Protein AF-A0A951K4U8-F1 (afdb_monomer)

Nearest PDB structures (foldseek):
  8pba-assembly1_B  TM=7.393E-01  e=6.837E-14  Caenorhabditis elegans
  7l0a-assembly1_A  TM=7.146E-01  e=3.498E-13  Staphylococcus aureus
  3fcx-assembly2_A-2  TM=7.329E-01  e=1.790E-12  Homo sapiens
  6y0f-assembly1_B  TM=7.154E-01  e=7.687E-12  Homo sapiens
  4wjl-assembly1_B  TM=7.068E-01  e=3.398E-12  Homo sapiens

Secondary structure (DSSP, 8-state):
----SSSHHHHTTS-HHHHHHHHHHHHHHHHHHHHHHHHGGGS-HHHHHHHHHHHHHHHHHHH--S-----TTSEEEEEEE-TTS-EEEEEEEPPTT--TTS-EEEEEEEPPP-TT--SSS--PPPHHHHHHHHHTT-EEEEE-TTTTSTT-THHHHHHHHHHHHHHHHS-EEEEEEEEEEETHHHHHHHHHHHHTGGG-SEEEEES----HHHHHT--GGGS-HHHHHHHHTT-HHHHGGGGGGS-EEEEEETT-SSS-THHHHHHHHHHHHTT--EEEEEETT--SSHHHHHHHHHHHHHHHHHPPPPPPPSEEEEEESSGGG-EETTEEEEEESSTTS-EEEEEEE-SSEEEEEEESEEEEEE---GGG--TT--EEEEETTEEEEEE-TTS-EEEE-TT---S-BTTB--SGGGGGSSSEEEEESSHHHHHHHHHHHHHHHHHH-----EEEGGG--HHHHHHSEEEEES-TTT-HHHHHHTTT-SEEEETTEEEETTEEEE-SS-EEEEEEE-SS-TT-EEEEEEESPS-SSS-TTSTTTT--SEEEEEEEE-TTSSEEEEEEE---TT--

Sequence (576 aa):
MRLCVSAVDCFAQTSPQNAALLAFKREQIAIVQANNERLGADAPPEYWTYLTQLKDRAAQIEKSTGDFASTPYNFHERAYFAPDGSPQPYWIALPSNYSSARKWPLVVYLHGYSDQISKVTPALPSPETLDGARRRGFIVAIPYGRRNSDFVQWGQDDVLRVKAEVLQRYAIDAERVFLAGTSMGGYGAYAVGLHTAGGWNAVAAISGRSDFYLWFKLQREALPSWKRALYDADDPRFLIRNARNTPFLVQHGALDTVVSPEHSRLIVADAKRLNLPFRYFEQPNGDHYDEFQFAAMERALDWFKTLPTPIPPRKIELVAVDLREASNAWARVEAFETYGESASLRAQIGDNAIEVETQNVARFILEPPQRYLRAGQKISLVVNGVEAAQLDPASSIVWEKSDAKLGKTPARCGPFKNALRDPFLLVYGDEKGRIDAQRFALEWKQSSDGTATIKAATQISTPDKANFNLILFGTRQTNPLIAEIADDLPLELTPEGYRRGEKTVAGQNLGVRMVWKSPWNAARLIGICSGNWWGEKLPVNHKWDLIPDYIVYSDQTDADDTNSALEAGFFDGNWQ

Mean predicted aligned error: 5.09 Å

Solvent-accessible surface area (backbone atoms only — not comparable to full-atom values): 29973 Å² total; per-residue (Å²): 132,88,80,78,85,87,59,58,91,77,50,85,58,55,34,70,47,42,55,14,32,40,50,37,39,51,52,39,42,54,54,50,49,53,53,41,62,73,42,49,91,74,41,59,71,65,59,59,50,50,46,49,52,43,51,54,49,36,54,52,50,74,72,44,73,49,85,72,80,41,72,96,75,47,46,29,72,44,25,36,65,43,56,46,64,25,48,46,52,33,37,38,39,42,20,91,82,68,54,74,90,47,69,31,36,36,35,40,42,34,49,52,75,58,93,76,47,39,95,82,47,64,75,70,78,53,70,67,52,52,50,55,39,20,77,73,49,27,33,37,38,34,49,48,25,36,61,64,33,48,27,45,72,62,13,29,52,40,44,54,48,46,52,52,54,46,58,74,74,43,45,52,32,84,60,39,29,31,36,30,16,32,34,42,10,5,25,17,25,40,32,43,41,34,44,41,14,60,76,32,52,33,31,28,25,31,46,24,61,33,45,61,40,72,72,72,71,50,62,68,87,79,45,57,61,51,58,43,29,48,54,47,48,63,23,32,61,70,25,49,63,22,26,59,84,18,40,35,38,43,34,34,19,64,59,19,84,82,46,60,44,62,32,54,52,51,47,50,50,52,33,60,76,67,71,40,49,67,47,78,46,72,36,80,85,20,39,77,46,67,74,42,51,46,54,50,49,51,51,46,56,58,50,59,73,71,55,73,78,72,69,87,72,57,60,52,40,37,52,31,42,39,52,66,49,26,42,36,70,46,39,34,47,48,26,43,65,51,57,48,41,70,24,36,41,36,41,36,60,54,95,54,35,38,43,32,45,70,40,49,61,20,23,37,39,36,52,71,65,63,91,74,52,58,89,92,47,70,28,36,33,25,50,72,89,40,81,75,46,78,39,66,72,92,51,75,44,75,52,66,49,97,83,50,38,71,66,29,36,46,84,42,48,53,40,34,49,51,45,71,61,41,32,41,36,32,31,17,39,42,70,68,19,42,53,54,44,51,48,49,30,50,41,42,30,74,26,38,68,45,39,60,51,75,43,51,48,92,70,65,44,72,60,48,50,60,64,28,16,43,35,38,21,36,38,52,90,42,10,68,70,44,43,76,44,51,88,78,43,62,60,49,71,50,96,62,24,34,34,47,72,93,47,75,46,80,48,74,71,44,22,38,44,34,36,45,80,30,94,72,24,90,80,29,31,29,33,41,46,21,74,48,87,79,31,88,70,34,57,68,55,57,50,55,60,83,41,42,18,29,36,34,23,43,85,49,63,45,99,83,36,41,49,34,67,80,45,67,36,52,46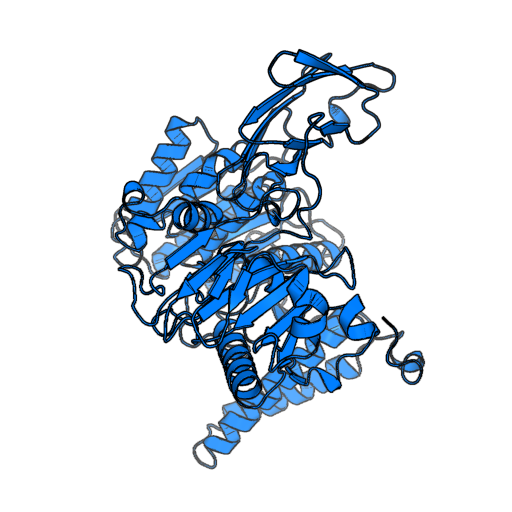,41,26,65,70,91

pLDDT: mean 93.39, std 10.67, range [27.69, 98.88]

Structure (mmCIF, N/CA/C/O backbone):
data_AF-A0A951K4U8-F1
#
_entry.id   AF-A0A951K4U8-F1
#
loop_
_atom_site.group_PDB
_atom_site.id
_atom_site.type_symbol
_atom_site.label_atom_id
_atom_site.label_alt_id
_atom_site.label_comp_id
_atom_site.label_asym_id
_atom_site.label_entity_id
_atom_site.label_seq_id
_atom_site.pdbx_PDB_ins_code
_atom_site.Cartn_x
_atom_site.Cartn_y
_atom_site.Cartn_z
_atom_site.occupancy
_atom_site.B_iso_or_equiv
_atom_site.auth_seq_id
_atom_site.auth_comp_id
_atom_site.auth_asym_id
_atom_site.auth_atom_id
_atom_site.pdbx_PDB_model_num
ATOM 1 N N . MET A 1 1 ? 2.819 24.669 -1.119 1.00 34.84 1 MET A N 1
ATOM 2 C CA . MET A 1 1 ? 2.805 24.738 -2.596 1.00 34.84 1 MET A CA 1
ATOM 3 C C . MET A 1 1 ? 2.967 26.193 -3.070 1.00 34.84 1 MET A C 1
ATOM 5 O O . MET A 1 1 ? 1.979 26.874 -3.280 1.00 34.84 1 MET A O 1
ATOM 9 N N . ARG A 1 2 ? 4.204 26.708 -3.150 1.00 31.80 2 ARG A N 1
ATOM 10 C CA . ARG A 1 2 ? 4.602 27.929 -3.892 1.00 31.80 2 ARG A CA 1
ATOM 11 C C . ARG A 1 2 ? 6.119 27.866 -4.098 1.00 31.80 2 ARG A C 1
ATOM 13 O O . ARG A 1 2 ? 6.877 28.393 -3.297 1.00 31.80 2 ARG A O 1
ATOM 20 N N . LEU A 1 3 ? 6.538 27.163 -5.143 1.00 27.69 3 LEU A N 1
ATOM 21 C CA . LEU A 1 3 ? 7.844 27.307 -5.785 1.00 27.69 3 LEU A CA 1
ATOM 22 C C . LEU A 1 3 ? 7.593 27.198 -7.297 1.00 27.69 3 LEU A C 1
ATOM 24 O O . LEU A 1 3 ? 6.831 26.334 -7.721 1.00 27.69 3 LEU A O 1
ATOM 28 N N . CYS A 1 4 ? 8.216 28.106 -8.054 1.00 27.81 4 CYS A N 1
ATOM 29 C CA . CYS A 1 4 ? 8.063 28.401 -9.490 1.00 27.81 4 CYS A CA 1
ATOM 30 C C . CYS A 1 4 ? 6.781 29.135 -9.923 1.00 27.81 4 CYS A C 1
ATOM 32 O O . CYS A 1 4 ? 5.802 28.527 -10.332 1.00 27.81 4 CYS A O 1
ATOM 34 N N . VAL A 1 5 ? 6.842 30.473 -9.931 1.00 32.69 5 VAL A N 1
ATOM 35 C CA . VAL A 1 5 ? 5.886 31.355 -10.640 1.00 32.69 5 VAL A CA 1
ATOM 36 C C . VAL A 1 5 ? 6.491 31.931 -11.938 1.00 32.69 5 VAL A C 1
ATOM 38 O O . VAL A 1 5 ? 5.815 32.641 -12.661 1.00 32.69 5 VAL A O 1
ATOM 41 N N . SER A 1 6 ? 7.721 31.578 -12.331 1.00 30.55 6 SER A N 1
ATOM 42 C CA . SER A 1 6 ? 8.324 32.081 -13.586 1.00 30.55 6 SER A CA 1
ATOM 43 C C . SER A 1 6 ? 8.382 31.069 -14.739 1.00 30.55 6 SER A C 1
ATOM 45 O O . SER A 1 6 ? 8.990 31.357 -15.763 1.00 30.55 6 SER A O 1
ATOM 47 N N . ALA A 1 7 ? 7.745 29.900 -14.604 1.00 30.97 7 ALA A N 1
ATOM 48 C CA . ALA A 1 7 ? 7.636 28.894 -15.672 1.00 30.97 7 ALA A CA 1
ATOM 49 C C . ALA A 1 7 ? 6.180 28.498 -15.995 1.00 30.97 7 ALA A C 1
ATOM 51 O O . ALA A 1 7 ? 5.943 27.631 -16.830 1.00 30.97 7 ALA A O 1
ATOM 52 N N . VAL A 1 8 ? 5.191 29.111 -15.338 1.00 33.16 8 VAL A N 1
ATOM 53 C CA . VAL A 1 8 ? 3.793 28.642 -15.369 1.00 33.16 8 VAL A CA 1
ATOM 54 C C . VAL A 1 8 ? 3.072 28.979 -16.682 1.00 33.16 8 VAL A C 1
ATOM 56 O O . VAL A 1 8 ? 2.136 28.273 -17.044 1.00 33.16 8 VAL A O 1
ATOM 59 N N . ASP A 1 9 ? 3.573 29.923 -17.480 1.00 28.83 9 ASP A N 1
ATOM 60 C CA . ASP A 1 9 ? 2.920 30.292 -18.746 1.00 28.83 9 ASP A CA 1
ATOM 61 C C . ASP A 1 9 ? 3.327 29.429 -19.960 1.00 28.83 9 ASP A C 1
ATOM 63 O O . ASP A 1 9 ? 2.759 29.588 -21.037 1.00 28.83 9 ASP A O 1
ATOM 67 N N . CYS A 1 10 ? 4.244 28.458 -19.807 1.00 29.67 10 CYS A N 1
ATOM 68 C CA . CYS A 1 10 ? 4.562 27.470 -20.861 1.00 29.67 10 CYS A CA 1
ATOM 69 C C . CYS A 1 10 ? 4.052 26.043 -20.581 1.00 29.67 10 CYS A C 1
ATOM 71 O O . CYS A 1 10 ? 4.029 25.221 -21.493 1.00 29.67 10 CYS A O 1
ATOM 73 N N . PHE A 1 11 ? 3.599 25.730 -19.360 1.00 37.25 11 PHE A N 1
ATOM 74 C CA . PHE A 1 11 ? 3.159 24.372 -18.986 1.00 37.25 11 PHE A CA 1
ATOM 75 C C . PHE A 1 11 ? 1.642 24.152 -19.013 1.00 37.25 11 PHE A C 1
ATOM 77 O O . PHE A 1 11 ? 1.192 23.019 -18.859 1.00 37.25 11 PHE A O 1
ATOM 84 N N . ALA A 1 12 ? 0.836 25.185 -19.272 1.00 42.69 12 ALA A N 1
ATOM 85 C CA . ALA A 1 12 ? -0.624 25.057 -19.339 1.00 42.69 12 ALA A CA 1
ATOM 86 C C . ALA A 1 12 ? -1.133 24.146 -20.486 1.00 42.69 12 ALA A C 1
ATOM 88 O O . ALA A 1 12 ? -2.328 23.871 -20.562 1.00 42.69 12 ALA A O 1
ATOM 89 N N . GLN A 1 13 ? -0.249 23.661 -21.369 1.00 54.53 13 GLN A N 1
ATOM 90 C CA . GLN A 1 13 ? -0.601 22.837 -22.533 1.00 54.53 13 GLN A CA 1
ATOM 91 C C . GLN A 1 13 ? -0.178 21.357 -22.431 1.00 54.53 13 GLN A C 1
ATOM 93 O O . GLN A 1 13 ? -0.621 20.545 -23.247 1.00 54.53 13 GLN A O 1
ATOM 98 N N . THR A 1 14 ? 0.649 20.968 -21.450 1.00 65.62 14 THR A N 1
ATOM 99 C CA . THR A 1 14 ? 1.170 19.591 -21.337 1.00 65.62 14 THR A CA 1
ATOM 100 C C . THR A 1 14 ? 0.383 18.785 -20.301 1.00 65.62 14 THR A C 1
ATOM 102 O O . THR A 1 14 ? 0.308 19.152 -19.132 1.00 65.62 14 THR A O 1
ATOM 105 N N . SER A 1 15 ? -0.201 17.656 -20.715 1.00 84.38 15 SER A N 1
ATOM 106 C CA . SER A 1 15 ? -0.925 16.750 -19.809 1.00 84.38 15 SER A CA 1
ATOM 107 C C . SER A 1 15 ? -0.008 16.261 -18.670 1.00 84.38 15 SER A C 1
ATOM 109 O O . SER A 1 15 ? 1.131 15.881 -18.960 1.00 84.38 15 SER A O 1
ATOM 111 N N . PRO A 1 16 ? -0.467 16.178 -17.399 1.00 89.31 16 PRO A N 1
ATOM 112 C CA . PRO A 1 16 ? 0.335 15.636 -16.292 1.00 89.31 16 PRO A CA 1
ATOM 113 C C . PRO A 1 16 ? 0.924 14.246 -16.576 1.00 89.31 16 PRO A C 1
ATOM 115 O O . PRO A 1 16 ? 2.039 13.939 -16.157 1.00 89.31 16 PRO A O 1
ATOM 118 N N . GLN A 1 17 ? 0.209 13.421 -17.348 1.00 91.50 17 GLN A N 1
ATOM 119 C CA . GLN A 1 17 ? 0.707 12.119 -17.789 1.00 91.50 17 GLN A CA 1
ATOM 120 C C . GLN A 1 17 ? 1.836 12.237 -18.818 1.00 91.50 17 GLN A C 1
ATOM 122 O O . GLN A 1 17 ? 2.768 11.443 -18.753 1.00 91.50 17 GLN A O 1
ATOM 127 N N . ASN A 1 18 ? 1.814 13.216 -19.728 1.00 92.31 18 ASN A N 1
ATOM 128 C CA . ASN A 1 18 ? 2.934 13.447 -20.646 1.00 92.31 18 ASN A CA 1
ATOM 129 C C . ASN A 1 18 ? 4.167 13.938 -19.893 1.00 92.31 18 ASN A C 1
ATOM 131 O O . ASN A 1 18 ? 5.270 13.505 -20.206 1.00 92.31 18 ASN A O 1
ATOM 135 N N . ALA A 1 19 ? 3.989 14.801 -18.888 1.00 94.06 19 ALA A N 1
ATOM 136 C CA . ALA A 1 19 ? 5.093 15.258 -18.048 1.00 94.06 19 ALA A CA 1
ATOM 137 C C . ALA A 1 19 ? 5.760 14.077 -17.320 1.00 94.06 19 ALA A C 1
ATOM 139 O O . ALA A 1 19 ? 6.981 13.923 -17.377 1.00 94.06 19 ALA A O 1
ATOM 140 N N . ALA A 1 20 ? 4.960 13.195 -16.712 1.00 95.50 20 ALA A N 1
ATOM 141 C CA . ALA A 1 20 ? 5.469 11.986 -16.070 1.00 95.50 20 ALA A CA 1
ATOM 142 C C . ALA A 1 20 ? 6.083 10.999 -17.076 1.00 95.50 20 ALA A C 1
ATOM 144 O O . ALA A 1 20 ? 7.141 10.431 -16.814 1.00 95.50 20 ALA A O 1
ATOM 145 N N . LEU A 1 21 ? 5.462 10.813 -18.247 1.00 95.56 21 LEU A N 1
ATOM 146 C CA . LEU A 1 21 ? 5.968 9.920 -19.291 1.00 95.56 21 LEU A CA 1
ATOM 147 C C . LEU A 1 21 ? 7.298 10.424 -19.858 1.00 95.56 21 LEU A C 1
ATOM 149 O O . LEU A 1 21 ? 8.206 9.628 -20.077 1.00 95.56 21 LEU A O 1
ATOM 153 N N . LEU A 1 22 ? 7.446 11.734 -20.053 1.00 95.88 22 LEU A N 1
ATOM 154 C CA . LEU A 1 22 ? 8.701 12.343 -20.485 1.00 95.88 22 LEU A CA 1
ATOM 155 C C . LEU A 1 22 ? 9.795 12.164 -19.428 1.00 95.88 22 LEU A C 1
ATOM 157 O O . LEU A 1 22 ? 10.919 11.806 -19.777 1.00 95.88 22 LEU A O 1
ATOM 161 N N . ALA A 1 23 ? 9.472 12.364 -18.147 1.00 96.69 23 ALA A N 1
ATOM 162 C CA . ALA A 1 23 ? 10.404 12.111 -17.052 1.00 96.69 23 ALA A CA 1
ATOM 163 C C . ALA A 1 23 ? 10.835 10.633 -17.009 1.00 96.69 23 ALA A C 1
ATOM 165 O O . ALA A 1 23 ? 12.029 10.349 -16.960 1.00 96.69 23 ALA A O 1
ATOM 166 N N . PHE A 1 24 ? 9.892 9.698 -17.150 1.00 96.88 24 PHE A N 1
ATOM 167 C CA . PHE A 1 24 ? 10.183 8.268 -17.278 1.00 96.88 24 PHE A CA 1
ATOM 168 C C . PHE A 1 24 ? 11.090 7.958 -18.481 1.00 96.88 24 PHE A C 1
ATOM 170 O O . PHE A 1 24 ? 12.079 7.242 -18.335 1.00 96.88 24 PHE A O 1
ATOM 177 N N . LYS A 1 25 ? 10.819 8.536 -19.661 1.00 96.38 25 LYS A N 1
ATOM 178 C CA . LYS A 1 25 ? 11.679 8.350 -20.842 1.00 96.38 25 LYS A CA 1
ATOM 179 C C . LYS A 1 25 ? 13.085 8.890 -20.631 1.00 96.38 25 LYS A C 1
ATOM 181 O O . LYS A 1 25 ? 14.042 8.239 -21.035 1.00 96.38 25 LYS A O 1
ATOM 186 N N . ARG A 1 26 ? 13.230 10.030 -19.957 1.00 97.00 26 ARG A N 1
ATOM 187 C CA . ARG A 1 26 ? 14.545 10.571 -19.588 1.00 97.00 26 ARG A CA 1
ATOM 188 C C . ARG A 1 26 ? 15.292 9.644 -18.624 1.00 97.00 26 ARG A C 1
ATOM 190 O O . ARG A 1 26 ? 16.489 9.450 -18.813 1.00 97.00 26 ARG A O 1
ATOM 197 N N . GLU A 1 27 ? 14.606 9.013 -17.668 1.00 96.12 27 GLU A N 1
ATOM 198 C CA . GLU A 1 27 ? 15.222 7.991 -16.808 1.00 96.12 27 GLU A CA 1
ATOM 199 C C . GLU A 1 27 ? 15.687 6.764 -17.605 1.00 96.12 27 GLU A C 1
ATOM 201 O O . GLU A 1 27 ? 16.822 6.326 -17.432 1.00 96.12 27 GLU A O 1
ATOM 206 N N . GLN A 1 28 ? 14.863 6.238 -18.517 1.00 96.06 28 GLN A N 1
ATOM 207 C CA . GLN A 1 28 ? 15.265 5.118 -19.377 1.00 96.06 28 GLN A CA 1
ATOM 208 C C . GLN A 1 28 ? 16.479 5.473 -20.248 1.00 96.06 28 GLN A C 1
ATOM 210 O O . GLN A 1 28 ? 17.417 4.684 -20.330 1.00 96.06 28 GLN A O 1
ATOM 215 N N . ILE A 1 29 ? 16.489 6.665 -20.858 1.00 97.50 29 ILE A N 1
ATOM 216 C CA . ILE A 1 29 ? 17.621 7.167 -21.655 1.00 97.50 29 ILE A CA 1
ATOM 217 C C . ILE A 1 29 ? 18.895 7.189 -20.812 1.00 97.50 29 ILE A C 1
ATOM 219 O O . ILE A 1 29 ? 19.918 6.695 -21.273 1.00 97.50 29 ILE A O 1
ATOM 223 N N . ALA A 1 30 ? 18.836 7.718 -19.586 1.00 96.31 30 ALA A N 1
ATOM 224 C CA . ALA A 1 30 ? 19.996 7.787 -18.702 1.00 96.31 30 ALA A CA 1
ATOM 225 C C . ALA A 1 30 ? 20.535 6.391 -18.344 1.00 96.31 30 ALA A C 1
ATOM 227 O O . ALA A 1 30 ? 21.742 6.170 -18.411 1.00 96.31 30 ALA A O 1
ATOM 228 N N . ILE A 1 31 ? 19.649 5.439 -18.023 1.00 93.12 31 ILE A N 1
ATOM 229 C CA . ILE A 1 31 ? 20.034 4.058 -17.693 1.00 93.12 31 ILE A CA 1
ATOM 230 C C . ILE A 1 31 ? 20.680 3.366 -18.902 1.00 93.12 31 ILE A C 1
ATOM 232 O O . ILE A 1 31 ? 21.766 2.803 -18.785 1.00 93.12 31 ILE A O 1
ATOM 236 N N . VAL A 1 32 ? 20.030 3.414 -20.070 1.00 95.31 32 VAL A N 1
ATOM 237 C CA . VAL A 1 32 ? 20.533 2.762 -21.291 1.00 95.31 32 VAL A CA 1
ATOM 238 C C . VAL A 1 32 ? 21.842 3.399 -21.744 1.00 95.31 32 VAL A C 1
ATOM 240 O O . VAL A 1 32 ? 22.781 2.686 -22.080 1.00 95.31 32 VAL A O 1
ATOM 243 N N . GLN A 1 33 ? 21.942 4.728 -21.709 1.00 96.06 33 GLN A N 1
ATOM 244 C CA . GLN A 1 33 ? 23.166 5.429 -22.079 1.00 96.06 33 GLN A CA 1
ATOM 245 C C . GLN A 1 33 ? 24.337 5.034 -21.169 1.00 96.06 33 GLN A C 1
ATOM 247 O O . GLN A 1 33 ? 25.382 4.651 -21.686 1.00 96.06 33 GLN A O 1
ATOM 252 N N . ALA A 1 34 ? 24.148 5.036 -19.846 1.00 94.44 34 ALA A N 1
ATOM 253 C CA . ALA A 1 34 ? 25.189 4.621 -18.904 1.00 94.44 34 ALA A CA 1
ATOM 254 C C . ALA A 1 34 ? 25.618 3.155 -19.114 1.00 94.44 34 ALA A C 1
ATOM 256 O O . ALA A 1 34 ? 26.805 2.834 -19.047 1.00 94.44 34 ALA A O 1
ATOM 257 N N . ASN A 1 35 ? 24.670 2.259 -19.415 1.00 92.31 35 ASN A N 1
ATOM 258 C CA . ASN A 1 35 ? 24.974 0.861 -19.725 1.00 92.31 35 ASN A CA 1
ATOM 259 C C . ASN A 1 35 ? 25.794 0.717 -21.013 1.00 92.31 35 ASN A C 1
ATOM 261 O O . ASN A 1 35 ? 26.769 -0.034 -21.026 1.00 92.31 35 ASN A O 1
ATOM 265 N N . ASN A 1 36 ? 25.432 1.446 -22.070 1.00 92.62 36 ASN A N 1
ATOM 266 C CA . ASN A 1 36 ? 26.151 1.416 -23.343 1.00 92.62 36 ASN A CA 1
ATOM 267 C C . ASN A 1 36 ? 27.561 1.996 -23.199 1.00 92.62 36 ASN A C 1
ATOM 269 O O . ASN A 1 36 ? 28.515 1.413 -23.703 1.00 92.62 36 ASN A O 1
ATOM 273 N N . GLU A 1 37 ? 27.705 3.108 -22.475 1.00 93.94 37 GLU A N 1
ATOM 274 C CA . GLU A 1 37 ? 29.002 3.730 -22.185 1.00 93.94 37 GLU A CA 1
ATOM 275 C C . GLU A 1 37 ? 29.912 2.791 -21.383 1.00 93.94 37 GLU A C 1
ATOM 277 O O . GLU A 1 37 ? 31.098 2.687 -21.686 1.00 93.94 37 GLU A O 1
ATOM 282 N N . ARG A 1 38 ? 29.356 2.047 -20.415 1.00 93.81 38 ARG A N 1
ATOM 283 C CA . ARG A 1 38 ? 30.096 1.036 -19.643 1.00 93.81 38 ARG A CA 1
ATOM 284 C C . ARG A 1 38 ? 30.591 -0.127 -20.506 1.00 93.81 38 ARG A C 1
ATOM 286 O O . ARG A 1 38 ? 31.665 -0.653 -20.238 1.00 93.81 38 ARG A O 1
ATOM 293 N N . LEU A 1 39 ? 29.802 -0.548 -21.494 1.00 92.06 39 LEU A N 1
ATOM 294 C CA . LEU A 1 39 ? 30.168 -1.621 -22.425 1.00 92.06 39 LEU A CA 1
ATOM 295 C C . LEU A 1 39 ? 31.126 -1.135 -23.527 1.00 92.06 39 LEU A C 1
ATOM 297 O O . LEU A 1 39 ? 31.895 -1.925 -24.065 1.00 92.06 39 LEU A O 1
ATOM 301 N N . GLY A 1 40 ? 31.115 0.158 -23.861 1.00 91.56 40 GLY A N 1
ATOM 302 C CA . GLY A 1 40 ? 32.012 0.740 -24.856 1.00 91.56 40 GLY A CA 1
ATOM 303 C C . GLY A 1 40 ? 31.887 0.056 -26.222 1.00 91.56 40 GLY A C 1
ATOM 304 O O . GLY A 1 40 ? 30.799 -0.013 -26.793 1.00 91.56 40 GLY A O 1
ATOM 305 N N . ALA A 1 41 ? 33.008 -0.446 -26.746 1.00 88.56 41 ALA A N 1
ATOM 306 C CA . ALA A 1 41 ? 33.052 -1.159 -28.025 1.00 88.56 41 ALA A CA 1
ATOM 307 C C . ALA A 1 41 ? 32.343 -2.528 -27.992 1.00 88.56 41 ALA A C 1
ATOM 309 O O . ALA A 1 41 ? 31.967 -3.029 -29.049 1.00 88.56 41 ALA A O 1
ATOM 310 N N . ASP A 1 42 ? 32.118 -3.095 -26.801 1.00 92.31 42 ASP A N 1
ATOM 311 C CA . ASP A 1 42 ? 31.435 -4.381 -26.620 1.00 92.31 42 ASP A CA 1
ATOM 312 C C . ASP A 1 42 ? 29.903 -4.231 -26.573 1.00 92.31 42 ASP A C 1
ATOM 314 O O . ASP A 1 42 ? 29.179 -5.221 -26.473 1.00 92.31 42 ASP A O 1
ATOM 318 N N . ALA A 1 43 ? 29.382 -2.998 -26.625 1.00 88.38 43 ALA A N 1
ATOM 319 C CA . ALA A 1 43 ? 27.946 -2.746 -26.651 1.00 88.38 43 ALA A CA 1
ATOM 320 C C . ALA A 1 43 ? 27.335 -3.233 -27.982 1.00 88.38 43 ALA A C 1
ATOM 322 O O . ALA A 1 43 ? 27.715 -2.723 -29.042 1.00 88.38 43 ALA A O 1
ATOM 323 N N . PRO A 1 44 ? 26.346 -4.146 -27.960 1.00 91.75 44 PRO A N 1
ATOM 324 C CA . PRO A 1 44 ? 25.668 -4.576 -29.176 1.00 91.75 44 PRO A CA 1
ATOM 325 C C . PRO A 1 44 ? 25.011 -3.396 -29.929 1.00 91.75 44 PRO A C 1
ATOM 327 O O . PRO A 1 44 ? 24.453 -2.495 -29.287 1.00 91.75 44 PRO A O 1
ATOM 330 N N . PRO A 1 45 ? 25.032 -3.362 -31.278 1.00 91.50 45 PRO A N 1
ATOM 331 C CA . PRO A 1 45 ? 24.454 -2.264 -32.069 1.00 91.50 45 PRO A CA 1
ATOM 332 C C . PRO A 1 45 ? 22.974 -1.967 -31.770 1.00 91.50 45 PRO A C 1
ATOM 334 O O . PRO A 1 45 ? 22.520 -0.818 -31.850 1.00 91.50 45 PRO A O 1
ATOM 337 N N . GLU A 1 46 ? 22.206 -2.986 -31.392 1.00 92.31 46 GLU A N 1
ATOM 338 C CA . GLU A 1 46 ? 20.807 -2.872 -30.991 1.00 92.31 46 GLU A CA 1
ATOM 339 C C . GLU A 1 46 ? 20.610 -1.970 -29.765 1.00 92.31 46 GLU A C 1
ATOM 341 O O . GLU A 1 46 ? 19.593 -1.283 -29.678 1.00 92.31 46 GLU A O 1
ATOM 346 N N . TYR A 1 47 ? 21.587 -1.874 -28.858 1.00 90.94 47 TYR A N 1
ATOM 347 C CA . TYR A 1 47 ? 21.471 -1.021 -27.674 1.00 90.94 47 TYR A CA 1
ATOM 348 C C . TYR A 1 47 ? 21.580 0.467 -28.024 1.00 90.94 47 TYR A C 1
ATOM 350 O O . TYR A 1 47 ? 20.880 1.303 -27.445 1.00 90.94 47 TYR A O 1
ATOM 358 N N . TRP A 1 48 ? 22.418 0.819 -29.002 1.00 91.81 48 TRP A N 1
ATOM 359 C CA . TRP A 1 48 ? 22.503 2.184 -29.535 1.00 91.81 48 TRP A CA 1
ATOM 360 C C . TRP A 1 48 ? 21.272 2.548 -30.368 1.00 91.81 48 TRP A C 1
ATOM 362 O O . TRP A 1 48 ? 20.780 3.681 -30.306 1.00 91.81 48 TRP A O 1
ATOM 372 N N . THR A 1 49 ? 20.731 1.568 -31.095 1.00 94.31 49 THR A N 1
ATOM 373 C CA . THR A 1 49 ? 19.463 1.713 -31.819 1.00 94.31 49 THR A CA 1
ATOM 374 C C . THR A 1 49 ? 18.319 1.983 -30.842 1.00 94.31 49 THR A C 1
ATOM 376 O O . THR A 1 49 ? 17.567 2.941 -31.022 1.00 94.31 49 THR A O 1
ATOM 379 N N . TYR A 1 50 ? 18.230 1.209 -29.759 1.00 93.88 50 TYR A N 1
ATOM 380 C CA . TYR A 1 50 ? 17.225 1.396 -28.717 1.00 93.88 50 TYR A CA 1
ATOM 381 C C . TYR A 1 50 ? 17.353 2.758 -28.019 1.00 93.88 50 TYR A C 1
ATOM 383 O O . TYR A 1 50 ? 16.355 3.456 -27.834 1.00 93.88 50 TYR A O 1
ATOM 391 N N . LEU A 1 51 ? 18.577 3.206 -27.711 1.00 95.69 51 LEU A N 1
ATOM 392 C CA . LEU A 1 51 ? 18.811 4.543 -27.155 1.00 95.69 51 LEU A CA 1
ATOM 393 C C . LEU A 1 51 ? 18.304 5.655 -28.087 1.00 95.69 51 LEU A C 1
ATOM 395 O O . LEU A 1 51 ? 17.679 6.611 -27.624 1.00 95.69 51 LEU A O 1
ATOM 399 N N . THR A 1 52 ? 18.554 5.529 -29.392 1.00 96.31 52 THR A N 1
ATOM 400 C CA . THR A 1 52 ? 18.045 6.470 -30.402 1.00 96.31 52 THR A CA 1
ATOM 401 C C . THR A 1 52 ? 16.516 6.479 -30.414 1.00 96.31 52 THR A C 1
ATOM 403 O O . THR A 1 52 ? 15.915 7.545 -30.304 1.00 96.31 52 THR A O 1
ATOM 406 N N . GLN A 1 53 ? 15.876 5.304 -30.414 1.00 94.12 53 GLN A N 1
ATOM 407 C CA . GLN A 1 53 ? 14.413 5.188 -30.354 1.00 94.12 53 GLN A CA 1
ATOM 408 C C . GLN A 1 53 ? 13.822 5.842 -29.097 1.00 94.12 53 GLN A C 1
ATOM 410 O O . GLN A 1 53 ? 12.801 6.527 -29.178 1.00 94.12 53 GLN A O 1
ATOM 415 N N . LEU A 1 54 ? 14.463 5.679 -27.934 1.00 95.06 54 LEU A N 1
ATOM 416 C CA . LEU A 1 54 ? 14.039 6.338 -26.696 1.00 95.06 54 LEU A CA 1
ATOM 417 C C . LEU A 1 54 ? 14.153 7.867 -26.788 1.00 95.06 54 LEU A C 1
ATOM 419 O O . LEU A 1 54 ? 13.234 8.569 -26.357 1.00 95.06 54 LEU A O 1
ATOM 423 N N . LYS A 1 55 ? 15.244 8.389 -27.366 1.00 97.00 55 LYS A N 1
ATOM 424 C CA . LYS A 1 55 ? 15.454 9.834 -27.577 1.00 97.00 55 LYS A CA 1
ATOM 425 C C . LYS A 1 55 ? 14.419 10.422 -28.534 1.00 97.00 55 LYS A C 1
ATOM 427 O O . LYS A 1 55 ? 13.792 11.429 -28.201 1.00 97.00 55 LYS A O 1
ATOM 432 N N . ASP A 1 56 ? 14.172 9.758 -29.660 1.00 95.00 56 ASP A N 1
ATOM 433 C CA . ASP A 1 56 ? 13.137 10.156 -30.617 1.00 95.00 56 ASP A CA 1
ATOM 434 C C . ASP A 1 56 ? 11.761 10.161 -29.956 1.00 95.00 56 ASP A C 1
ATOM 436 O O . ASP A 1 56 ? 10.977 11.100 -30.112 1.00 95.00 56 ASP A O 1
ATOM 440 N N . ARG A 1 57 ? 11.478 9.139 -29.142 1.00 91.75 57 ARG A N 1
ATOM 441 C CA . ARG A 1 57 ? 10.223 9.046 -28.403 1.00 91.75 57 ARG A CA 1
ATOM 442 C C . ARG A 1 57 ? 10.062 10.184 -27.400 1.00 91.75 57 ARG A C 1
ATOM 444 O O . ARG A 1 57 ? 8.986 10.774 -27.341 1.00 91.75 57 ARG A O 1
ATOM 451 N N . ALA A 1 58 ? 11.104 10.514 -26.639 1.00 94.56 58 ALA A N 1
ATOM 452 C CA . ALA A 1 58 ? 11.094 11.646 -25.715 1.00 94.56 58 ALA A CA 1
ATOM 453 C C . ALA A 1 58 ? 10.820 12.970 -26.447 1.00 94.56 58 ALA A C 1
ATOM 455 O O . ALA A 1 58 ? 9.954 13.733 -26.019 1.00 94.56 58 ALA A O 1
ATOM 456 N N . ALA A 1 59 ? 11.470 13.195 -27.593 1.00 94.44 59 ALA A N 1
ATOM 457 C CA . ALA A 1 59 ? 11.250 14.382 -28.417 1.00 94.44 59 ALA A CA 1
ATOM 458 C C . ALA A 1 59 ? 9.815 14.462 -28.973 1.00 94.44 59 ALA A C 1
ATOM 460 O O . ALA A 1 59 ? 9.251 15.552 -29.077 1.00 94.44 59 ALA A O 1
ATOM 461 N N . GLN A 1 60 ? 9.197 13.325 -29.311 1.00 92.25 60 GLN A N 1
ATOM 462 C CA . GLN A 1 60 ? 7.787 13.289 -29.712 1.00 92.25 60 GLN A CA 1
ATOM 463 C C . GLN A 1 60 ? 6.847 13.648 -28.551 1.00 92.25 60 GLN A C 1
ATOM 465 O O . GLN A 1 60 ? 5.907 14.409 -28.764 1.00 92.25 60 GLN A O 1
ATOM 470 N N . ILE A 1 61 ? 7.097 13.135 -27.336 1.00 91.94 61 ILE A N 1
ATOM 471 C CA . ILE A 1 61 ? 6.294 13.470 -26.143 1.00 91.94 61 ILE A CA 1
ATOM 472 C C . ILE A 1 61 ? 6.377 14.971 -25.864 1.00 91.94 61 ILE A C 1
ATOM 474 O O . ILE A 1 61 ? 5.355 15.616 -25.652 1.00 91.94 61 ILE A O 1
ATOM 478 N N . GLU A 1 62 ? 7.585 15.529 -25.893 1.00 91.62 62 GLU A N 1
ATOM 479 C CA . GLU A 1 62 ? 7.838 16.942 -25.598 1.00 91.62 62 GLU A CA 1
ATOM 480 C C . GLU A 1 62 ? 7.119 17.889 -26.569 1.00 91.62 62 GLU A C 1
ATOM 482 O O . GLU A 1 62 ? 6.637 18.941 -26.161 1.00 91.62 62 GLU A O 1
ATOM 487 N N . LYS A 1 63 ? 6.983 17.491 -27.840 1.00 90.06 63 LYS A N 1
ATOM 488 C CA . LYS A 1 63 ? 6.258 18.254 -28.870 1.00 90.06 63 LYS A CA 1
ATOM 489 C C . LYS A 1 63 ? 4.751 17.984 -28.896 1.00 90.06 63 LYS A C 1
ATOM 491 O O . LYS A 1 63 ? 4.032 18.643 -29.643 1.00 90.06 63 LYS A O 1
ATOM 496 N N . SER A 1 64 ? 4.270 16.989 -28.152 1.00 86.31 64 SER A N 1
ATOM 497 C CA . SER A 1 64 ? 2.866 16.585 -28.193 1.00 86.31 64 SER A CA 1
ATOM 498 C C . SER A 1 64 ? 1.981 17.495 -27.340 1.00 86.31 64 SER A C 1
ATOM 500 O O . SER A 1 64 ? 2.298 17.823 -26.197 1.00 86.31 64 SER A O 1
ATOM 502 N N . THR A 1 65 ? 0.825 17.859 -27.889 1.00 81.06 65 THR A N 1
ATOM 503 C CA . THR A 1 65 ? -0.265 18.515 -27.159 1.00 81.06 65 THR A CA 1
ATOM 504 C C . THR A 1 65 ? -1.336 17.484 -26.806 1.00 81.06 65 THR A C 1
ATOM 506 O O . THR A 1 65 ? -1.689 16.661 -27.651 1.00 81.06 65 THR A O 1
ATOM 509 N N . GLY A 1 66 ? -1.899 17.541 -25.598 1.00 78.12 66 GLY A N 1
ATOM 510 C CA . GLY A 1 66 ? -2.915 16.576 -25.148 1.00 78.12 66 GLY A CA 1
ATOM 511 C C . GLY A 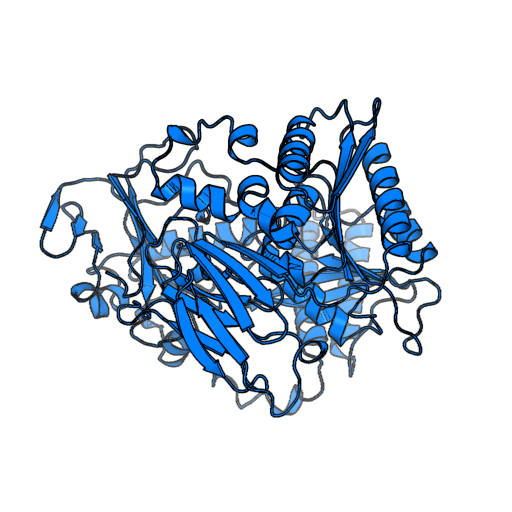1 66 ? -2.329 15.250 -24.643 1.00 78.12 66 GLY A C 1
ATOM 512 O O . GLY A 1 66 ? -1.143 15.166 -24.360 1.00 78.12 66 GLY A O 1
ATOM 513 N N . ASP A 1 67 ? -3.158 14.221 -24.456 1.00 79.62 67 ASP A N 1
ATOM 514 C CA . ASP A 1 67 ? -2.722 12.908 -23.952 1.00 79.62 67 ASP A CA 1
ATOM 515 C C . ASP A 1 67 ? -2.013 12.106 -25.057 1.00 79.62 67 ASP A C 1
ATOM 517 O O . ASP A 1 67 ? -2.614 11.727 -26.065 1.00 79.62 67 ASP A O 1
ATOM 521 N N . PHE A 1 68 ? -0.720 11.848 -24.873 1.00 79.75 68 PHE A N 1
ATOM 522 C CA . PHE A 1 68 ? 0.100 11.203 -25.885 1.00 79.75 68 PHE A CA 1
ATOM 523 C C . PHE A 1 68 ? 0.052 9.677 -25.790 1.00 79.75 68 PHE A C 1
ATOM 525 O O . PHE A 1 68 ? 0.792 9.060 -25.022 1.00 79.75 68 PHE A O 1
ATOM 532 N N . ALA A 1 69 ? -0.779 9.042 -26.616 1.00 68.12 69 ALA A N 1
ATOM 533 C CA . ALA A 1 69 ? -0.829 7.586 -26.727 1.00 68.12 69 ALA A CA 1
ATOM 534 C C . ALA A 1 69 ? 0.380 7.035 -27.509 1.00 68.12 69 ALA A C 1
ATOM 536 O O . ALA A 1 69 ? 0.757 7.558 -28.561 1.00 68.12 69 ALA A O 1
ATOM 537 N N . SER A 1 70 ? 1.017 5.971 -27.007 1.00 55.38 70 SER A N 1
ATOM 538 C CA . SER A 1 70 ? 2.191 5.384 -27.658 1.00 55.38 70 SER A CA 1
ATOM 539 C C . SER A 1 70 ? 1.896 4.261 -28.631 1.00 55.38 70 SER A C 1
ATOM 541 O O . SER A 1 70 ? 1.480 3.198 -28.211 1.00 55.38 70 SER A O 1
ATOM 543 N N . THR A 1 71 ? 2.281 4.449 -29.892 1.00 52.88 71 THR A N 1
ATOM 544 C CA . THR A 1 71 ? 2.421 3.413 -30.932 1.00 52.88 71 THR A CA 1
ATOM 545 C C . THR A 1 71 ? 1.122 2.908 -31.592 1.00 52.88 71 THR A C 1
ATOM 547 O O . THR A 1 71 ? 0.052 2.950 -30.985 1.00 52.88 71 THR A O 1
ATOM 550 N N . PRO A 1 72 ? 1.215 2.406 -32.843 1.00 48.16 72 PRO A N 1
ATOM 551 C CA . PRO A 1 72 ? 0.099 1.816 -33.594 1.00 48.16 72 PRO A CA 1
ATOM 552 C C . PRO A 1 72 ? -0.349 0.417 -33.116 1.00 48.16 72 PRO A C 1
ATOM 554 O O . PRO A 1 72 ? -1.249 -0.160 -33.719 1.00 48.16 72 PRO A O 1
ATOM 557 N N . TYR A 1 73 ? 0.235 -0.144 -32.048 1.00 53.50 73 TYR A N 1
ATOM 558 C CA . TYR A 1 73 ? 0.036 -1.554 -31.668 1.00 53.50 73 TYR A CA 1
ATOM 559 C C . TYR A 1 73 ? -0.973 -1.802 -30.538 1.00 53.50 73 TYR A C 1
ATOM 561 O O . TYR A 1 73 ? -1.045 -2.917 -30.019 1.00 53.50 73 TYR A O 1
ATOM 569 N N . ASN A 1 74 ? -1.794 -0.810 -30.165 1.00 79.06 74 ASN A N 1
ATOM 570 C CA . ASN A 1 74 ? -2.741 -0.917 -29.042 1.00 79.06 74 ASN A CA 1
ATOM 571 C C . ASN A 1 74 ? -2.058 -1.355 -27.724 1.00 79.06 74 ASN A C 1
ATOM 573 O O . ASN A 1 74 ? -2.711 -1.907 -26.845 1.00 79.06 74 ASN A O 1
ATOM 577 N N . PHE A 1 75 ? -0.749 -1.129 -27.583 1.00 89.19 75 PHE A N 1
ATOM 578 C CA . PHE A 1 75 ? 0.020 -1.339 -26.360 1.00 89.19 75 PHE A CA 1
ATOM 579 C C . PHE A 1 75 ? 0.775 -0.055 -26.037 1.00 89.19 75 PHE A C 1
ATOM 581 O O . PHE A 1 75 ? 1.490 0.482 -26.888 1.00 89.19 75 PHE A O 1
ATOM 588 N N . HIS A 1 76 ? 0.579 0.463 -24.828 1.00 89.38 76 HIS A N 1
ATOM 589 C CA . HIS A 1 76 ? 1.006 1.800 -24.464 1.00 89.38 76 HIS A CA 1
ATOM 590 C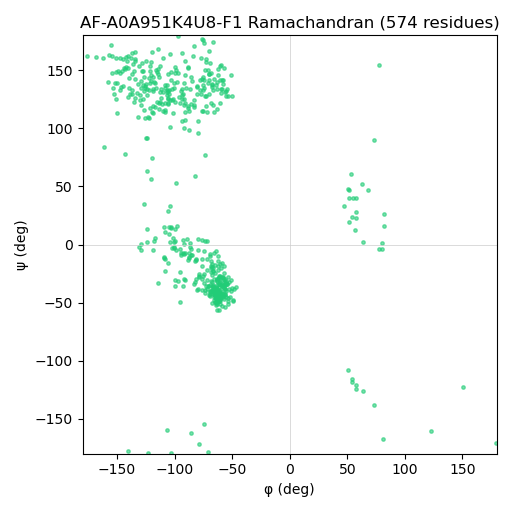 C . HIS A 1 76 ? 1.822 1.831 -23.181 1.00 89.38 76 HIS A C 1
ATOM 592 O O . HIS A 1 76 ? 1.410 1.267 -22.173 1.00 89.38 76 HIS A O 1
ATOM 598 N N . GLU A 1 77 ? 2.923 2.576 -23.200 1.00 93.69 77 GLU A N 1
ATOM 599 C CA . GLU A 1 77 ? 3.622 3.001 -21.991 1.00 93.69 77 GLU A CA 1
ATOM 600 C C . GLU A 1 77 ? 3.009 4.291 -21.467 1.00 93.69 77 GLU A C 1
ATOM 602 O O . GLU A 1 77 ? 2.787 5.255 -22.207 1.00 93.69 77 GLU A O 1
ATOM 607 N N . ARG A 1 78 ? 2.777 4.318 -20.163 1.00 94.88 78 ARG A N 1
ATOM 608 C CA . ARG A 1 78 ? 2.246 5.453 -19.426 1.00 94.88 78 ARG A CA 1
ATOM 609 C C . ARG A 1 78 ? 3.059 5.651 -18.153 1.00 94.88 78 ARG A C 1
ATOM 611 O O . ARG A 1 78 ? 3.827 4.781 -17.759 1.00 94.88 78 ARG A O 1
ATOM 618 N N . ALA A 1 79 ? 2.894 6.804 -17.517 1.00 96.69 79 ALA A N 1
ATOM 619 C CA . ALA A 1 79 ? 3.511 7.080 -16.228 1.00 96.69 79 ALA A CA 1
ATOM 620 C C . ALA A 1 79 ? 2.709 8.124 -15.448 1.00 96.69 79 ALA A C 1
ATOM 622 O O . ALA A 1 79 ? 1.910 8.870 -16.022 1.00 96.69 79 ALA A O 1
ATOM 623 N N . TYR A 1 80 ? 2.961 8.188 -14.147 1.00 96.44 80 TYR A N 1
ATOM 624 C CA . TYR A 1 80 ? 2.501 9.234 -13.236 1.00 96.44 80 TYR A CA 1
ATOM 625 C C . TYR A 1 80 ? 3.643 9.611 -12.285 1.00 96.44 80 TYR A C 1
ATOM 627 O O . TYR A 1 80 ? 4.585 8.844 -12.110 1.00 96.44 80 TYR A O 1
ATOM 635 N N . PHE A 1 81 ? 3.569 10.788 -11.665 1.00 96.44 81 PHE A N 1
ATOM 636 C CA . PHE A 1 81 ? 4.449 11.114 -10.544 1.00 96.44 81 PHE A CA 1
ATOM 637 C C . PHE A 1 81 ? 3.867 10.538 -9.261 1.00 96.44 81 PHE A C 1
ATOM 639 O O . PHE A 1 81 ? 2.712 10.811 -8.924 1.00 96.44 81 PHE A O 1
ATOM 646 N N . ALA A 1 82 ? 4.659 9.729 -8.573 1.00 96.38 82 ALA A N 1
ATOM 647 C CA . ALA A 1 82 ? 4.299 9.194 -7.274 1.00 96.38 82 ALA A CA 1
ATOM 648 C C . ALA A 1 82 ? 4.623 10.204 -6.148 1.00 96.38 82 ALA A C 1
ATOM 650 O O . ALA A 1 82 ? 5.258 11.228 -6.417 1.00 96.38 82 ALA A O 1
ATOM 651 N N . PRO A 1 83 ? 4.193 9.964 -4.893 1.00 94.25 83 PRO A N 1
ATOM 652 C CA . PRO A 1 83 ? 4.372 10.920 -3.793 1.00 94.25 83 PRO A CA 1
ATOM 653 C C . PRO A 1 83 ? 5.826 11.330 -3.525 1.00 94.25 83 PRO A C 1
ATOM 655 O O . PRO A 1 83 ? 6.091 12.478 -3.179 1.00 94.25 83 PRO A O 1
ATOM 658 N N . ASP A 1 84 ? 6.773 10.423 -3.752 1.00 94.38 84 ASP A N 1
ATOM 659 C CA . ASP A 1 84 ? 8.216 10.673 -3.648 1.00 94.38 84 ASP A CA 1
ATOM 660 C C . ASP A 1 84 ? 8.792 11.471 -4.844 1.00 94.38 84 ASP A C 1
ATOM 662 O O . ASP A 1 84 ? 9.992 11.703 -4.942 1.00 94.38 84 ASP A O 1
ATOM 666 N N . GLY A 1 85 ? 7.943 11.909 -5.777 1.00 93.50 85 GLY A N 1
ATOM 667 C CA . GLY A 1 85 ? 8.313 12.703 -6.949 1.00 93.50 85 GLY A CA 1
ATOM 668 C C . GLY A 1 85 ? 8.894 11.892 -8.107 1.00 93.50 85 GLY A C 1
ATOM 669 O O . GLY A 1 85 ? 9.140 12.454 -9.174 1.00 93.50 85 GLY A O 1
ATOM 670 N N . SER A 1 86 ? 9.086 10.582 -7.941 1.00 96.06 86 SER A N 1
ATOM 671 C CA . SER A 1 86 ? 9.597 9.728 -9.012 1.00 96.06 86 SER A CA 1
ATOM 672 C C . SER A 1 86 ? 8.520 9.453 -10.077 1.00 96.06 86 SER A C 1
ATOM 674 O O . SER A 1 86 ? 7.346 9.259 -9.736 1.00 96.06 86 SER A O 1
ATOM 676 N N . PRO A 1 87 ? 8.873 9.419 -11.378 1.00 96.88 87 PRO A N 1
ATOM 677 C CA . PRO A 1 87 ? 7.961 8.972 -12.420 1.00 96.88 87 PRO A CA 1
ATOM 678 C C . PRO A 1 87 ? 7.840 7.444 -12.370 1.00 96.88 87 PRO A C 1
ATOM 680 O O . PRO A 1 87 ? 8.812 6.730 -12.625 1.00 96.88 87 PRO A O 1
ATOM 683 N N . GLN A 1 88 ? 6.659 6.928 -12.046 1.00 97.81 88 GLN A N 1
ATOM 684 C CA . GLN A 1 88 ? 6.388 5.493 -11.991 1.00 97.81 88 GLN A CA 1
ATOM 685 C C . GLN A 1 88 ? 5.625 5.052 -13.246 1.00 97.81 88 GLN A C 1
ATOM 687 O O . GLN A 1 88 ? 4.592 5.654 -13.570 1.00 97.81 88 GLN A O 1
ATOM 692 N N . PRO A 1 89 ? 6.140 4.058 -13.998 1.00 97.56 89 PRO A N 1
ATOM 693 C CA . PRO A 1 89 ? 5.514 3.626 -15.234 1.00 97.56 89 PRO A CA 1
ATOM 694 C C . PRO A 1 89 ? 4.388 2.619 -15.000 1.00 97.56 89 PRO A C 1
ATOM 696 O O . PRO A 1 89 ? 4.285 1.959 -13.967 1.00 97.56 89 PRO A O 1
ATOM 699 N N . TYR A 1 90 ? 3.551 2.481 -16.016 1.00 97.88 90 TYR A N 1
ATOM 700 C CA . TYR A 1 90 ? 2.635 1.363 -16.178 1.00 97.88 90 TYR A CA 1
ATOM 701 C C . TYR A 1 90 ? 2.390 1.125 -17.666 1.00 97.88 90 TYR A C 1
ATOM 703 O O . TYR A 1 90 ? 2.596 2.018 -18.496 1.00 97.88 90 TYR A O 1
ATOM 711 N N . TRP A 1 91 ? 1.923 -0.071 -18.005 1.00 96.62 91 TRP A N 1
ATOM 712 C CA . TRP A 1 91 ? 1.617 -0.443 -19.382 1.00 96.62 91 TRP A CA 1
ATOM 713 C C . TRP A 1 91 ? 0.127 -0.701 -19.565 1.00 96.62 91 TRP A C 1
ATOM 715 O O . TRP A 1 91 ? -0.561 -1.137 -18.642 1.00 96.62 91 TRP A O 1
ATOM 725 N N . ILE A 1 92 ? -0.375 -0.410 -20.763 1.00 95.62 92 ILE A N 1
ATOM 726 C CA . ILE A 1 92 ? -1.777 -0.599 -21.135 1.00 95.62 92 ILE A CA 1
ATOM 727 C C . ILE A 1 92 ? -1.865 -1.368 -22.438 1.00 95.62 92 ILE A C 1
ATOM 729 O O . ILE A 1 92 ? -1.415 -0.872 -23.464 1.00 95.62 92 ILE A O 1
ATOM 733 N N . ALA A 1 93 ? -2.515 -2.527 -22.420 1.00 95.06 93 ALA A N 1
ATOM 734 C CA . ALA A 1 93 ? -2.912 -3.241 -23.624 1.00 95.06 93 ALA A CA 1
ATOM 735 C C . ALA A 1 93 ? -4.403 -3.009 -23.895 1.00 95.06 93 ALA A C 1
ATOM 737 O O . ALA A 1 93 ? -5.253 -3.263 -23.042 1.00 95.06 93 ALA A O 1
ATOM 738 N N . LEU A 1 94 ? -4.726 -2.528 -25.091 1.00 94.62 94 LEU A N 1
ATOM 739 C CA . LEU A 1 94 ? -6.084 -2.311 -25.562 1.00 94.62 94 LEU A CA 1
ATOM 740 C C . LEU A 1 94 ? -6.531 -3.473 -26.467 1.00 94.62 94 LEU A C 1
ATOM 742 O O . LEU A 1 94 ? -5.719 -4.027 -27.227 1.00 94.62 94 LEU A O 1
ATOM 746 N N . PRO A 1 95 ? -7.831 -3.816 -26.449 1.00 93.06 95 PRO A N 1
ATOM 747 C CA . PRO A 1 95 ? -8.434 -4.691 -27.447 1.00 93.06 95 PRO A CA 1
ATOM 748 C C . PRO A 1 95 ? -8.107 -4.225 -28.868 1.00 93.06 95 PRO A C 1
ATOM 750 O O . PRO A 1 95 ? -8.043 -3.024 -29.133 1.00 93.06 95 PRO A O 1
ATOM 753 N N . SER A 1 96 ? -7.943 -5.162 -29.805 1.00 84.88 96 SER A N 1
ATOM 754 C CA . SER A 1 96 ? -7.610 -4.838 -31.204 1.00 84.88 96 SER A CA 1
ATOM 755 C C . SER A 1 96 ? -8.630 -3.902 -31.864 1.00 84.88 96 SER A C 1
ATOM 757 O O . SER A 1 96 ? -8.263 -3.080 -32.695 1.00 84.88 96 SER A O 1
ATOM 759 N N . ASN A 1 97 ? -9.893 -3.987 -31.446 1.00 88.81 97 ASN A N 1
ATOM 760 C CA . ASN A 1 97 ? -11.015 -3.168 -31.897 1.00 88.81 97 ASN A CA 1
ATOM 761 C C . ASN A 1 97 ? -11.446 -2.108 -30.867 1.00 88.81 97 ASN A C 1
ATOM 763 O O . ASN A 1 97 ? -12.631 -1.767 -30.803 1.00 88.81 97 ASN A O 1
ATOM 767 N N . TYR A 1 98 ? -10.526 -1.624 -30.026 1.00 92.56 98 TYR A N 1
ATOM 768 C CA . TYR A 1 98 ? -10.839 -0.590 -29.044 1.00 92.56 98 TYR A CA 1
ATOM 769 C C . TYR A 1 98 ? -11.461 0.651 -29.702 1.00 92.56 98 TYR A C 1
ATOM 771 O O . TYR A 1 98 ? -10.981 1.164 -30.710 1.00 92.56 98 TYR A O 1
ATOM 779 N N . SER A 1 99 ? -12.539 1.143 -29.097 1.00 90.81 99 SER A N 1
ATOM 780 C CA . SER A 1 99 ? -13.204 2.390 -29.465 1.00 90.81 99 SER A CA 1
ATOM 781 C C . SER A 1 99 ? -13.762 3.036 -28.208 1.00 90.81 99 SER A C 1
ATOM 783 O O . SER A 1 99 ? -14.391 2.358 -27.391 1.00 90.81 99 SER A O 1
ATOM 785 N N . SER A 1 100 ? -13.567 4.347 -28.072 1.00 91.81 100 SER A N 1
ATOM 786 C CA . SER A 1 100 ? -14.101 5.133 -26.957 1.00 91.81 100 SER A CA 1
ATOM 787 C C . SER A 1 100 ? -15.628 5.278 -26.986 1.00 91.81 100 SER A C 1
ATOM 789 O O . SER A 1 100 ? -16.213 5.707 -25.995 1.00 91.81 100 SER A O 1
ATOM 791 N N . ALA A 1 101 ? -16.285 4.880 -28.084 1.00 93.81 101 ALA A N 1
ATOM 792 C CA . ALA A 1 101 ? -17.739 4.920 -28.236 1.00 93.81 101 ALA A CA 1
ATOM 793 C C . ALA A 1 101 ? -18.486 3.861 -27.399 1.00 93.81 101 ALA A C 1
ATOM 795 O O . ALA A 1 101 ? -19.706 3.933 -27.270 1.00 93.81 101 ALA A O 1
ATOM 796 N N . ARG A 1 102 ? -17.782 2.873 -26.827 1.00 94.50 102 ARG A N 1
ATOM 797 C CA . ARG A 1 102 ? -18.360 1.878 -25.910 1.00 94.50 102 ARG A CA 1
ATOM 798 C C . ARG A 1 102 ? -17.483 1.678 -24.683 1.00 94.50 102 ARG A C 1
ATOM 800 O O . ARG A 1 102 ? -16.290 1.961 -24.722 1.00 94.50 102 ARG A O 1
ATOM 807 N N . LYS A 1 103 ? -18.074 1.150 -23.612 1.00 96.44 103 LYS A N 1
ATOM 808 C CA . LYS A 1 103 ? -17.369 0.842 -22.364 1.00 96.44 103 LYS A CA 1
ATOM 809 C C . LYS A 1 103 ? -16.813 -0.588 -22.364 1.00 96.44 103 LYS A C 1
ATOM 811 O O . LYS A 1 103 ? -17.505 -1.532 -22.752 1.00 96.44 103 LYS A O 1
ATOM 816 N N . TRP A 1 104 ? -15.566 -0.737 -21.929 1.00 97.19 104 TRP A N 1
ATOM 817 C CA . TRP A 1 104 ? -14.799 -1.984 -21.946 1.00 97.19 104 TRP A CA 1
ATOM 818 C C . TRP A 1 104 ? -14.493 -2.473 -20.527 1.00 97.19 104 TRP A C 1
ATOM 820 O O . TRP A 1 104 ? -14.288 -1.643 -19.642 1.00 97.19 104 TRP A O 1
ATOM 830 N N . PRO A 1 105 ? -14.433 -3.792 -20.291 1.00 98.00 105 PRO A N 1
ATOM 831 C CA . PRO A 1 105 ? -13.961 -4.318 -19.020 1.00 98.00 105 PRO A CA 1
ATOM 832 C C . PRO A 1 105 ? -12.448 -4.093 -18.861 1.00 98.00 105 PRO A C 1
ATOM 834 O O . PRO A 1 105 ? -11.692 -4.150 -19.838 1.00 98.00 105 PRO A O 1
ATOM 837 N N . LEU A 1 106 ? -12.014 -3.865 -17.623 1.00 98.62 106 LEU A N 1
ATOM 838 C CA . LEU A 1 106 ? -10.617 -3.660 -17.243 1.00 98.62 106 LEU A CA 1
ATOM 839 C C . LEU A 1 106 ? -10.125 -4.836 -16.401 1.00 98.62 106 LEU A C 1
ATOM 841 O O . LEU A 1 106 ? -10.773 -5.200 -15.423 1.00 98.62 106 LEU A O 1
ATOM 845 N N . VAL A 1 107 ? -8.940 -5.352 -16.714 1.00 98.69 107 VAL A N 1
ATOM 846 C CA . VAL A 1 107 ? -8.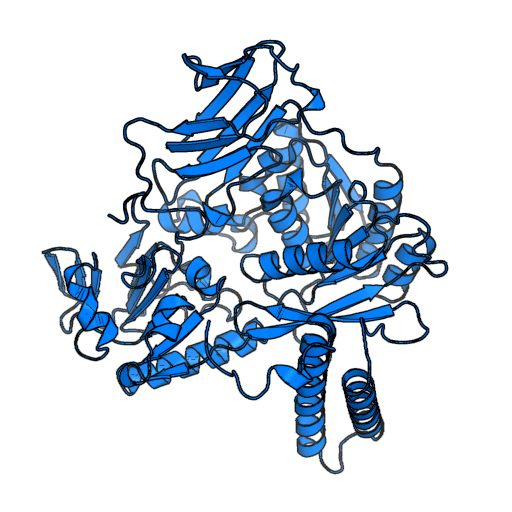156 -6.192 -15.804 1.00 98.69 107 VAL A CA 1
ATOM 847 C C . VAL A 1 107 ? -6.895 -5.437 -15.414 1.00 98.69 107 VAL A C 1
ATOM 849 O O . VAL A 1 107 ? -6.107 -5.052 -16.275 1.00 98.69 107 VAL A O 1
ATOM 852 N N . VAL A 1 108 ? -6.695 -5.232 -14.117 1.00 98.81 108 VAL A N 1
ATOM 853 C CA . VAL A 1 108 ? -5.404 -4.819 -13.566 1.00 98.81 108 VAL A CA 1
ATOM 854 C C . VAL A 1 108 ? -4.610 -6.091 -13.282 1.00 98.81 108 VAL A C 1
ATOM 856 O O . VAL A 1 108 ? -5.062 -6.927 -12.504 1.00 98.81 108 VAL A O 1
ATOM 859 N N . TYR A 1 109 ? -3.473 -6.266 -13.952 1.00 98.56 109 TYR A N 1
ATOM 860 C CA . TYR A 1 109 ? -2.625 -7.450 -13.843 1.00 98.56 109 TYR A CA 1
ATOM 861 C C . TYR A 1 109 ? -1.350 -7.149 -13.053 1.00 98.56 109 TYR A C 1
ATOM 863 O O . TYR A 1 109 ? -0.621 -6.216 -13.391 1.00 98.56 109 TYR A O 1
ATOM 871 N N . LEU A 1 110 ? -1.064 -7.968 -12.042 1.00 98.69 110 LEU A N 1
ATOM 872 C CA . LEU A 1 110 ? 0.109 -7.865 -11.178 1.00 98.69 110 LEU A CA 1
ATOM 873 C C . LEU A 1 110 ? 1.131 -8.956 -11.524 1.00 98.69 110 LEU A C 1
ATOM 875 O O . LEU A 1 110 ? 0.806 -10.147 -11.548 1.00 98.69 110 LEU A O 1
ATOM 879 N N . HIS A 1 111 ? 2.368 -8.546 -11.802 1.00 97.06 111 HIS A N 1
ATOM 880 C CA . HIS A 1 111 ? 3.436 -9.441 -12.252 1.00 97.06 111 HIS A CA 1
ATOM 881 C C . HIS A 1 111 ? 4.051 -10.278 -11.116 1.00 97.06 111 HIS A C 1
ATOM 883 O O . HIS A 1 111 ? 3.944 -9.941 -9.940 1.00 97.06 111 HIS A O 1
ATOM 889 N N . GLY A 1 112 ? 4.724 -11.373 -11.482 1.00 96.06 112 GLY A N 1
ATOM 890 C CA . GLY A 1 112 ? 5.529 -12.178 -10.558 1.00 96.06 112 GLY A CA 1
ATOM 891 C C . GLY A 1 112 ? 6.852 -11.503 -10.180 1.00 96.06 112 GLY A C 1
ATOM 892 O O . GLY A 1 112 ? 7.206 -10.457 -10.727 1.00 96.06 112 GLY A O 1
ATOM 893 N N . TYR A 1 113 ? 7.589 -12.103 -9.245 1.00 95.56 113 TYR A N 1
ATOM 894 C CA . TYR A 1 113 ? 8.913 -11.615 -8.853 1.00 95.56 113 TYR A CA 1
ATOM 895 C C . TYR A 1 113 ? 9.889 -11.710 -10.033 1.00 95.56 113 TYR A C 1
ATOM 897 O O . TYR A 1 113 ? 9.927 -12.728 -10.723 1.00 95.56 113 TYR A O 1
ATOM 905 N N . SER A 1 114 ? 10.712 -10.681 -10.243 1.00 94.25 114 SER A N 1
ATOM 906 C CA . SER A 1 114 ? 11.823 -10.734 -11.200 1.00 94.25 114 SER A CA 1
ATOM 907 C C . SER A 1 114 ? 13.052 -10.022 -10.643 1.00 94.25 114 SER A C 1
ATOM 909 O O . SER A 1 114 ? 12.989 -8.866 -10.236 1.00 94.25 114 SER A O 1
ATOM 911 N N . ASP A 1 115 ? 14.185 -10.711 -10.632 1.00 91.44 115 ASP A N 1
ATOM 912 C CA . ASP A 1 115 ? 15.478 -10.213 -10.156 1.00 91.44 115 ASP A CA 1
ATOM 913 C C . ASP A 1 115 ? 16.040 -9.075 -11.030 1.00 91.44 115 ASP A C 1
ATOM 915 O O . ASP A 1 115 ? 16.606 -8.114 -10.513 1.00 91.44 115 ASP A O 1
ATOM 919 N N . GLN A 1 116 ? 15.834 -9.151 -12.348 1.00 91.12 116 GLN A N 1
ATOM 920 C CA . GLN A 1 116 ? 16.299 -8.160 -13.325 1.00 91.12 116 GLN A CA 1
ATOM 921 C C . GLN A 1 116 ? 15.300 -7.023 -13.582 1.00 91.12 116 GLN A C 1
ATOM 923 O O . GLN A 1 116 ? 15.538 -6.184 -14.460 1.00 91.12 116 GLN A O 1
ATOM 928 N N . ILE A 1 117 ? 14.176 -6.985 -12.853 1.00 95.00 117 ILE A N 1
ATOM 929 C CA . ILE A 1 117 ? 13.127 -5.995 -13.095 1.00 95.00 117 ILE A CA 1
ATOM 930 C C . ILE A 1 117 ? 13.700 -4.581 -13.021 1.00 95.00 117 ILE A C 1
ATOM 932 O O . ILE A 1 117 ? 14.448 -4.228 -12.110 1.00 95.00 117 ILE A O 1
ATOM 936 N N . SER A 1 118 ? 13.376 -3.749 -13.999 1.00 94.38 118 SER A N 1
ATOM 937 C CA . SER A 1 118 ? 13.736 -2.336 -13.990 1.00 94.38 118 SER A CA 1
ATOM 938 C C . SER A 1 118 ? 12.776 -1.535 -14.857 1.00 94.38 118 SER A C 1
ATOM 940 O O . SER A 1 118 ? 12.002 -2.078 -15.643 1.00 94.38 118 SER A O 1
ATOM 942 N N . LYS A 1 119 ? 12.894 -0.209 -14.798 1.00 94.12 119 LYS A N 1
ATOM 943 C CA . LYS A 1 119 ? 12.223 0.708 -15.727 1.00 94.12 119 LYS A CA 1
ATOM 944 C C . LYS A 1 119 ? 12.596 0.486 -17.203 1.00 94.12 119 LYS A C 1
ATOM 946 O O . LYS A 1 119 ? 11.894 0.993 -18.072 1.00 94.12 119 LYS A O 1
ATOM 951 N N . VAL A 1 120 ? 13.676 -0.243 -17.500 1.00 93.56 120 VAL A N 1
ATOM 952 C CA . VAL A 1 120 ? 14.093 -0.612 -18.868 1.00 93.56 120 VAL A CA 1
ATOM 953 C C . VAL A 1 120 ? 13.670 -2.040 -19.225 1.00 93.56 120 VAL A C 1
ATOM 955 O O . VAL A 1 120 ? 13.261 -2.278 -20.358 1.00 93.56 120 VAL A O 1
ATOM 958 N N . THR A 1 121 ? 13.706 -2.947 -18.251 1.00 93.00 121 THR A N 1
ATOM 959 C CA . THR A 1 121 ? 13.331 -4.362 -18.383 1.00 93.00 121 THR A CA 1
ATOM 960 C C . THR A 1 121 ? 12.166 -4.662 -17.434 1.00 93.00 121 THR A C 1
ATOM 962 O O . THR A 1 121 ? 12.376 -5.219 -16.355 1.00 93.00 121 THR A O 1
ATOM 965 N N . PRO A 1 122 ? 10.941 -4.217 -17.757 1.00 93.94 122 PRO A N 1
ATOM 966 C CA . PRO A 1 122 ? 9.787 -4.441 -16.896 1.00 93.94 122 PRO A CA 1
ATOM 967 C C . PRO A 1 122 ? 9.318 -5.898 -16.949 1.00 93.94 122 PRO A C 1
ATOM 969 O O . PRO A 1 122 ? 9.417 -6.553 -17.986 1.00 93.94 122 PRO A O 1
ATOM 972 N N . ALA A 1 123 ? 8.733 -6.386 -15.855 1.00 94.38 123 ALA A N 1
ATOM 973 C CA . ALA A 1 123 ? 8.053 -7.677 -15.842 1.00 94.38 123 ALA A CA 1
ATOM 974 C C . ALA A 1 123 ? 6.653 -7.532 -16.463 1.00 94.38 123 ALA A C 1
ATOM 976 O O . ALA A 1 123 ? 5.699 -7.108 -15.809 1.00 94.38 123 ALA A O 1
ATOM 977 N N . LEU A 1 124 ? 6.544 -7.848 -17.753 1.00 93.38 124 LEU A N 1
ATOM 978 C CA . LEU A 1 124 ? 5.285 -7.827 -18.500 1.00 93.38 124 LEU A CA 1
ATOM 979 C C . LEU A 1 124 ? 4.699 -9.241 -18.621 1.00 93.38 124 LEU A C 1
ATOM 981 O O . LEU A 1 124 ? 5.457 -10.211 -18.620 1.00 93.38 124 LEU A O 1
ATOM 985 N N . PRO A 1 125 ? 3.367 -9.385 -18.761 1.00 91.56 125 PRO A N 1
ATOM 986 C CA . PRO A 1 125 ? 2.775 -10.667 -19.126 1.00 91.56 125 PRO A CA 1
ATOM 987 C C . PRO A 1 125 ? 3.312 -11.143 -20.478 1.00 91.56 125 PRO A C 1
ATOM 989 O O . PRO A 1 125 ? 3.662 -10.321 -21.331 1.00 91.56 125 PRO A O 1
ATOM 992 N N . SER A 1 126 ? 3.306 -12.460 -20.700 1.00 89.94 126 SER A N 1
ATOM 993 C CA . SER A 1 126 ? 3.698 -13.019 -21.994 1.00 89.94 126 SER A CA 1
ATOM 994 C C . SER A 1 126 ? 2.832 -12.456 -23.138 1.00 89.94 126 SER A C 1
ATOM 996 O O . SER A 1 126 ? 1.662 -12.105 -22.912 1.00 89.94 126 SER A O 1
ATOM 998 N N . PRO A 1 127 ? 3.356 -12.384 -24.376 1.00 90.12 127 PRO A N 1
ATOM 999 C CA . PRO A 1 127 ? 2.570 -11.979 -25.541 1.00 90.12 127 PRO A CA 1
ATOM 1000 C C . PRO A 1 127 ? 1.262 -12.769 -25.682 1.00 90.12 127 PRO A C 1
ATOM 1002 O O . PRO A 1 127 ? 0.211 -12.187 -25.948 1.00 90.12 127 PRO A O 1
ATOM 1005 N N . GLU A 1 128 ? 1.292 -14.075 -25.411 1.00 89.19 128 GLU A N 1
ATOM 1006 C CA . GLU A 1 128 ? 0.127 -14.960 -25.459 1.00 89.19 128 GLU A CA 1
ATOM 1007 C C . GLU A 1 128 ? -0.931 -14.545 -24.436 1.00 89.19 128 GLU A C 1
ATOM 1009 O O . GLU A 1 128 ? -2.121 -14.501 -24.759 1.00 89.19 128 GLU A O 1
ATOM 1014 N N . THR A 1 129 ? -0.505 -14.195 -23.219 1.00 90.44 129 THR A N 1
ATOM 1015 C CA . THR A 1 129 ? -1.390 -13.726 -22.146 1.00 90.44 129 THR A CA 1
ATOM 1016 C C . THR A 1 129 ? -2.067 -12.411 -22.530 1.00 90.44 129 THR A C 1
ATOM 1018 O O . THR A 1 129 ? -3.289 -12.265 -22.401 1.00 90.44 129 THR A O 1
ATOM 1021 N N . LEU A 1 130 ? -1.291 -11.454 -23.050 1.00 92.50 130 LEU A N 1
ATOM 1022 C CA . LEU A 1 130 ? -1.812 -10.166 -23.509 1.00 92.50 130 LEU A CA 1
ATOM 1023 C C . LEU A 1 130 ? -2.794 -10.345 -24.665 1.00 92.50 130 LEU A C 1
ATOM 1025 O O . LEU A 1 130 ? -3.895 -9.791 -24.639 1.00 92.50 130 LEU A O 1
ATOM 1029 N N . ASP A 1 131 ? -2.443 -11.151 -25.660 1.00 90.75 131 ASP A N 1
ATOM 1030 C CA . ASP A 1 131 ? -3.309 -11.401 -26.803 1.00 90.75 131 ASP A CA 1
ATOM 1031 C C . ASP A 1 131 ? -4.571 -12.174 -26.411 1.00 90.75 131 ASP A C 1
ATOM 1033 O O . ASP A 1 131 ? -5.659 -11.878 -26.915 1.00 90.75 131 ASP A O 1
ATOM 1037 N N . GLY A 1 132 ? -4.469 -13.105 -25.459 1.00 92.31 132 GLY A N 1
ATOM 1038 C CA . GLY A 1 132 ? -5.605 -13.805 -24.865 1.00 92.31 132 GLY A CA 1
ATOM 1039 C C . GLY A 1 132 ? -6.618 -12.849 -24.232 1.00 92.31 132 GLY A C 1
ATOM 1040 O O . GLY A 1 132 ? -7.823 -12.994 -24.463 1.00 92.31 132 GLY A O 1
ATOM 1041 N N . ALA A 1 133 ? -6.149 -11.836 -23.499 1.00 94.19 133 ALA A N 1
ATOM 1042 C CA . ALA A 1 133 ? -6.997 -10.795 -22.918 1.00 94.19 133 ALA A CA 1
ATOM 1043 C C . ALA A 1 133 ? -7.597 -9.862 -23.983 1.00 94.19 133 ALA A C 1
ATOM 1045 O O . ALA A 1 133 ? -8.804 -9.591 -23.976 1.00 94.19 133 ALA A O 1
ATOM 1046 N N . ARG A 1 134 ? -6.783 -9.423 -24.950 1.00 92.75 134 ARG A N 1
ATOM 1047 C CA . ARG A 1 134 ? -7.207 -8.514 -26.029 1.00 92.75 134 ARG A CA 1
ATOM 1048 C C . ARG A 1 134 ? -8.277 -9.141 -26.918 1.00 92.75 134 ARG A C 1
ATOM 1050 O O . ARG A 1 134 ? -9.272 -8.481 -27.213 1.00 92.75 134 ARG A O 1
ATOM 1057 N N . ARG A 1 135 ? -8.133 -10.421 -27.291 1.00 92.06 135 ARG A N 1
ATOM 1058 C CA . ARG A 1 135 ? -9.148 -11.176 -28.061 1.00 92.06 135 ARG A CA 1
ATOM 1059 C C . ARG A 1 135 ? -10.464 -11.332 -27.301 1.00 92.06 135 ARG A C 1
ATOM 1061 O O . ARG A 1 135 ? -11.530 -11.345 -27.910 1.00 92.06 135 ARG A O 1
ATOM 1068 N N . ARG A 1 136 ? -10.401 -11.414 -25.971 1.00 94.62 136 ARG A N 1
ATOM 1069 C CA . ARG A 1 136 ? -11.578 -11.467 -25.089 1.00 94.62 136 ARG A CA 1
ATOM 1070 C C . ARG A 1 136 ? -12.216 -10.096 -24.846 1.00 94.62 136 ARG A C 1
ATOM 1072 O O . ARG A 1 136 ? -13.293 -10.038 -24.255 1.00 94.62 136 ARG A O 1
ATOM 1079 N N . GLY A 1 137 ? -11.607 -9.022 -25.351 1.00 95.38 137 GLY A N 1
ATOM 1080 C CA . GLY A 1 137 ? -12.124 -7.661 -25.257 1.00 95.38 137 GLY A CA 1
ATOM 1081 C C . GLY A 1 137 ? -11.821 -6.977 -23.927 1.00 95.38 137 GLY A C 1
ATOM 1082 O O . GLY A 1 137 ? -12.579 -6.097 -23.533 1.00 95.38 137 GLY A O 1
ATOM 1083 N N . PHE A 1 138 ? -10.749 -7.361 -23.233 1.00 97.38 138 PHE A N 1
ATOM 1084 C CA . PHE A 1 138 ? -10.301 -6.666 -22.027 1.00 97.38 138 PHE A CA 1
ATOM 1085 C C . PHE A 1 138 ? -9.272 -5.587 -22.344 1.00 97.38 138 PHE A C 1
ATOM 1087 O O . PHE A 1 138 ? -8.356 -5.798 -23.140 1.00 97.38 138 PHE A O 1
ATOM 1094 N N . ILE A 1 139 ? -9.404 -4.448 -21.670 1.00 97.69 139 ILE A N 1
ATOM 1095 C CA . ILE A 1 139 ? -8.272 -3.552 -21.443 1.00 97.69 139 ILE A CA 1
ATOM 1096 C C . ILE A 1 139 ? -7.447 -4.160 -20.311 1.00 97.69 139 ILE A C 1
ATOM 1098 O O . ILE A 1 139 ? -8.009 -4.554 -19.289 1.00 97.69 139 ILE A O 1
ATOM 1102 N N . VAL A 1 140 ? -6.131 -4.236 -20.485 1.00 98.06 140 VAL A N 1
ATOM 1103 C CA . VAL A 1 140 ? -5.208 -4.742 -19.463 1.00 98.06 140 VAL A CA 1
ATOM 1104 C C . VAL A 1 140 ? -4.319 -3.602 -18.999 1.00 98.06 140 VAL A C 1
ATOM 1106 O O . VAL A 1 140 ? -3.617 -3.011 -19.817 1.00 98.06 140 VAL A O 1
ATOM 1109 N N . ALA A 1 141 ? -4.343 -3.300 -17.704 1.00 98.38 141 ALA A N 1
ATOM 1110 C CA . ALA A 1 141 ? -3.411 -2.379 -17.068 1.00 98.38 141 ALA A CA 1
ATOM 1111 C C . ALA A 1 141 ? -2.379 -3.149 -16.253 1.00 98.38 141 ALA A C 1
ATOM 1113 O O . ALA A 1 141 ? -2.739 -4.037 -15.489 1.00 98.38 141 ALA A O 1
ATOM 1114 N N . ILE A 1 142 ? -1.107 -2.802 -16.419 1.00 98.19 142 ILE A N 1
ATOM 1115 C CA . ILE A 1 142 ? 0.029 -3.510 -15.826 1.00 98.19 142 ILE A CA 1
ATOM 1116 C C . ILE A 1 142 ? 0.836 -2.476 -15.036 1.00 98.19 142 ILE A C 1
ATOM 1118 O O . ILE A 1 142 ? 1.665 -1.770 -15.623 1.00 98.19 142 ILE A O 1
ATOM 1122 N N . PRO A 1 143 ? 0.552 -2.292 -13.736 1.00 98.44 143 PRO A N 1
ATOM 1123 C CA . PRO A 1 143 ? 1.358 -1.440 -12.874 1.00 98.44 143 PRO A CA 1
ATOM 1124 C C . PRO A 1 143 ? 2.797 -1.961 -12.793 1.00 98.44 143 PRO A C 1
ATOM 1126 O O . PRO A 1 143 ? 3.006 -3.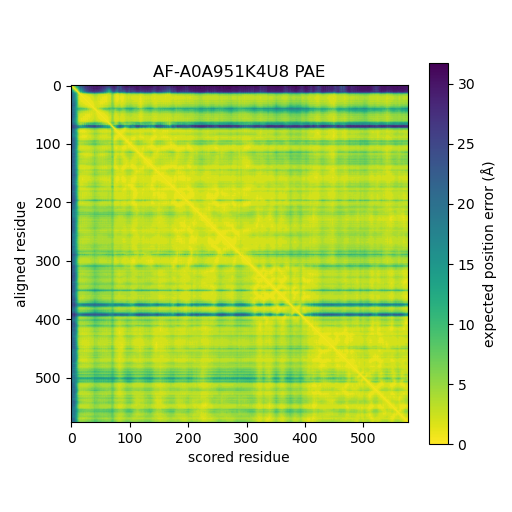166 -12.685 1.00 98.44 143 PRO A O 1
ATOM 1129 N N . TYR A 1 144 ? 3.784 -1.059 -12.777 1.00 97.81 144 TYR A N 1
ATOM 1130 C CA . TYR A 1 144 ? 5.160 -1.425 -12.418 1.00 97.81 144 TYR A CA 1
ATOM 1131 C C . TYR A 1 144 ? 5.298 -1.833 -10.949 1.00 97.81 144 TYR A C 1
ATOM 1133 O O . TYR A 1 144 ? 6.236 -2.533 -10.588 1.00 97.81 144 TYR A O 1
ATOM 1141 N N . GLY A 1 145 ? 4.400 -1.329 -10.093 1.00 95.50 145 GLY A N 1
ATOM 1142 C CA . GLY A 1 145 ? 4.313 -1.713 -8.686 1.00 95.50 145 GLY A CA 1
ATOM 1143 C C . GLY A 1 145 ? 5.594 -1.489 -7.889 1.00 95.50 145 GLY A C 1
ATOM 1144 O O . GLY A 1 145 ? 5.781 -2.159 -6.882 1.00 95.50 145 GLY A O 1
ATOM 1145 N N . ARG A 1 146 ? 6.489 -0.592 -8.329 1.00 93.44 146 ARG A N 1
ATOM 1146 C CA . ARG A 1 146 ? 7.800 -0.361 -7.700 1.00 93.44 146 ARG A CA 1
ATOM 1147 C C . ARG A 1 146 ? 8.600 -1.656 -7.534 1.00 93.44 146 ARG A C 1
ATOM 1149 O O . ARG A 1 146 ? 8.976 -2.016 -6.423 1.00 93.44 146 ARG A O 1
ATOM 1156 N N . ARG A 1 147 ? 8.903 -2.322 -8.655 1.00 95.25 147 ARG A N 1
ATOM 1157 C CA . ARG A 1 147 ? 9.722 -3.547 -8.699 1.00 95.25 147 ARG A CA 1
ATOM 1158 C C . ARG A 1 147 ? 9.044 -4.702 -7.945 1.00 95.25 147 ARG A C 1
ATOM 1160 O O . ARG A 1 147 ? 7.897 -5.031 -8.214 1.00 95.25 147 ARG A O 1
ATOM 1167 N N . ASN A 1 148 ? 9.755 -5.317 -7.001 1.00 96.38 148 ASN A N 1
ATOM 1168 C CA . ASN A 1 148 ? 9.298 -6.451 -6.206 1.00 96.38 148 ASN A CA 1
ATOM 1169 C C . ASN A 1 148 ? 8.795 -5.988 -4.829 1.00 96.38 148 ASN A C 1
ATOM 1171 O O . ASN A 1 148 ? 9.278 -6.451 -3.802 1.00 96.38 148 ASN A O 1
ATOM 1175 N N . SER A 1 149 ? 7.872 -5.024 -4.791 1.00 95.19 149 SER A N 1
ATOM 1176 C CA . SER A 1 149 ? 7.281 -4.519 -3.535 1.00 95.19 149 SER A CA 1
ATOM 1177 C C . SER A 1 149 ? 6.178 -5.421 -2.965 1.00 95.19 149 SER A C 1
ATOM 1179 O O . SER A 1 149 ? 5.479 -5.037 -2.029 1.00 95.19 149 SER A O 1
ATOM 1181 N N . ASP A 1 150 ? 5.942 -6.575 -3.593 1.00 95.62 150 ASP A N 1
ATOM 1182 C CA . ASP A 1 150 ? 4.800 -7.459 -3.358 1.00 95.62 150 ASP A CA 1
ATOM 1183 C C . ASP A 1 150 ? 3.418 -6.792 -3.542 1.00 95.62 150 ASP A C 1
ATOM 1185 O O . ASP A 1 150 ? 2.390 -7.373 -3.194 1.00 95.62 150 ASP A O 1
ATOM 1189 N N . PHE A 1 151 ? 3.377 -5.589 -4.130 1.00 97.31 151 PHE A N 1
ATOM 1190 C CA . PHE A 1 151 ? 2.178 -4.762 -4.303 1.00 97.31 151 PHE A CA 1
ATOM 1191 C C . PHE A 1 151 ? 1.455 -4.423 -2.994 1.00 97.31 151 PHE A C 1
ATOM 1193 O O . PHE A 1 151 ? 0.251 -4.179 -3.004 1.00 97.31 151 PHE A O 1
ATOM 1200 N N . VAL A 1 152 ? 2.182 -4.360 -1.880 1.00 95.31 152 VAL A N 1
ATOM 1201 C CA . VAL A 1 152 ? 1.678 -3.832 -0.605 1.00 95.31 152 VAL A CA 1
ATOM 1202 C C . VAL A 1 152 ? 2.225 -2.435 -0.345 1.00 95.31 152 VAL A C 1
ATOM 1204 O O . VAL A 1 152 ? 3.179 -1.995 -0.988 1.00 95.31 152 VAL A O 1
ATOM 1207 N N . GLN A 1 153 ? 1.605 -1.704 0.583 1.00 93.75 153 GLN A N 1
ATOM 1208 C CA . GLN A 1 153 ? 2.052 -0.364 0.982 1.00 93.75 153 GLN A CA 1
ATOM 1209 C C . GLN A 1 153 ? 2.113 0.606 -0.220 1.00 93.75 153 GLN A C 1
ATOM 1211 O O . GLN A 1 153 ? 1.110 0.802 -0.904 1.00 93.75 153 GLN A O 1
ATOM 1216 N N . TRP A 1 154 ? 3.276 1.189 -0.532 1.00 94.69 154 TRP A N 1
ATOM 1217 C CA . TRP A 1 154 ? 3.457 2.032 -1.722 1.00 94.69 154 TRP A CA 1
ATOM 1218 C C . TRP A 1 154 ? 3.218 1.277 -3.040 1.00 94.69 154 TRP A C 1
ATOM 1220 O O . TRP A 1 154 ? 2.803 1.884 -4.024 1.00 94.69 154 TRP A O 1
ATOM 1230 N N . GLY A 1 155 ? 3.445 -0.040 -3.072 1.00 96.81 155 GLY A N 1
ATOM 1231 C CA . GLY A 1 155 ? 3.106 -0.881 -4.218 1.00 96.81 155 GLY A CA 1
ATOM 1232 C C . GLY A 1 155 ? 1.595 -0.978 -4.423 1.00 96.81 155 GLY A C 1
ATOM 1233 O O . GLY A 1 155 ? 1.122 -0.894 -5.555 1.00 96.81 155 GLY A O 1
ATOM 1234 N N . GLN A 1 156 ? 0.824 -1.070 -3.335 1.00 97.56 156 GLN A N 1
ATOM 1235 C CA . GLN A 1 156 ? -0.639 -1.016 -3.389 1.00 97.56 156 GLN A CA 1
ATOM 1236 C C . GLN A 1 156 ? -1.122 0.358 -3.859 1.00 97.56 156 GLN A C 1
ATOM 1238 O O . GLN A 1 156 ? -1.999 0.437 -4.723 1.00 97.56 156 GLN A O 1
ATOM 1243 N N . ASP A 1 157 ? -0.547 1.434 -3.314 1.00 97.12 157 ASP A N 1
ATOM 1244 C CA . ASP A 1 157 ? -0.881 2.803 -3.718 1.00 97.12 157 ASP A CA 1
ATOM 1245 C C . ASP A 1 157 ? -0.696 2.980 -5.230 1.00 97.12 157 ASP A C 1
ATOM 1247 O O . ASP A 1 157 ? -1.553 3.557 -5.900 1.00 97.12 157 ASP A O 1
ATOM 1251 N N . ASP A 1 158 ? 0.366 2.399 -5.788 1.00 98.00 158 ASP A N 1
ATOM 1252 C CA . ASP A 1 158 ? 0.638 2.388 -7.222 1.00 98.00 158 ASP A CA 1
ATOM 1253 C C . ASP A 1 158 ? -0.411 1.598 -8.025 1.00 98.00 158 ASP A C 1
ATOM 1255 O O . ASP A 1 158 ? -0.884 2.075 -9.060 1.00 98.00 158 ASP A O 1
ATOM 1259 N N . VAL A 1 159 ? -0.856 0.431 -7.545 1.00 98.69 159 VAL A N 1
ATOM 1260 C CA . VAL A 1 159 ? -1.938 -0.344 -8.188 1.00 98.69 159 VAL A CA 1
ATOM 1261 C C . VAL A 1 159 ? -3.237 0.464 -8.239 1.00 98.69 159 VAL A C 1
ATOM 1263 O O . VAL A 1 159 ? -3.870 0.577 -9.296 1.00 98.69 159 VAL A O 1
ATOM 1266 N N . LEU A 1 160 ? -3.629 1.063 -7.112 1.00 98.19 160 LEU A N 1
ATOM 1267 C CA . LEU A 1 160 ? -4.840 1.880 -7.013 1.00 98.19 160 LEU A CA 1
ATOM 1268 C C . LEU A 1 160 ? -4.720 3.162 -7.845 1.00 98.19 160 LEU A C 1
ATOM 1270 O O . LEU A 1 160 ? -5.687 3.577 -8.495 1.00 98.19 160 LEU A O 1
ATOM 1274 N N . ARG A 1 161 ? -3.524 3.757 -7.900 1.00 98.00 161 ARG A N 1
ATOM 1275 C CA . ARG A 1 161 ? -3.235 4.925 -8.732 1.00 98.00 161 ARG A CA 1
ATOM 1276 C C . ARG A 1 161 ? -3.365 4.607 -10.215 1.00 98.00 161 ARG A C 1
ATOM 1278 O O . ARG A 1 161 ? -4.014 5.370 -10.930 1.00 98.00 161 ARG A O 1
ATOM 1285 N N . VAL A 1 162 ? -2.807 3.485 -10.672 1.00 98.62 162 VAL A N 1
ATOM 1286 C CA . VAL A 1 162 ? -2.926 3.030 -12.065 1.00 98.62 162 VAL A CA 1
ATOM 1287 C C . VAL A 1 162 ? -4.380 2.742 -12.414 1.00 98.62 162 VAL A C 1
ATOM 1289 O O . VAL A 1 162 ? -4.857 3.213 -13.443 1.00 98.62 162 VAL A O 1
ATOM 1292 N N . LYS A 1 163 ? -5.129 2.054 -11.545 1.00 98.56 163 LYS A N 1
ATOM 1293 C CA . LYS A 1 163 ? -6.572 1.850 -11.737 1.00 98.56 163 LYS A CA 1
ATOM 1294 C C . LYS A 1 163 ? -7.307 3.179 -11.949 1.00 98.56 163 LYS A C 1
ATOM 1296 O O . LYS A 1 163 ? -8.079 3.298 -12.899 1.00 98.56 163 LYS A O 1
ATOM 1301 N N . ALA A 1 164 ? -7.056 4.177 -11.101 1.00 97.69 164 ALA A N 1
ATOM 1302 C CA . ALA A 1 164 ? -7.685 5.493 -11.207 1.00 97.69 164 ALA A CA 1
ATOM 1303 C C . ALA A 1 164 ? -7.297 6.232 -12.503 1.00 97.69 164 ALA A C 1
ATOM 1305 O O . ALA A 1 164 ? -8.170 6.740 -13.205 1.00 97.69 164 ALA A O 1
ATOM 1306 N N . GLU A 1 165 ? -6.006 6.245 -12.857 1.00 95.50 165 GLU A N 1
ATOM 1307 C CA . GLU A 1 165 ? -5.507 6.829 -14.112 1.00 95.50 165 GLU A CA 1
ATOM 1308 C C . GLU A 1 165 ? -6.188 6.211 -15.337 1.00 95.50 165 GLU A C 1
ATOM 1310 O O . GLU A 1 165 ? -6.592 6.906 -16.270 1.00 95.50 165 GLU A O 1
ATOM 1315 N N . VAL A 1 166 ? -6.342 4.891 -15.327 1.00 95.81 166 VAL A N 1
ATOM 1316 C CA . VAL A 1 166 ? -6.884 4.141 -16.455 1.00 95.81 166 VAL A CA 1
ATOM 1317 C C . VAL A 1 166 ? -8.394 4.350 -16.584 1.00 95.81 166 VAL A C 1
ATOM 1319 O O . VAL A 1 166 ? -8.870 4.606 -17.690 1.00 95.81 166 VAL A O 1
ATOM 1322 N N . LEU A 1 167 ? -9.133 4.358 -15.468 1.00 96.25 167 LEU A N 1
ATOM 1323 C CA . LEU A 1 167 ? -10.561 4.705 -15.439 1.00 96.25 167 LEU A CA 1
ATOM 1324 C C . LEU A 1 167 ? -10.843 6.122 -15.951 1.00 96.25 167 LEU A C 1
ATOM 1326 O O . LEU A 1 167 ? -11.872 6.350 -16.585 1.00 96.25 167 LEU A O 1
ATOM 1330 N N . GLN A 1 168 ? -9.938 7.068 -15.695 1.00 93.25 168 GLN A N 1
ATOM 1331 C CA . GLN A 1 168 ? -10.085 8.448 -16.152 1.00 93.25 168 GLN A CA 1
ATOM 1332 C C . GLN A 1 168 ? -9.827 8.606 -17.659 1.00 93.25 168 GLN A C 1
ATOM 1334 O O . GLN A 1 168 ? -10.429 9.466 -18.300 1.00 93.25 168 GLN A O 1
ATOM 1339 N N . ARG A 1 169 ? -8.913 7.810 -18.225 1.00 91.50 169 ARG A N 1
ATOM 1340 C CA . ARG A 1 169 ? -8.400 8.008 -19.594 1.00 91.50 169 ARG A CA 1
ATOM 1341 C C . ARG A 1 169 ? -9.088 7.158 -20.648 1.00 91.50 169 ARG A C 1
ATOM 1343 O O . ARG A 1 169 ? -9.183 7.571 -21.803 1.00 91.50 169 ARG A O 1
ATOM 1350 N N . TYR A 1 170 ? -9.536 5.965 -20.278 1.00 93.75 170 TYR A N 1
ATOM 1351 C CA . TYR A 1 170 ? -10.061 4.988 -21.223 1.00 93.75 170 TYR A CA 1
ATOM 1352 C C . TYR A 1 170 ? -11.558 4.773 -21.014 1.00 93.75 170 TYR A C 1
ATOM 1354 O O . TYR A 1 170 ? -12.099 4.967 -19.926 1.00 93.75 170 TYR A O 1
ATOM 1362 N N . ALA A 1 171 ? -12.260 4.367 -22.073 1.00 95.38 171 ALA A N 1
ATOM 1363 C CA . ALA A 1 171 ? -13.688 4.090 -22.010 1.00 95.38 171 ALA A CA 1
ATOM 1364 C C . ALA A 1 171 ? -13.939 2.769 -21.270 1.00 95.38 171 ALA A C 1
ATOM 1366 O O . ALA A 1 171 ? -14.197 1.739 -21.881 1.00 95.38 171 ALA A O 1
ATOM 1367 N N . ILE A 1 172 ? -13.847 2.799 -19.945 1.00 97.56 172 ILE A N 1
ATOM 1368 C CA . ILE A 1 172 ? -13.978 1.618 -19.094 1.00 97.56 172 ILE A CA 1
ATOM 1369 C C . ILE A 1 172 ? -15.346 1.582 -18.439 1.00 97.56 172 ILE A C 1
ATOM 1371 O O . ILE A 1 172 ? -15.918 2.609 -18.065 1.00 97.56 172 ILE A O 1
ATOM 1375 N N . ASP A 1 173 ? -15.870 0.373 -18.348 1.00 97.12 173 ASP A N 1
ATOM 1376 C CA . ASP A 1 173 ? -17.027 0.048 -17.543 1.00 97.12 173 ASP A CA 1
ATOM 1377 C C . ASP A 1 173 ? -16.590 -0.094 -16.080 1.00 97.12 173 ASP A C 1
ATOM 1379 O O . ASP A 1 173 ? -15.916 -1.061 -15.720 1.00 97.12 173 ASP A O 1
ATOM 1383 N N . ALA A 1 174 ? -16.937 0.892 -15.247 1.00 95.12 174 ALA A N 1
ATOM 1384 C CA . ALA A 1 174 ? -16.528 0.939 -13.842 1.00 95.12 174 ALA A CA 1
ATOM 1385 C C . ALA A 1 174 ? -17.072 -0.243 -13.016 1.00 95.12 174 ALA A C 1
ATOM 1387 O O . ALA A 1 174 ? -16.522 -0.558 -11.964 1.00 95.12 174 ALA A O 1
ATOM 1388 N N . GLU A 1 175 ? -18.107 -0.926 -13.510 1.00 95.69 175 GLU A N 1
ATOM 1389 C CA . GLU A 1 175 ? -18.699 -2.111 -12.889 1.00 95.69 175 GLU A CA 1
ATOM 1390 C C . GLU A 1 175 ? -18.000 -3.414 -13.310 1.00 95.69 175 GLU A C 1
ATOM 1392 O O . GLU A 1 175 ? -18.224 -4.461 -12.705 1.00 95.69 175 GLU A O 1
ATOM 1397 N N . ARG A 1 176 ? -17.129 -3.379 -14.326 1.00 97.75 176 ARG A N 1
ATOM 1398 C CA . ARG A 1 176 ? -16.358 -4.532 -14.822 1.00 97.75 176 ARG A CA 1
ATOM 1399 C C . ARG A 1 176 ? -14.858 -4.274 -14.717 1.00 97.75 176 ARG A C 1
ATOM 1401 O O . ARG A 1 176 ? -14.124 -4.342 -15.705 1.00 97.75 176 ARG A O 1
ATOM 1408 N N . VAL A 1 177 ? -14.426 -3.970 -13.495 1.00 98.44 177 VAL A N 1
ATOM 1409 C CA . VAL A 1 177 ? -13.020 -3.793 -13.121 1.00 98.44 177 VAL A CA 1
ATOM 1410 C C . VAL A 1 177 ? -12.568 -4.975 -12.271 1.00 98.44 177 VAL A C 1
ATOM 1412 O O . VAL A 1 177 ? -13.132 -5.238 -11.208 1.00 98.44 177 VAL A O 1
ATOM 1415 N N . PHE A 1 178 ? -11.542 -5.673 -12.739 1.00 98.81 178 PHE A N 1
ATOM 1416 C CA . PHE A 1 178 ? -11.038 -6.910 -12.156 1.00 98.81 178 PHE A CA 1
ATOM 1417 C C . PHE A 1 178 ? -9.567 -6.774 -11.769 1.00 98.81 178 PHE A C 1
ATOM 1419 O O . PHE A 1 178 ? -8.827 -5.997 -12.378 1.00 98.81 178 PHE A O 1
ATOM 1426 N N . LEU A 1 179 ? -9.146 -7.560 -10.783 1.00 98.88 179 LEU A N 1
ATOM 1427 C CA . LEU A 1 179 ? -7.751 -7.686 -10.369 1.00 98.88 179 LEU A CA 1
ATOM 1428 C C . LEU A 1 179 ? -7.280 -9.114 -10.628 1.00 98.88 179 LEU A C 1
ATOM 1430 O O . LEU A 1 179 ? -7.985 -10.065 -10.297 1.00 98.88 179 LEU A O 1
ATOM 1434 N N . ALA A 1 180 ? -6.098 -9.278 -11.205 1.00 98.69 180 ALA A N 1
ATOM 1435 C CA . ALA A 1 180 ? -5.473 -10.580 -11.375 1.00 98.69 180 ALA A CA 1
ATOM 1436 C C . ALA A 1 180 ? -3.972 -10.490 -11.110 1.00 98.69 180 ALA A C 1
ATOM 1438 O O . ALA A 1 180 ? -3.364 -9.451 -11.349 1.00 98.69 180 ALA A O 1
ATOM 1439 N N . GLY A 1 181 ? -3.357 -11.577 -10.663 1.00 98.00 181 GLY A N 1
ATOM 1440 C CA . GLY A 1 181 ? -1.906 -11.619 -10.542 1.00 98.00 181 GLY A CA 1
ATOM 1441 C C . GLY A 1 181 ? -1.361 -13.012 -10.291 1.00 98.00 181 GLY A C 1
ATOM 1442 O O . GLY A 1 181 ? -2.096 -13.913 -9.879 1.00 98.00 181 GLY A O 1
ATOM 1443 N N . THR A 1 182 ? -0.065 -13.166 -10.558 1.00 97.38 182 THR A N 1
ATOM 1444 C CA . THR A 1 182 ? 0.648 -14.447 -10.487 1.00 97.38 182 THR A CA 1
ATOM 1445 C C . THR A 1 182 ? 1.810 -14.421 -9.497 1.00 97.38 182 THR A C 1
ATOM 1447 O O . THR A 1 182 ? 2.519 -13.418 -9.418 1.00 97.38 182 THR A O 1
ATOM 1450 N N . SER A 1 183 ? 2.028 -15.502 -8.742 1.00 96.88 183 SER A N 1
ATOM 1451 C CA . SER A 1 183 ? 3.142 -15.640 -7.791 1.00 96.88 183 SER A CA 1
ATOM 1452 C C . SER A 1 183 ? 3.181 -14.474 -6.784 1.00 96.88 183 SER A C 1
ATOM 1454 O O . SER A 1 183 ? 2.212 -14.268 -6.049 1.00 96.88 183 SER A O 1
ATOM 1456 N N . MET A 1 184 ? 4.229 -13.642 -6.791 1.00 97.94 184 MET A N 1
ATOM 1457 C CA . MET A 1 184 ? 4.274 -12.355 -6.076 1.00 97.94 184 MET A CA 1
ATOM 1458 C C . MET A 1 184 ? 3.036 -11.479 -6.343 1.00 97.94 184 MET A C 1
ATOM 1460 O O . MET A 1 184 ? 2.401 -10.986 -5.415 1.00 97.94 184 MET A O 1
ATOM 1464 N N . GLY A 1 185 ? 2.641 -11.329 -7.606 1.00 98.25 185 GLY A N 1
ATOM 1465 C CA . GLY A 1 185 ? 1.424 -10.628 -8.001 1.00 98.25 185 GLY A CA 1
ATOM 1466 C C . GLY A 1 185 ? 0.146 -11.360 -7.595 1.00 98.25 185 GLY A C 1
ATOM 1467 O O . GLY A 1 185 ? -0.885 -10.722 -7.426 1.00 98.25 185 GLY A O 1
ATOM 1468 N N . GLY A 1 186 ? 0.191 -12.679 -7.388 1.00 98.38 186 GLY A N 1
ATOM 1469 C CA . GLY A 1 186 ? -0.921 -13.456 -6.834 1.00 98.38 186 GLY A CA 1
ATOM 1470 C C . GLY A 1 186 ? -1.152 -13.127 -5.360 1.00 98.38 186 GLY A C 1
ATOM 1471 O O . GLY A 1 186 ? -2.294 -12.956 -4.939 1.00 98.38 186 GLY A O 1
ATOM 1472 N N . TYR A 1 187 ? -0.071 -12.945 -4.598 1.00 98.56 187 TYR A N 1
ATOM 1473 C CA . TYR A 1 187 ? -0.142 -12.361 -3.258 1.00 98.56 187 TYR A CA 1
ATOM 1474 C C . TYR A 1 187 ? -0.646 -10.918 -3.295 1.00 98.56 187 TYR A C 1
ATOM 1476 O O . TYR A 1 187 ? -1.580 -10.590 -2.569 1.00 98.56 187 TYR A O 1
ATOM 1484 N N . GLY A 1 188 ? -0.116 -10.084 -4.194 1.00 98.31 188 GLY A N 1
ATOM 1485 C CA . GLY A 1 188 ? -0.612 -8.722 -4.397 1.00 98.31 188 GLY A CA 1
ATOM 1486 C C . GLY A 1 188 ? -2.107 -8.680 -4.736 1.00 98.31 188 GLY A C 1
ATOM 1487 O O . GLY A 1 188 ? -2.838 -7.831 -4.233 1.00 98.31 188 GLY A O 1
ATOM 1488 N N . ALA A 1 189 ? -2.598 -9.636 -5.531 1.00 98.62 189 ALA A N 1
ATOM 1489 C CA . ALA A 1 189 ? -4.011 -9.746 -5.872 1.00 98.62 189 ALA A CA 1
ATOM 1490 C C . ALA A 1 189 ? -4.852 -10.037 -4.625 1.00 98.62 189 ALA A C 1
ATOM 1492 O O . ALA A 1 189 ? -5.899 -9.418 -4.443 1.00 98.62 189 ALA A O 1
ATOM 1493 N N . TYR A 1 190 ? -4.378 -10.913 -3.735 1.00 98.62 190 TYR A N 1
ATOM 1494 C CA . TYR A 1 190 ? -5.008 -11.099 -2.434 1.00 98.62 190 TYR A CA 1
ATOM 1495 C C . TYR A 1 190 ? -4.953 -9.840 -1.567 1.00 98.62 190 TYR A C 1
ATOM 1497 O O . TYR A 1 190 ? -6.006 -9.371 -1.150 1.00 98.62 190 TYR A O 1
ATOM 1505 N N . ALA A 1 191 ? -3.766 -9.293 -1.302 1.00 97.62 191 ALA A N 1
ATOM 1506 C CA . ALA A 1 191 ? -3.582 -8.186 -0.367 1.00 97.62 191 ALA A CA 1
ATOM 1507 C C . ALA A 1 191 ? -4.352 -6.933 -0.814 1.00 97.62 191 ALA A C 1
ATOM 1509 O O . ALA A 1 191 ? -5.260 -6.478 -0.117 1.00 97.62 191 ALA A O 1
ATOM 1510 N N . VAL A 1 192 ? -4.104 -6.445 -2.035 1.00 98.38 192 VAL A N 1
ATOM 1511 C CA . VAL A 1 192 ? -4.816 -5.282 -2.591 1.00 98.38 192 VAL A CA 1
ATOM 1512 C C . VAL A 1 192 ? -6.311 -5.568 -2.715 1.00 98.38 192 VAL A C 1
ATOM 1514 O O . VAL A 1 192 ? -7.146 -4.719 -2.389 1.00 98.38 192 VAL A O 1
ATOM 1517 N N . GLY A 1 193 ? -6.662 -6.772 -3.176 1.00 98.00 193 GLY A N 1
ATOM 1518 C CA . GLY A 1 193 ? -8.044 -7.204 -3.331 1.00 98.00 193 GLY A CA 1
ATOM 1519 C C . GLY A 1 193 ? -8.805 -7.262 -2.009 1.00 98.00 193 GLY A C 1
ATOM 1520 O O . GLY A 1 193 ? -10.001 -7.012 -2.011 1.00 98.00 193 GLY A O 1
ATOM 1521 N N . LEU A 1 194 ? -8.150 -7.554 -0.886 1.00 98.31 194 LEU A N 1
ATOM 1522 C CA . LEU A 1 194 ? -8.781 -7.637 0.433 1.00 98.31 194 LEU A CA 1
ATOM 1523 C C . LEU A 1 194 ? -8.761 -6.303 1.187 1.00 98.31 194 LEU A C 1
ATOM 1525 O O . LEU A 1 194 ? -9.718 -6.025 1.907 1.00 98.31 194 LEU A O 1
ATOM 1529 N N . HIS A 1 195 ? -7.758 -5.446 0.980 1.00 97.69 195 HIS A N 1
ATOM 1530 C CA . HIS A 1 195 ? -7.782 -4.063 1.476 1.00 97.69 195 HIS A CA 1
ATOM 1531 C C . HIS A 1 195 ? -8.829 -3.203 0.774 1.00 97.69 195 HIS A C 1
ATOM 1533 O O . HIS A 1 195 ? -9.407 -2.303 1.371 1.00 97.69 195 HIS A O 1
ATOM 1539 N N . THR A 1 196 ? -9.102 -3.484 -0.502 1.00 95.81 196 THR A N 1
ATOM 1540 C CA . THR A 1 196 ? -10.004 -2.665 -1.324 1.00 95.81 196 THR A CA 1
ATOM 1541 C C . THR A 1 196 ? -11.117 -3.479 -1.983 1.00 95.81 196 THR A C 1
ATOM 1543 O O . THR A 1 196 ? -11.541 -3.167 -3.095 1.00 95.81 196 THR A O 1
ATOM 1546 N N . ALA A 1 197 ? -11.616 -4.519 -1.305 1.00 92.56 197 ALA A N 1
ATOM 1547 C CA . ALA A 1 197 ? -12.539 -5.518 -1.861 1.00 92.56 197 ALA A CA 1
ATOM 1548 C C . ALA A 1 197 ? -13.743 -4.921 -2.599 1.00 92.56 197 ALA A C 1
ATOM 1550 O O . ALA A 1 197 ? -13.987 -5.282 -3.752 1.00 92.56 197 ALA A O 1
ATOM 1551 N N . GLY A 1 198 ? -14.442 -3.952 -2.000 1.00 87.31 198 GLY A N 1
ATOM 1552 C CA . GLY A 1 198 ? -15.574 -3.264 -2.637 1.00 87.31 198 GLY A CA 1
ATOM 1553 C C . GLY A 1 198 ? -15.237 -2.471 -3.911 1.00 87.31 198 GLY A C 1
ATOM 1554 O O . GLY A 1 198 ? -16.144 -2.024 -4.607 1.00 87.31 198 GLY A O 1
ATOM 1555 N N . GLY A 1 199 ? -13.955 -2.292 -4.232 1.00 93.06 199 GLY A N 1
ATOM 1556 C CA . GLY A 1 199 ? -13.485 -1.639 -5.449 1.00 93.06 199 GLY A CA 1
ATOM 1557 C C . GLY A 1 199 ? -13.330 -2.572 -6.654 1.00 93.06 199 GLY A C 1
ATOM 1558 O O . GLY A 1 199 ? -13.039 -2.073 -7.742 1.00 93.06 199 GLY A O 1
ATOM 1559 N N . TRP A 1 200 ? -13.481 -3.886 -6.498 1.00 97.31 200 TRP A N 1
ATOM 1560 C CA . TRP A 1 200 ? -13.276 -4.868 -7.567 1.00 97.31 200 TRP A CA 1
ATOM 1561 C C . TRP A 1 200 ? -14.555 -5.669 -7.799 1.00 97.31 200 TRP A C 1
ATOM 1563 O O . TRP A 1 200 ? -15.206 -6.080 -6.843 1.00 97.31 200 TRP A O 1
ATOM 1573 N N . ASN A 1 201 ? -14.904 -5.937 -9.061 1.00 97.94 201 ASN A N 1
ATOM 1574 C CA . ASN A 1 201 ? -15.986 -6.878 -9.367 1.00 97.94 201 ASN A CA 1
ATOM 1575 C C . ASN A 1 201 ? -15.553 -8.307 -8.998 1.00 97.94 201 ASN A C 1
ATOM 1577 O O . ASN A 1 201 ? -16.309 -9.040 -8.372 1.00 97.94 201 ASN A O 1
ATOM 1581 N N . ALA A 1 202 ? -14.309 -8.678 -9.312 1.00 98.50 202 ALA A N 1
ATOM 1582 C CA . ALA A 1 202 ? -13.707 -9.923 -8.854 1.00 98.50 202 ALA A CA 1
ATOM 1583 C C . ALA A 1 202 ? -12.182 -9.862 -8.849 1.00 98.50 202 ALA A C 1
ATOM 1585 O O . ALA A 1 202 ? -11.571 -9.018 -9.515 1.00 98.50 202 ALA A O 1
ATOM 1586 N N . VAL A 1 203 ? -11.590 -10.808 -8.125 1.00 98.88 203 VAL A N 1
ATOM 1587 C CA . VAL A 1 203 ? -10.143 -10.958 -7.977 1.00 98.88 203 VAL A CA 1
ATOM 1588 C C . VAL A 1 203 ? -9.726 -12.376 -8.366 1.00 98.88 203 VAL A C 1
ATOM 1590 O O . VAL A 1 203 ? -10.382 -13.340 -7.978 1.00 98.88 203 VAL A O 1
ATOM 1593 N N . ALA A 1 204 ? -8.640 -12.526 -9.121 1.00 98.81 204 ALA A N 1
ATOM 1594 C CA . ALA A 1 204 ? -8.038 -13.816 -9.447 1.00 98.81 204 ALA A CA 1
ATOM 1595 C C . ALA A 1 204 ? -6.591 -13.886 -8.938 1.00 98.81 204 ALA A C 1
ATOM 1597 O O . ALA A 1 204 ? -5.717 -13.178 -9.432 1.00 98.81 204 ALA A O 1
ATOM 1598 N N . ALA A 1 205 ? -6.333 -14.765 -7.974 1.00 98.62 205 ALA A N 1
ATOM 1599 C CA . ALA A 1 205 ? -4.995 -15.020 -7.452 1.00 98.62 205 ALA A CA 1
ATOM 1600 C C . ALA A 1 205 ? -4.466 -16.350 -8.004 1.00 98.62 205 ALA A C 1
ATOM 1602 O O . ALA A 1 205 ? -5.121 -17.389 -7.871 1.00 98.62 205 ALA A O 1
ATOM 1603 N N . ILE A 1 206 ? -3.294 -16.310 -8.640 1.00 98.56 206 ILE A N 1
ATOM 1604 C CA . ILE A 1 206 ? -2.661 -17.452 -9.311 1.00 98.56 206 ILE A CA 1
ATOM 1605 C C . ILE A 1 206 ? -1.339 -17.755 -8.599 1.00 98.56 206 ILE A C 1
ATOM 1607 O O . ILE A 1 206 ? -0.467 -16.891 -8.552 1.00 98.56 206 ILE A O 1
ATOM 1611 N N . SER A 1 207 ? -1.200 -18.949 -8.015 1.00 98.12 207 SER A N 1
ATOM 1612 C CA . SER A 1 207 ? -0.004 -19.396 -7.271 1.00 98.12 207 SER A CA 1
ATOM 1613 C C . SER A 1 207 ? 0.539 -18.368 -6.262 1.00 98.12 207 SER A C 1
ATOM 1615 O O . SER A 1 207 ? 1.743 -18.238 -6.060 1.00 98.12 207 SER A O 1
ATOM 1617 N N . GLY A 1 208 ? -0.349 -17.583 -5.647 1.00 97.25 208 GLY A N 1
ATOM 1618 C CA . GLY A 1 208 ? 0.025 -16.535 -4.700 1.00 97.25 208 GLY A CA 1
ATOM 1619 C C . GLY A 1 208 ? 0.200 -17.069 -3.285 1.00 97.25 208 GLY A C 1
ATOM 1620 O O . GLY A 1 208 ? -0.612 -17.879 -2.827 1.00 97.25 208 GLY A O 1
ATOM 1621 N N . ARG A 1 209 ? 1.209 -16.567 -2.559 1.00 96.12 209 ARG A N 1
ATOM 1622 C CA . ARG A 1 209 ? 1.264 -16.771 -1.105 1.00 96.12 209 ARG A CA 1
ATOM 1623 C C . ARG A 1 209 ? 0.041 -16.115 -0.458 1.00 96.12 209 ARG A C 1
ATOM 1625 O O . ARG A 1 209 ? -0.431 -15.072 -0.907 1.00 96.12 209 ARG A O 1
ATOM 1632 N N . SER A 1 210 ? -0.458 -16.722 0.607 1.00 97.12 210 SER A N 1
ATOM 1633 C CA . SER A 1 210 ? -1.633 -16.237 1.340 1.00 97.12 210 SER A CA 1
ATOM 1634 C C . SER A 1 210 ? -1.426 -16.168 2.848 1.00 97.12 210 SER A C 1
ATOM 1636 O O . SER A 1 210 ? -2.366 -15.842 3.553 1.00 97.12 210 SER A O 1
ATOM 1638 N N . ASP A 1 211 ? -0.255 -16.578 3.334 1.00 97.12 211 ASP A N 1
ATOM 1639 C CA . ASP A 1 211 ? 0.021 -16.762 4.757 1.00 97.12 211 ASP A CA 1
ATOM 1640 C C . ASP A 1 211 ? 1.509 -16.504 5.013 1.00 97.12 211 ASP A C 1
ATOM 1642 O O . ASP A 1 211 ? 2.370 -17.245 4.530 1.00 97.12 211 ASP A O 1
ATOM 1646 N N . PHE A 1 212 ? 1.823 -15.439 5.737 1.00 93.00 212 PHE A N 1
ATOM 1647 C CA . PHE A 1 212 ? 3.191 -15.060 6.063 1.00 93.00 212 PHE A CA 1
ATOM 1648 C C . PHE A 1 212 ? 3.862 -16.028 7.029 1.00 93.00 212 PHE A C 1
ATOM 1650 O O . PHE A 1 212 ? 5.060 -16.285 6.907 1.00 93.00 212 PHE A O 1
ATOM 1657 N N . TYR A 1 213 ? 3.107 -16.592 7.965 1.00 94.94 213 TYR A N 1
ATOM 1658 C CA . TYR A 1 213 ? 3.626 -17.526 8.955 1.00 94.94 213 TYR A CA 1
ATOM 1659 C C . TYR A 1 213 ? 4.049 -18.836 8.299 1.00 94.94 213 TYR A C 1
ATOM 1661 O O . TYR A 1 213 ? 5.121 -19.358 8.602 1.00 94.94 213 TYR A O 1
ATOM 1669 N N . LEU A 1 214 ? 3.265 -19.318 7.333 1.00 95.56 214 LEU A N 1
ATOM 1670 C CA . LEU A 1 214 ? 3.640 -20.457 6.502 1.00 95.56 214 LEU A CA 1
ATOM 1671 C C . LEU A 1 214 ? 4.876 -20.146 5.646 1.00 95.56 214 LEU A C 1
ATOM 1673 O O . LEU A 1 214 ? 5.794 -20.963 5.585 1.00 95.56 214 LEU A O 1
ATOM 1677 N N . TRP A 1 215 ? 4.918 -18.966 5.020 1.00 93.25 215 TRP A N 1
ATOM 1678 C CA . TRP A 1 215 ? 6.019 -18.563 4.139 1.00 93.25 215 TRP A CA 1
ATOM 1679 C C . TRP A 1 215 ? 7.358 -18.463 4.883 1.00 93.25 215 TRP A C 1
ATOM 1681 O O . TRP A 1 215 ? 8.349 -19.072 4.481 1.00 93.25 215 TRP A O 1
ATOM 1691 N N . PHE A 1 216 ? 7.377 -17.739 6.003 1.00 89.88 216 PHE A N 1
ATOM 1692 C CA . PHE A 1 216 ? 8.575 -17.523 6.817 1.00 89.88 216 PHE A CA 1
ATOM 1693 C C . PHE A 1 216 ? 8.819 -18.626 7.857 1.00 89.88 216 PHE A C 1
ATOM 1695 O O . PHE A 1 216 ? 9.797 -18.560 8.597 1.00 89.88 216 PHE A O 1
ATOM 1702 N N . LYS A 1 217 ? 7.961 -19.656 7.909 1.00 92.56 217 LYS A N 1
ATOM 1703 C CA . LYS A 1 217 ? 8.030 -20.768 8.876 1.00 92.56 217 LYS A CA 1
ATOM 1704 C C . LYS A 1 217 ? 8.042 -20.279 10.330 1.00 92.56 217 LYS A C 1
ATOM 1706 O O . LYS A 1 217 ? 8.760 -20.809 11.177 1.00 92.56 217 LYS A O 1
ATOM 1711 N N . LEU A 1 218 ? 7.236 -19.261 10.608 1.00 91.12 218 LEU A N 1
ATOM 1712 C CA . LEU A 1 218 ? 7.104 -18.644 11.922 1.00 91.12 218 LEU A CA 1
ATOM 1713 C C . LEU A 1 218 ? 5.901 -19.226 12.664 1.00 91.12 218 LEU A C 1
ATOM 1715 O O . LEU A 1 218 ? 4.871 -19.539 12.071 1.00 91.12 218 LEU A O 1
ATOM 1719 N N . GLN A 1 219 ? 6.003 -19.319 13.988 1.00 92.50 219 GLN A N 1
ATOM 1720 C CA . GLN A 1 219 ? 4.847 -19.583 14.843 1.00 92.50 219 GLN A CA 1
ATOM 1721 C C . GLN A 1 219 ? 4.249 -18.249 15.272 1.00 92.50 219 GLN A C 1
ATOM 1723 O O . GLN A 1 219 ? 4.891 -17.493 16.002 1.00 92.50 219 GLN A O 1
ATOM 1728 N N . ARG A 1 220 ? 3.021 -17.956 14.831 1.00 92.88 220 ARG A N 1
ATOM 1729 C CA . ARG A 1 220 ? 2.365 -16.676 15.115 1.00 92.88 220 ARG A CA 1
ATOM 1730 C C . ARG A 1 220 ? 2.333 -16.375 16.609 1.00 92.88 220 ARG A C 1
ATOM 1732 O O . ARG A 1 220 ? 2.668 -15.269 17.011 1.00 92.88 220 ARG A O 1
ATOM 1739 N N . GLU A 1 221 ? 1.969 -17.351 17.433 1.00 93.81 221 GLU A N 1
ATOM 1740 C CA . GLU A 1 221 ? 1.818 -17.211 18.886 1.00 93.81 221 GLU A CA 1
ATOM 1741 C C . GLU A 1 221 ? 3.145 -16.967 19.615 1.00 93.81 221 GLU A C 1
ATOM 1743 O O . GLU A 1 221 ? 3.129 -16.458 20.733 1.00 93.81 221 GLU A O 1
ATOM 1748 N N . ALA A 1 222 ? 4.278 -17.292 18.985 1.00 93.12 222 ALA A N 1
ATOM 1749 C CA . ALA A 1 222 ? 5.607 -17.031 19.526 1.00 93.12 222 ALA A CA 1
ATOM 1750 C C . ALA A 1 222 ? 6.079 -15.587 19.276 1.00 93.12 222 ALA A C 1
ATOM 1752 O O . ALA A 1 222 ? 7.045 -15.145 19.895 1.00 93.12 222 ALA A O 1
ATOM 1753 N N . LEU A 1 223 ? 5.416 -14.843 18.382 1.00 93.50 223 LEU A N 1
ATOM 1754 C CA . LEU A 1 223 ? 5.758 -13.452 18.102 1.00 93.50 223 LEU A CA 1
ATOM 1755 C C . LEU A 1 223 ? 5.075 -12.496 19.093 1.00 93.50 223 LEU A C 1
ATOM 1757 O O . LEU A 1 223 ? 3.908 -12.696 19.454 1.00 93.50 223 LEU A O 1
ATOM 1761 N N . PRO A 1 224 ? 5.746 -11.399 19.488 1.00 94.75 224 PRO A N 1
ATOM 1762 C CA . PRO A 1 224 ? 5.121 -10.374 20.313 1.00 94.75 224 PRO A CA 1
ATOM 1763 C C . PRO A 1 224 ? 3.931 -9.728 19.586 1.00 94.75 224 PRO A C 1
ATOM 1765 O O . PRO A 1 224 ? 3.898 -9.645 18.356 1.00 94.75 224 PRO A O 1
ATOM 1768 N N . SER A 1 225 ? 2.941 -9.245 20.348 1.00 94.44 225 SER A N 1
ATOM 1769 C CA . SER A 1 225 ? 1.693 -8.676 19.807 1.00 94.44 225 SER A CA 1
ATOM 1770 C C . SER A 1 225 ? 1.926 -7.593 18.758 1.00 94.44 225 SER A C 1
ATOM 1772 O O . SER A 1 225 ? 1.317 -7.655 17.693 1.00 94.44 225 SER A O 1
ATOM 1774 N N . TRP A 1 226 ? 2.855 -6.669 19.015 1.00 95.50 226 TRP A N 1
ATOM 1775 C CA . TRP A 1 226 ? 3.155 -5.575 18.093 1.00 95.50 226 TRP A CA 1
ATOM 1776 C C . TRP A 1 226 ? 3.654 -6.067 16.729 1.00 95.50 226 TRP A C 1
ATOM 1778 O O . TRP A 1 226 ? 3.342 -5.464 15.709 1.00 95.50 226 TRP A O 1
ATOM 1788 N N . LYS A 1 227 ? 4.397 -7.178 16.701 1.00 95.44 227 LYS A N 1
ATOM 1789 C CA . LYS A 1 227 ? 4.959 -7.759 15.479 1.00 95.44 227 LYS A CA 1
ATOM 1790 C C . LYS A 1 227 ? 3.904 -8.562 14.721 1.00 95.44 227 LYS A C 1
ATOM 1792 O O . LYS A 1 227 ? 3.823 -8.459 13.502 1.00 95.44 227 LYS A O 1
ATOM 1797 N N . ARG A 1 228 ? 3.038 -9.293 15.442 1.00 95.38 228 ARG A N 1
ATOM 1798 C CA . ARG A 1 228 ? 1.868 -9.966 14.844 1.00 95.38 228 ARG A CA 1
ATOM 1799 C C . ARG A 1 228 ? 0.989 -8.979 14.087 1.00 95.38 228 ARG A C 1
ATOM 1801 O O . ARG A 1 228 ? 0.653 -9.251 12.948 1.00 95.38 228 ARG A O 1
ATOM 1808 N N . ALA A 1 229 ? 0.716 -7.813 14.675 1.00 96.06 229 ALA A N 1
ATOM 1809 C CA . ALA A 1 229 ? -0.087 -6.777 14.033 1.00 96.06 229 ALA A CA 1
ATOM 1810 C C . ALA A 1 229 ? 0.469 -6.340 12.666 1.00 96.06 229 ALA A C 1
ATOM 1812 O O . ALA A 1 229 ? -0.298 -6.104 11.742 1.00 96.06 229 ALA A O 1
ATOM 1813 N N . LEU A 1 230 ? 1.794 -6.256 12.520 1.00 96.50 230 LEU A N 1
ATOM 1814 C CA . LEU A 1 230 ? 2.428 -5.834 11.268 1.00 96.50 230 LEU A CA 1
ATOM 1815 C C . LEU A 1 230 ? 2.355 -6.913 10.184 1.00 96.50 230 LEU A C 1
ATOM 1817 O O . LEU A 1 230 ? 2.101 -6.579 9.032 1.00 96.50 230 LEU A O 1
ATOM 1821 N N . TYR A 1 231 ? 2.522 -8.187 10.551 1.00 94.88 231 TYR A N 1
ATOM 1822 C CA . TYR A 1 231 ? 2.307 -9.302 9.623 1.00 94.88 231 TYR A CA 1
ATOM 1823 C C . TYR A 1 231 ? 0.830 -9.435 9.234 1.00 94.88 231 TYR A C 1
ATOM 1825 O O . TYR A 1 231 ? 0.508 -9.468 8.050 1.00 94.88 231 TYR A O 1
ATOM 1833 N N . ASP A 1 232 ? -0.067 -9.449 10.223 1.00 95.94 232 ASP A N 1
ATOM 1834 C CA . ASP A 1 232 ? -1.511 -9.604 10.022 1.00 95.94 232 ASP A CA 1
ATOM 1835 C C . ASP A 1 232 ? -2.103 -8.466 9.166 1.00 95.94 232 ASP A C 1
ATOM 1837 O O . ASP A 1 232 ? -3.122 -8.665 8.506 1.00 95.94 232 ASP A O 1
ATOM 1841 N N . ALA A 1 233 ? -1.480 -7.278 9.171 1.00 96.44 233 ALA A N 1
ATOM 1842 C CA . ALA A 1 233 ? -1.943 -6.114 8.419 1.00 96.44 233 ALA A CA 1
ATOM 1843 C C . ALA A 1 233 ? -1.944 -6.318 6.905 1.00 96.44 233 ALA A C 1
ATOM 1845 O O . ALA A 1 233 ? -2.768 -5.704 6.249 1.00 96.44 233 ALA A O 1
ATOM 1846 N N . ASP A 1 234 ? -1.055 -7.153 6.365 1.00 95.06 234 ASP A N 1
ATOM 1847 C CA . ASP A 1 234 ? -0.954 -7.420 4.926 1.00 95.06 234 ASP A CA 1
ATOM 1848 C C . ASP A 1 234 ? -1.238 -8.907 4.593 1.00 95.06 234 ASP A C 1
ATOM 1850 O O . ASP A 1 234 ? -1.148 -9.320 3.435 1.00 95.06 234 ASP A O 1
ATOM 1854 N N . ASP A 1 235 ? -1.589 -9.735 5.588 1.00 96.75 235 ASP A N 1
ATOM 1855 C CA . ASP A 1 235 ? -1.792 -11.178 5.423 1.00 96.75 235 ASP A CA 1
ATOM 1856 C C . ASP A 1 235 ? -3.206 -11.526 4.903 1.00 96.75 235 ASP A C 1
ATOM 1858 O O . ASP A 1 235 ? -4.214 -11.302 5.592 1.00 96.75 235 ASP A O 1
ATOM 1862 N N . PRO A 1 236 ? -3.325 -12.156 3.719 1.00 97.94 236 PRO A N 1
ATOM 1863 C CA . PRO A 1 236 ? -4.616 -12.482 3.126 1.00 97.94 236 PRO A CA 1
ATOM 1864 C C . PRO A 1 236 ? -5.558 -13.318 3.991 1.00 97.94 236 PRO A C 1
ATOM 1866 O O . PRO A 1 236 ? -6.775 -13.131 3.922 1.00 97.94 236 PRO A O 1
ATOM 1869 N N . ARG A 1 237 ? -5.048 -14.249 4.804 1.00 97.50 237 ARG A N 1
ATOM 1870 C CA . ARG A 1 237 ? -5.912 -15.098 5.637 1.00 97.50 237 ARG A CA 1
ATOM 1871 C C . ARG A 1 237 ? -6.542 -14.322 6.787 1.00 97.50 237 ARG A C 1
ATOM 1873 O O . ARG A 1 237 ? -7.671 -14.632 7.171 1.00 97.50 237 ARG A O 1
ATOM 1880 N N . PHE A 1 238 ? -5.872 -13.292 7.298 1.00 96.31 238 PHE A N 1
ATOM 1881 C CA . PHE A 1 238 ? -6.411 -12.433 8.358 1.00 96.31 238 PHE A CA 1
ATOM 1882 C C . PHE A 1 238 ? -7.414 -11.412 7.817 1.00 96.31 238 PHE A C 1
ATOM 1884 O O . PHE A 1 238 ? -8.377 -11.061 8.502 1.00 96.31 238 PHE A O 1
ATOM 1891 N N . LEU A 1 239 ? -7.259 -11.019 6.553 1.00 97.94 239 LEU A N 1
ATOM 1892 C CA . LEU A 1 239 ? -8.136 -10.063 5.879 1.00 97.94 239 LEU A CA 1
ATOM 1893 C C . LEU A 1 239 ? -9.313 -10.717 5.133 1.00 97.94 239 LEU A C 1
ATOM 1895 O O . LEU A 1 239 ? -10.219 -10.017 4.684 1.00 97.94 239 LEU A O 1
ATOM 1899 N N . ILE A 1 240 ? -9.352 -12.052 5.010 1.00 97.94 240 ILE A N 1
ATOM 1900 C CA . ILE A 1 240 ? -10.267 -12.789 4.115 1.00 97.94 240 ILE A CA 1
ATOM 1901 C C . ILE A 1 240 ? -11.757 -12.456 4.299 1.00 97.94 240 ILE A C 1
ATOM 1903 O O . ILE A 1 240 ? -12.531 -12.526 3.346 1.00 97.94 240 ILE A O 1
ATOM 1907 N N . ARG A 1 241 ? -12.184 -12.036 5.498 1.00 97.62 241 ARG A N 1
ATOM 1908 C CA . ARG A 1 241 ? -13.569 -11.591 5.756 1.00 97.62 241 ARG A CA 1
ATOM 1909 C C . ARG A 1 241 ? -13.997 -10.422 4.864 1.00 97.62 241 ARG A C 1
ATOM 1911 O O . ARG A 1 241 ? -15.178 -10.327 4.529 1.00 97.62 241 ARG A O 1
ATOM 1918 N N . ASN A 1 242 ? -13.054 -9.594 4.416 1.00 98.19 242 ASN A N 1
ATOM 1919 C CA . ASN A 1 242 ? -13.319 -8.476 3.511 1.00 98.19 242 ASN A CA 1
ATOM 1920 C C . ASN A 1 242 ? -13.865 -8.941 2.150 1.00 98.19 242 ASN A C 1
ATOM 1922 O O . ASN A 1 242 ? -14.587 -8.188 1.496 1.00 98.19 242 ASN A O 1
ATOM 1926 N N . ALA A 1 243 ? -13.627 -10.200 1.758 1.00 97.38 243 ALA A N 1
ATOM 1927 C CA . ALA A 1 243 ? -14.139 -10.795 0.522 1.00 97.38 243 ALA A CA 1
ATOM 1928 C C . ALA A 1 243 ? -15.652 -11.091 0.533 1.00 97.38 243 ALA A C 1
ATOM 1930 O O . ALA A 1 243 ? -16.169 -11.641 -0.436 1.00 97.38 243 ALA A O 1
ATOM 1931 N N . ARG A 1 244 ? -16.402 -10.742 1.594 1.00 96.81 244 ARG A N 1
ATOM 1932 C CA . ARG A 1 244 ? -17.839 -11.065 1.738 1.00 96.81 244 ARG A CA 1
ATOM 1933 C C . ARG A 1 244 ? -18.678 -10.763 0.493 1.00 96.81 244 ARG A C 1
ATOM 1935 O O . ARG A 1 244 ? -19.595 -11.524 0.196 1.00 96.81 244 ARG A O 1
ATOM 1942 N N . ASN A 1 245 ? -18.360 -9.676 -0.209 1.00 96.31 245 ASN A N 1
ATOM 1943 C CA . ASN A 1 245 ? -19.101 -9.201 -1.380 1.00 96.31 245 ASN A CA 1
ATOM 1944 C C . ASN A 1 245 ? -18.281 -9.201 -2.674 1.00 96.31 245 ASN A C 1
ATOM 1946 O O . ASN A 1 245 ? -18.775 -8.734 -3.697 1.00 96.31 245 ASN A O 1
ATOM 1950 N N . THR A 1 246 ? -17.058 -9.724 -2.634 1.00 97.00 246 THR A N 1
ATOM 1951 C CA . THR A 1 246 ? -16.131 -9.699 -3.765 1.00 97.00 246 THR A CA 1
ATOM 1952 C C . THR A 1 246 ? -15.682 -11.126 -4.028 1.00 97.00 246 THR A C 1
ATOM 1954 O O . THR A 1 246 ? -14.968 -11.686 -3.201 1.00 97.00 246 THR A O 1
ATOM 1957 N N . PRO A 1 247 ? -16.113 -11.761 -5.126 1.00 97.44 247 PRO A N 1
ATOM 1958 C CA . PRO A 1 247 ? -15.721 -13.126 -5.426 1.00 97.44 247 PRO A CA 1
ATOM 1959 C C . PRO A 1 247 ? -14.228 -13.231 -5.763 1.00 97.44 247 PRO A C 1
ATOM 1961 O O . PRO A 1 247 ? -13.699 -12.461 -6.570 1.00 97.44 247 PRO A O 1
ATOM 1964 N N . PHE A 1 248 ? -13.574 -14.246 -5.195 1.00 98.44 248 PHE A N 1
ATOM 1965 C CA . PHE A 1 248 ? -12.182 -14.595 -5.498 1.00 98.44 248 PHE A CA 1
ATOM 1966 C C . PHE A 1 248 ? -12.102 -15.894 -6.303 1.00 98.44 248 PHE A C 1
ATOM 1968 O O . PHE A 1 248 ? -12.731 -16.889 -5.948 1.00 98.44 248 PHE A O 1
ATOM 1975 N N . LEU A 1 249 ? -11.290 -15.918 -7.356 1.00 98.81 249 LEU A N 1
ATOM 1976 C CA . LEU A 1 249 ? -10.838 -17.141 -8.012 1.00 98.81 249 LEU A CA 1
ATOM 1977 C C . LEU A 1 249 ? -9.417 -17.452 -7.546 1.00 98.81 249 LEU A C 1
ATOM 1979 O O . LEU A 1 249 ? -8.476 -16.727 -7.858 1.00 98.81 249 LEU A O 1
ATOM 1983 N N . VAL A 1 250 ? -9.280 -18.547 -6.811 1.00 98.75 250 VAL A N 1
ATOM 1984 C CA . VAL A 1 250 ? -8.003 -19.079 -6.339 1.00 98.75 250 VAL A CA 1
ATOM 1985 C C . VAL A 1 250 ? -7.540 -20.166 -7.297 1.00 98.75 250 VAL A C 1
ATOM 1987 O O . VAL A 1 250 ? -8.297 -21.096 -7.582 1.00 98.75 250 VAL A O 1
ATOM 1990 N N . GLN A 1 251 ? -6.313 -20.059 -7.801 1.00 98.50 251 GLN A N 1
ATOM 1991 C CA . GLN A 1 251 ? -5.742 -21.039 -8.723 1.00 98.50 251 GLN A CA 1
ATOM 1992 C C . GLN A 1 251 ? -4.340 -21.452 -8.289 1.00 98.50 251 GLN A C 1
ATOM 1994 O O . GLN A 1 251 ? -3.549 -20.591 -7.914 1.00 98.50 251 GLN A O 1
ATOM 1999 N N . HIS A 1 252 ? -4.024 -22.744 -8.377 1.00 98.56 252 HIS A N 1
ATOM 2000 C CA . HIS A 1 252 ? -2.692 -23.259 -8.040 1.00 98.56 252 HIS A CA 1
ATOM 2001 C C . HIS A 1 252 ? -2.338 -24.515 -8.849 1.00 98.56 252 HIS A C 1
ATOM 2003 O O . HIS A 1 252 ? -3.223 -25.311 -9.174 1.00 98.56 252 HIS A O 1
ATOM 2009 N N . GLY A 1 253 ? -1.060 -24.716 -9.161 1.00 98.31 253 GLY A N 1
ATOM 2010 C CA . GLY A 1 253 ? -0.544 -26.002 -9.629 1.00 98.31 253 GLY A CA 1
ATOM 2011 C C . GLY A 1 253 ? -0.291 -26.947 -8.451 1.00 98.31 253 GLY A C 1
ATOM 2012 O O . GLY A 1 253 ? 0.346 -26.554 -7.486 1.00 98.31 253 GLY A O 1
ATOM 2013 N N . ALA A 1 254 ? -0.776 -28.189 -8.477 1.00 97.88 254 ALA A N 1
ATOM 2014 C CA . ALA A 1 254 ? -0.606 -29.112 -7.346 1.00 97.88 254 ALA A CA 1
ATOM 2015 C C . ALA A 1 254 ? 0.855 -29.551 -7.114 1.00 97.88 254 ALA A C 1
ATOM 2017 O O . ALA A 1 254 ? 1.168 -30.067 -6.041 1.00 97.88 254 ALA A O 1
ATOM 2018 N N . LEU A 1 255 ? 1.727 -29.362 -8.111 1.00 97.62 255 LEU A N 1
ATOM 2019 C CA . LEU A 1 255 ? 3.154 -29.695 -8.082 1.00 97.62 255 LEU A CA 1
ATOM 2020 C C . LEU A 1 255 ? 4.044 -28.449 -7.928 1.00 97.62 255 LEU A C 1
ATOM 2022 O O . LEU A 1 255 ? 5.242 -28.515 -8.189 1.00 97.62 255 LEU A O 1
ATOM 2026 N N . ASP A 1 256 ? 3.472 -27.310 -7.536 1.00 98.12 256 ASP A N 1
ATOM 2027 C CA . ASP A 1 256 ? 4.202 -26.059 -7.333 1.00 98.12 256 ASP A CA 1
ATOM 2028 C C . ASP A 1 256 ? 5.231 -26.189 -6.194 1.00 98.12 256 ASP A C 1
ATOM 2030 O O . ASP A 1 256 ? 4.893 -26.448 -5.036 1.00 98.12 256 ASP A O 1
ATOM 2034 N N . THR A 1 257 ? 6.513 -26.039 -6.534 1.00 96.50 257 THR A N 1
ATOM 2035 C CA . THR A 1 257 ? 7.631 -26.109 -5.580 1.00 96.50 257 THR A CA 1
ATOM 2036 C C . THR A 1 257 ? 8.177 -24.738 -5.190 1.00 96.50 257 THR A C 1
ATOM 2038 O O . THR A 1 257 ? 9.102 -24.671 -4.382 1.00 96.50 257 THR A O 1
ATOM 2041 N N . VAL A 1 258 ? 7.661 -23.654 -5.777 1.00 97.00 258 VAL A N 1
ATOM 2042 C CA . VAL A 1 258 ? 8.114 -22.280 -5.503 1.00 97.00 258 VAL A CA 1
ATOM 2043 C C . VAL A 1 258 ? 7.219 -21.651 -4.444 1.00 97.00 258 VAL A C 1
ATOM 2045 O O . VAL A 1 258 ? 7.709 -21.132 -3.442 1.00 97.00 258 VAL A O 1
ATOM 2048 N N . VAL A 1 259 ? 5.904 -21.744 -4.633 1.00 97.56 259 VAL A N 1
ATOM 2049 C CA . VAL A 1 259 ? 4.903 -21.376 -3.633 1.00 97.56 259 VAL A CA 1
ATOM 2050 C C . VAL A 1 259 ? 4.110 -22.633 -3.327 1.00 97.56 259 VAL A C 1
ATOM 2052 O O . VAL A 1 259 ? 3.489 -23.207 -4.206 1.00 97.56 259 VAL A O 1
ATOM 2055 N N . SER A 1 260 ? 4.126 -23.086 -2.075 1.00 97.94 260 SER A N 1
ATOM 2056 C CA . SER A 1 260 ? 3.397 -24.306 -1.719 1.00 97.94 260 SER A CA 1
ATOM 2057 C C . SER A 1 260 ? 1.891 -24.156 -2.014 1.00 97.94 260 SER A C 1
ATOM 2059 O O . SER A 1 260 ? 1.290 -23.171 -1.558 1.00 97.94 260 SER A O 1
ATOM 2061 N N . PRO A 1 261 ? 1.234 -25.154 -2.645 1.00 98.19 261 PRO A N 1
ATOM 2062 C CA . PRO A 1 261 ? -0.221 -25.173 -2.839 1.00 98.19 261 PRO A CA 1
ATOM 2063 C C . PRO A 1 261 ? -1.008 -25.070 -1.532 1.00 98.19 261 PRO A C 1
ATOM 2065 O O . PRO A 1 261 ? -2.182 -24.689 -1.527 1.00 98.19 261 PRO A O 1
ATOM 2068 N N . GLU A 1 262 ? -0.352 -25.361 -0.406 1.00 98.44 262 GLU A N 1
ATOM 2069 C CA . GLU A 1 262 ? -0.903 -25.199 0.933 1.00 98.44 262 GLU A CA 1
ATOM 2070 C C . GLU A 1 262 ? -1.411 -23.775 1.200 1.00 98.44 262 GLU A C 1
ATOM 2072 O O . GLU A 1 262 ? -2.457 -23.622 1.824 1.00 98.44 262 GLU A O 1
ATOM 2077 N N . HIS A 1 263 ? -0.771 -22.735 0.647 1.00 98.50 263 HIS A N 1
ATOM 2078 C CA . HIS A 1 263 ? -1.291 -21.365 0.735 1.00 98.50 263 HIS A CA 1
ATOM 2079 C C . HIS A 1 263 ? -2.724 -21.276 0.181 1.00 98.50 263 HIS A C 1
ATOM 2081 O O . HIS A 1 263 ? -3.664 -20.879 0.878 1.00 98.50 263 HIS A O 1
ATOM 2087 N N . SER A 1 264 ? -2.934 -21.733 -1.057 1.00 98.62 264 SER A N 1
ATOM 2088 C CA . SER A 1 264 ? -4.262 -21.717 -1.673 1.00 98.62 264 SER A CA 1
ATOM 2089 C C . SER A 1 264 ? -5.262 -22.618 -0.952 1.00 98.62 264 SER A C 1
ATOM 2091 O O . SER A 1 264 ? -6.421 -22.231 -0.801 1.00 98.62 264 SER A O 1
ATOM 2093 N N . ARG A 1 265 ? -4.836 -23.785 -0.460 1.00 98.69 265 ARG A N 1
ATOM 2094 C CA . ARG A 1 265 ? -5.707 -24.700 0.293 1.00 98.69 265 ARG A CA 1
ATOM 2095 C C . ARG A 1 265 ? -6.195 -24.078 1.601 1.00 98.69 265 ARG A C 1
ATOM 2097 O O . ARG A 1 265 ? -7.391 -24.153 1.887 1.00 98.69 265 ARG A O 1
ATOM 2104 N N . LEU A 1 266 ? -5.311 -23.419 2.352 1.00 98.56 266 LEU A N 1
ATOM 2105 C CA . LEU A 1 266 ? -5.638 -22.782 3.629 1.00 98.56 266 LEU A CA 1
ATOM 2106 C C . LEU A 1 266 ? -6.618 -21.619 3.462 1.00 98.56 266 LEU A C 1
ATOM 2108 O O . LEU A 1 266 ? -7.653 -21.594 4.130 1.00 98.56 266 LEU A O 1
ATOM 2112 N N . ILE A 1 267 ? -6.362 -20.690 2.535 1.00 98.56 267 ILE A N 1
ATOM 2113 C CA . ILE A 1 267 ? -7.279 -19.558 2.330 1.00 98.56 267 ILE A CA 1
ATOM 2114 C C . ILE A 1 267 ? -8.635 -20.010 1.760 1.00 98.56 267 ILE A C 1
ATOM 2116 O O . ILE A 1 267 ? -9.676 -19.456 2.112 1.00 98.56 267 ILE A O 1
ATOM 2120 N N . VAL A 1 268 ? -8.662 -21.070 0.942 1.00 98.75 268 VAL A N 1
ATOM 2121 C CA . VAL A 1 268 ? -9.912 -21.698 0.483 1.00 98.75 268 VAL A CA 1
ATOM 2122 C C . VAL A 1 268 ? -10.657 -22.368 1.638 1.00 98.75 268 VAL A C 1
ATOM 2124 O O . VAL A 1 268 ? -11.886 -22.293 1.695 1.00 98.75 268 VAL A O 1
ATOM 2127 N N . ALA A 1 269 ? -9.956 -23.010 2.575 1.00 98.75 269 ALA A N 1
ATOM 2128 C CA . ALA A 1 269 ? -10.572 -23.565 3.777 1.00 98.75 269 ALA A CA 1
ATOM 2129 C C . ALA A 1 269 ? -11.196 -22.462 4.650 1.00 98.75 269 ALA A C 1
ATOM 2131 O O . ALA A 1 269 ? -12.333 -22.614 5.106 1.00 98.75 269 ALA A O 1
ATOM 2132 N N . ASP A 1 270 ? -10.514 -21.325 4.806 1.00 98.56 270 ASP A N 1
ATOM 2133 C CA . ASP A 1 270 ? -11.056 -20.153 5.499 1.00 98.56 270 ASP A CA 1
ATOM 2134 C C . ASP A 1 270 ? -12.287 -19.579 4.785 1.00 98.56 270 ASP A C 1
ATOM 2136 O O . ASP A 1 270 ? -13.314 -19.332 5.426 1.00 98.56 270 ASP A O 1
ATOM 2140 N N . ALA A 1 271 ? -12.242 -19.457 3.455 1.00 98.56 271 ALA A N 1
ATOM 2141 C CA . ALA A 1 271 ? -13.375 -19.004 2.653 1.00 98.56 271 ALA A CA 1
ATOM 2142 C C . ALA A 1 271 ? -14.599 -19.925 2.787 1.00 98.56 271 ALA A C 1
ATOM 2144 O O . ALA A 1 271 ? -15.716 -19.438 2.980 1.00 98.56 271 ALA A O 1
ATOM 2145 N N . LYS A 1 272 ? -14.397 -21.252 2.768 1.00 98.56 272 LYS A N 1
ATOM 2146 C CA . LYS A 1 272 ? -15.455 -22.249 3.016 1.00 98.56 272 LYS A CA 1
ATOM 2147 C C . LYS A 1 272 ? -16.059 -22.091 4.408 1.00 98.56 272 LYS A C 1
ATOM 2149 O O . LYS A 1 272 ? -17.276 -21.990 4.537 1.00 98.56 272 LYS A O 1
ATOM 2154 N N . ARG A 1 273 ? -15.215 -22.032 5.443 1.00 98.56 273 ARG A N 1
ATOM 2155 C CA . ARG A 1 273 ? -15.637 -21.896 6.846 1.00 98.56 273 ARG A CA 1
ATOM 2156 C C . ARG A 1 273 ? -16.462 -20.631 7.085 1.00 98.56 273 ARG A C 1
ATOM 2158 O O . ARG A 1 273 ? -17.383 -20.644 7.894 1.00 98.56 273 ARG A O 1
ATOM 2165 N N . LEU A 1 274 ? -16.134 -19.545 6.388 1.00 97.75 274 LEU A N 1
ATOM 2166 C CA . LEU A 1 274 ? -16.803 -18.249 6.507 1.00 97.75 274 LEU A CA 1
ATOM 2167 C C . LEU A 1 274 ? -17.963 -18.058 5.515 1.00 97.75 274 LEU A C 1
ATOM 2169 O O . LEU A 1 274 ? -18.594 -16.995 5.533 1.00 97.75 274 LEU A O 1
ATOM 2173 N N . ASN A 1 275 ? -18.253 -19.054 4.668 1.00 97.75 275 ASN A N 1
ATOM 2174 C CA . ASN A 1 275 ? -19.243 -18.988 3.590 1.00 97.75 275 ASN A CA 1
ATOM 2175 C C . ASN A 1 275 ? -19.043 -17.757 2.680 1.00 97.75 275 ASN A C 1
ATOM 2177 O O . ASN A 1 275 ? -19.965 -16.972 2.446 1.00 97.75 275 ASN A O 1
ATOM 2181 N N . LEU A 1 276 ? -17.798 -17.522 2.263 1.00 97.88 276 LEU A N 1
ATOM 2182 C CA . LEU A 1 276 ? -17.417 -16.419 1.380 1.00 97.88 276 LEU A CA 1
ATOM 2183 C C . LEU A 1 276 ? -17.548 -16.833 -0.094 1.00 97.88 276 LEU A C 1
ATOM 2185 O O . LEU A 1 276 ? -17.420 -18.019 -0.406 1.00 97.88 276 LEU A O 1
ATOM 2189 N N . PRO A 1 277 ? -17.793 -15.890 -1.019 1.00 96.81 277 PRO A N 1
ATOM 2190 C CA . PRO A 1 277 ? -17.847 -16.202 -2.439 1.00 96.81 277 PRO A CA 1
ATOM 2191 C C . PRO A 1 277 ? -16.441 -16.507 -2.974 1.00 96.81 277 PRO A C 1
ATOM 2193 O O . PRO A 1 277 ? -15.584 -15.629 -3.053 1.00 96.81 277 PRO A O 1
ATOM 2196 N N . PHE A 1 278 ? -16.203 -17.749 -3.394 1.00 98.06 278 PHE A N 1
ATOM 2197 C CA . PHE A 1 278 ? -14.955 -18.117 -4.056 1.00 98.06 278 PHE A CA 1
ATOM 2198 C C . PHE A 1 278 ? -15.162 -19.174 -5.146 1.00 98.06 278 PHE A C 1
ATOM 2200 O O . PHE A 1 278 ? -16.141 -19.923 -5.157 1.00 98.06 278 PHE A O 1
ATOM 2207 N N . ARG A 1 279 ? -14.195 -19.252 -6.057 1.00 98.38 279 ARG A N 1
ATOM 2208 C CA . ARG A 1 279 ? -13.927 -20.401 -6.922 1.00 98.38 279 ARG A CA 1
ATOM 2209 C C . ARG A 1 279 ? -12.508 -20.875 -6.655 1.00 98.38 279 ARG A C 1
ATOM 2211 O O . ARG A 1 279 ? -11.628 -20.066 -6.382 1.00 98.38 279 ARG A O 1
ATOM 2218 N N . TYR A 1 280 ? -12.290 -22.178 -6.741 1.00 98.56 280 TYR A N 1
ATOM 2219 C CA . TYR A 1 280 ? -10.974 -22.769 -6.550 1.00 98.56 280 TYR A CA 1
ATOM 2220 C C . TYR A 1 280 ? -10.683 -23.758 -7.669 1.00 98.56 280 TYR A C 1
ATOM 2222 O O . TYR A 1 280 ? -11.522 -24.604 -7.980 1.00 98.56 280 TYR A O 1
ATOM 2230 N N . PHE A 1 281 ? -9.507 -23.624 -8.269 1.00 98.25 281 PHE A N 1
ATOM 2231 C CA . PHE A 1 281 ? -9.007 -24.522 -9.294 1.00 98.25 281 PHE A CA 1
ATOM 2232 C C . PHE A 1 281 ? -7.573 -24.932 -8.959 1.00 98.25 281 PHE A C 1
ATOM 2234 O O . PHE A 1 281 ? -6.653 -24.125 -9.056 1.00 98.25 281 PHE A O 1
ATOM 2241 N N . GLU A 1 282 ? -7.381 -26.191 -8.584 1.00 97.81 282 GLU A N 1
ATOM 2242 C CA . GLU A 1 282 ? -6.050 -26.773 -8.424 1.00 97.81 282 GLU A CA 1
ATOM 2243 C C . GLU A 1 282 ? -5.774 -27.715 -9.599 1.00 97.81 282 GLU A C 1
ATOM 2245 O O . GLU A 1 282 ? -6.548 -28.642 -9.842 1.00 97.81 282 GLU A O 1
ATOM 2250 N N . GLN A 1 283 ? -4.706 -27.459 -10.357 1.00 97.25 283 GLN A N 1
ATOM 2251 C CA . GLN A 1 283 ? -4.338 -28.267 -11.519 1.00 97.25 283 GLN A CA 1
ATOM 2252 C C . GLN A 1 283 ? -3.457 -29.445 -11.074 1.00 97.25 283 GLN A C 1
ATOM 2254 O O . GLN A 1 283 ? -2.330 -29.195 -10.652 1.00 97.25 283 GLN A O 1
ATOM 2259 N N . PRO A 1 284 ? -3.894 -30.717 -11.207 1.00 96.06 284 PRO A N 1
ATOM 2260 C CA . PRO A 1 284 ? -3.170 -31.864 -10.642 1.00 96.06 284 PRO A CA 1
ATOM 2261 C C . PRO A 1 284 ? -1.720 -32.023 -11.118 1.00 96.06 284 PRO A C 1
ATOM 2263 O O . PRO A 1 284 ? -0.865 -32.425 -10.343 1.00 96.06 284 PRO A O 1
ATOM 2266 N N . ASN A 1 285 ? -1.446 -31.675 -12.377 1.00 94.50 285 ASN A N 1
ATOM 2267 C CA . ASN A 1 285 ? -0.104 -31.729 -12.969 1.00 94.50 285 ASN A CA 1
ATOM 2268 C C . ASN A 1 285 ? 0.491 -30.329 -13.191 1.00 94.50 285 ASN A C 1
ATOM 2270 O O . ASN A 1 285 ? 1.454 -30.192 -13.935 1.00 94.50 285 ASN A O 1
ATOM 2274 N N . GLY A 1 286 ? -0.138 -29.282 -12.648 1.00 94.88 286 GLY A N 1
ATOM 2275 C CA . GLY A 1 286 ? 0.342 -27.911 -12.805 1.00 94.88 286 GLY A CA 1
ATOM 2276 C C . GLY A 1 286 ? 1.515 -27.639 -11.871 1.00 94.88 286 GLY A C 1
ATOM 2277 O O . GLY A 1 286 ? 1.499 -28.088 -10.724 1.00 94.88 286 GLY A O 1
ATOM 2278 N N . ASP A 1 287 ? 2.486 -26.883 -12.361 1.00 95.44 287 ASP A N 1
ATOM 2279 C CA . ASP A 1 287 ? 3.639 -26.381 -11.618 1.00 95.44 287 ASP A CA 1
ATOM 2280 C C . ASP A 1 287 ? 3.499 -24.866 -11.351 1.00 95.44 287 ASP A C 1
ATOM 2282 O O . ASP A 1 287 ? 2.389 -24.326 -11.372 1.00 95.44 287 ASP A O 1
ATOM 2286 N N . HIS A 1 288 ? 4.614 -24.184 -11.070 1.00 95.81 288 HIS A N 1
ATOM 2287 C CA . HIS A 1 288 ? 4.643 -22.734 -10.855 1.00 95.81 288 HIS A CA 1
ATOM 2288 C C . HIS A 1 288 ? 4.749 -21.914 -12.149 1.00 95.81 288 HIS A C 1
ATOM 2290 O O . HIS A 1 288 ? 4.699 -20.688 -12.087 1.00 95.81 288 HIS A O 1
ATOM 2296 N N . TYR A 1 289 ? 4.986 -22.532 -13.304 1.00 92.25 289 TYR A N 1
ATOM 2297 C CA . TYR A 1 289 ? 5.591 -21.856 -14.451 1.00 92.25 289 TYR A CA 1
ATOM 2298 C C . TYR A 1 289 ? 4.582 -21.497 -15.546 1.00 92.25 289 TYR A C 1
ATOM 2300 O O . TYR A 1 289 ? 3.370 -21.695 -15.422 1.00 92.25 289 TYR A O 1
ATOM 2308 N N . ASP A 1 290 ? 5.103 -20.897 -16.616 1.00 83.81 290 ASP A N 1
ATOM 2309 C CA . ASP A 1 290 ? 4.344 -20.173 -17.634 1.00 83.81 290 ASP A CA 1
ATOM 2310 C C . ASP A 1 290 ? 3.184 -20.967 -18.238 1.00 83.81 290 ASP A C 1
ATOM 2312 O O . ASP A 1 290 ? 2.120 -20.392 -18.451 1.00 83.81 290 ASP A O 1
ATOM 2316 N N . GLU A 1 291 ? 3.331 -22.276 -18.473 1.00 84.50 291 GLU A N 1
ATOM 2317 C CA . GLU A 1 291 ? 2.247 -23.095 -19.033 1.00 84.50 291 GLU A CA 1
ATOM 2318 C C . GLU A 1 291 ? 1.017 -23.105 -18.111 1.00 84.50 291 GLU A C 1
ATOM 2320 O O . GLU A 1 291 ? -0.111 -22.851 -18.552 1.00 84.50 291 GLU A O 1
ATOM 2325 N N . PHE A 1 292 ? 1.229 -23.331 -16.811 1.00 90.12 292 PHE A N 1
ATOM 2326 C CA . PHE A 1 292 ? 0.161 -23.258 -15.822 1.00 90.12 292 PHE A CA 1
ATOM 2327 C C . PHE A 1 292 ? -0.378 -21.828 -15.691 1.00 90.12 292 PHE A C 1
ATOM 2329 O O . PHE A 1 292 ? -1.598 -21.627 -15.719 1.00 90.12 292 PHE A O 1
ATOM 2336 N N . GLN A 1 293 ? 0.509 -20.837 -15.560 1.00 89.88 293 GLN A N 1
ATOM 2337 C CA . GLN A 1 293 ? 0.119 -19.444 -15.330 1.00 89.88 293 GLN A CA 1
ATOM 2338 C C . GLN A 1 293 ? -0.689 -18.868 -16.502 1.00 89.88 293 GLN A C 1
ATOM 2340 O O . GLN A 1 293 ? -1.710 -18.210 -16.281 1.00 89.88 293 GLN A O 1
ATOM 2345 N N . PHE A 1 294 ? -0.298 -19.170 -17.742 1.00 91.38 294 PHE A N 1
ATOM 2346 C CA . PHE A 1 294 ? -1.027 -18.796 -18.952 1.00 91.38 294 PHE A CA 1
ATOM 2347 C C . PHE A 1 294 ? -2.445 -19.375 -18.940 1.00 91.38 294 PHE A C 1
ATOM 2349 O O . PHE A 1 294 ? -3.428 -18.634 -19.049 1.00 91.38 294 PHE A O 1
ATOM 2356 N N . ALA A 1 295 ? -2.572 -20.688 -18.723 1.00 94.06 295 ALA A N 1
ATOM 2357 C CA . ALA A 1 295 ? -3.872 -21.349 -18.662 1.00 94.06 295 ALA A CA 1
ATOM 2358 C C . ALA A 1 295 ? -4.739 -20.807 -17.509 1.00 94.06 295 ALA A C 1
ATOM 2360 O O . ALA A 1 295 ? -5.957 -20.659 -17.649 1.00 94.06 295 ALA A O 1
ATOM 2361 N N . ALA A 1 296 ? -4.128 -20.475 -16.369 1.00 96.50 296 ALA A N 1
ATOM 2362 C CA . ALA A 1 296 ? -4.810 -19.863 -15.233 1.00 96.50 296 ALA A CA 1
ATOM 2363 C C . ALA A 1 296 ? -5.329 -18.458 -15.553 1.00 96.50 296 ALA A C 1
ATOM 2365 O O . ALA A 1 296 ? -6.451 -18.110 -15.168 1.00 96.50 296 ALA A O 1
ATOM 2366 N N . MET A 1 297 ? -4.559 -17.667 -16.294 1.00 96.69 297 MET A N 1
ATOM 2367 C CA . MET A 1 297 ? -4.987 -16.341 -16.715 1.00 96.69 297 MET A CA 1
ATOM 2368 C C . MET A 1 297 ? -6.127 -16.410 -17.738 1.00 96.69 297 MET A C 1
ATOM 2370 O O . MET A 1 297 ? -7.105 -15.674 -17.606 1.00 96.69 297 MET A O 1
ATOM 2374 N N . GLU A 1 298 ? -6.084 -17.336 -18.702 1.00 96.50 298 GLU A N 1
ATOM 2375 C CA . GLU A 1 298 ? -7.209 -17.553 -19.621 1.00 96.50 298 GLU A CA 1
ATOM 2376 C C . GLU A 1 298 ? -8.495 -17.944 -18.879 1.00 96.50 298 GLU A C 1
ATOM 2378 O O . GLU A 1 298 ? -9.549 -17.349 -19.121 1.00 96.50 298 GLU A O 1
ATOM 2383 N N . ARG A 1 299 ? -8.403 -18.861 -17.903 1.00 97.69 299 ARG A N 1
ATOM 2384 C CA . ARG A 1 299 ? -9.538 -19.229 -17.038 1.00 97.69 299 ARG A CA 1
ATOM 2385 C C . ARG A 1 299 ? -10.093 -18.034 -16.267 1.00 97.69 299 ARG A C 1
ATOM 2387 O O . ARG A 1 299 ? -11.313 -17.897 -16.169 1.00 97.69 299 ARG A O 1
ATOM 2394 N N . ALA A 1 300 ? -9.229 -17.173 -15.728 1.00 98.38 300 ALA A N 1
ATOM 2395 C CA . ALA A 1 300 ? -9.654 -15.968 -15.017 1.00 98.38 300 ALA A CA 1
ATOM 2396 C C . ALA A 1 300 ? -10.404 -15.002 -15.944 1.00 98.38 300 ALA A C 1
ATOM 2398 O O . ALA A 1 300 ? -11.501 -14.557 -15.609 1.00 98.38 300 ALA A O 1
ATOM 2399 N N . LEU A 1 301 ? -9.863 -14.737 -17.136 1.00 98.12 301 LEU A N 1
ATOM 2400 C CA . LEU A 1 301 ? -10.486 -13.868 -18.136 1.00 98.12 301 LEU A CA 1
ATOM 2401 C C . LEU A 1 301 ? -11.849 -14.400 -18.594 1.00 98.12 301 LEU A C 1
ATOM 2403 O O . LEU A 1 301 ? -12.807 -13.632 -18.704 1.00 98.12 301 LEU A O 1
ATOM 2407 N N . ASP A 1 302 ? -11.955 -15.705 -18.841 1.00 98.06 302 ASP A N 1
ATOM 2408 C CA . ASP A 1 302 ? -13.221 -16.333 -19.217 1.00 98.06 302 ASP A CA 1
ATOM 2409 C C . ASP A 1 302 ? -14.234 -16.285 -18.075 1.00 98.06 302 ASP A C 1
ATOM 2411 O O . ASP A 1 302 ? -15.400 -15.958 -18.304 1.00 98.06 302 ASP A O 1
ATOM 2415 N N . TRP A 1 303 ? -13.797 -16.506 -16.835 1.00 98.38 303 TRP A N 1
ATOM 2416 C CA . TRP A 1 303 ? -14.658 -16.361 -15.669 1.00 98.38 303 TRP A CA 1
ATOM 2417 C C . TRP A 1 303 ? -15.165 -14.926 -15.490 1.00 98.38 303 TRP A C 1
ATOM 2419 O O . TRP A 1 303 ? -16.371 -14.738 -15.310 1.00 98.38 303 TRP A O 1
ATOM 2429 N N . PHE A 1 304 ? -14.300 -13.916 -15.609 1.00 98.44 304 PHE A N 1
ATOM 2430 C CA . PHE A 1 304 ? -14.687 -12.510 -15.474 1.00 98.44 304 PHE A CA 1
ATOM 2431 C C . PHE A 1 304 ? -15.802 -12.104 -16.445 1.00 98.44 304 PHE A C 1
ATOM 2433 O O . PHE A 1 304 ? -16.686 -11.333 -16.080 1.00 98.44 304 PHE A O 1
ATOM 2440 N N . LYS A 1 305 ? -15.835 -12.675 -17.656 1.00 96.94 305 LYS A N 1
ATOM 2441 C CA . LYS A 1 305 ? -16.915 -12.429 -18.632 1.00 96.94 305 LYS A CA 1
ATOM 2442 C C . LYS A 1 305 ? -18.276 -12.977 -18.203 1.00 96.94 305 LYS A C 1
ATOM 2444 O O . LYS A 1 305 ? -19.291 -12.529 -18.726 1.00 96.94 305 LYS A O 1
ATOM 2449 N N . THR A 1 306 ? -18.296 -13.965 -17.312 1.00 96.56 306 THR A N 1
ATOM 2450 C CA . THR A 1 306 ? -19.535 -14.589 -16.819 1.00 96.56 306 THR A CA 1
ATOM 2451 C C . THR A 1 306 ? -20.1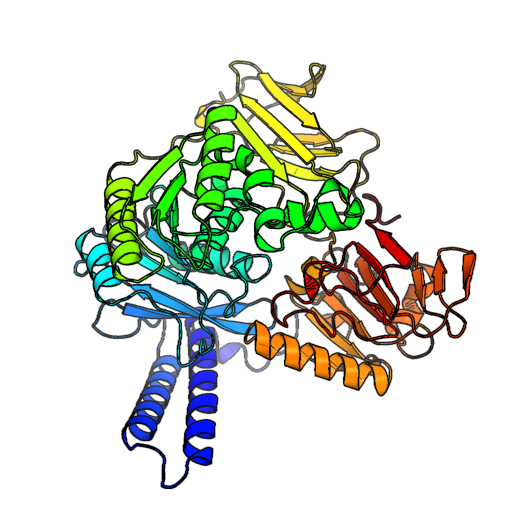28 -13.872 -15.612 1.00 96.56 306 THR A C 1
ATOM 2453 O O . THR A 1 306 ? -21.247 -14.189 -15.212 1.00 96.56 306 THR A O 1
ATOM 2456 N N . LEU A 1 307 ? -19.385 -12.941 -15.008 1.00 96.81 307 LEU A N 1
ATOM 2457 C CA . LEU A 1 307 ? -19.829 -12.258 -13.804 1.00 96.81 307 LEU A CA 1
ATOM 2458 C C . LEU A 1 307 ? -20.901 -11.213 -14.131 1.00 96.81 307 LEU A C 1
ATOM 2460 O O . LEU A 1 307 ? -20.771 -10.479 -15.115 1.00 96.81 307 LEU A O 1
ATOM 2464 N N . PRO A 1 308 ? -21.964 -11.132 -13.315 1.00 94.06 308 PRO A N 1
ATOM 2465 C CA . PRO A 1 308 ? -22.968 -10.097 -13.474 1.00 94.06 308 PRO A CA 1
ATOM 2466 C C . PRO A 1 308 ? -22.396 -8.725 -13.093 1.00 94.06 308 PRO A C 1
ATOM 2468 O O . PRO A 1 308 ? -21.358 -8.611 -12.435 1.00 94.06 308 PRO A O 1
ATOM 2471 N N . THR A 1 309 ? -23.125 -7.672 -13.454 1.00 90.56 309 THR A N 1
ATOM 2472 C CA . THR A 1 309 ? -22.934 -6.353 -12.847 1.00 90.56 309 THR A CA 1
ATOM 2473 C C . THR A 1 309 ? -23.081 -6.466 -11.320 1.00 90.56 309 THR A C 1
ATOM 2475 O O . THR A 1 309 ? -24.097 -6.997 -10.853 1.00 90.56 309 THR A O 1
ATOM 2478 N N . PRO A 1 310 ? -22.107 -5.982 -10.527 1.00 91.38 310 PRO A N 1
ATOM 2479 C CA . PRO A 1 310 ? -22.182 -6.012 -9.080 1.00 91.38 310 PRO A CA 1
ATOM 2480 C C . PRO A 1 310 ? -23.309 -5.098 -8.600 1.00 91.38 310 PRO A C 1
ATOM 2482 O O . PRO A 1 310 ? -23.448 -3.949 -9.013 1.00 91.38 310 PRO A O 1
ATOM 2485 N N . ILE A 1 311 ? -24.122 -5.614 -7.687 1.00 91.94 311 ILE A N 1
ATOM 2486 C CA . ILE A 1 311 ? -25.124 -4.829 -6.973 1.00 91.94 311 ILE A CA 1
ATOM 2487 C C . ILE A 1 311 ? -24.474 -4.359 -5.666 1.00 91.94 311 ILE A C 1
ATOM 2489 O O . ILE A 1 311 ? -23.962 -5.210 -4.936 1.00 91.94 311 ILE A O 1
ATOM 2493 N N . PRO A 1 312 ? -24.510 -3.052 -5.326 1.00 93.19 312 PRO A N 1
ATOM 2494 C CA . PRO A 1 312 ? -23.996 -2.572 -4.047 1.00 93.19 312 PRO A CA 1
ATOM 2495 C C . PRO A 1 312 ? -24.572 -3.399 -2.888 1.00 93.19 312 PRO A C 1
ATOM 2497 O O . PRO A 1 312 ? -25.792 -3.581 -2.835 1.00 93.19 312 PRO A O 1
ATOM 2500 N N . PRO A 1 313 ? -23.749 -3.940 -1.980 1.00 95.31 313 PRO A N 1
ATOM 2501 C CA . PRO A 1 313 ? -24.219 -4.926 -1.015 1.00 95.31 313 PRO A CA 1
ATOM 2502 C C . PRO A 1 313 ? -25.040 -4.283 0.108 1.00 95.31 313 PRO A C 1
ATOM 2504 O O . PRO A 1 313 ? -24.714 -3.196 0.578 1.00 95.31 313 PRO A O 1
ATOM 2507 N N . ARG A 1 314 ? -26.079 -4.978 0.594 1.00 95.62 314 ARG A N 1
ATOM 2508 C CA . ARG A 1 314 ? -26.799 -4.585 1.824 1.00 95.62 314 ARG A CA 1
ATOM 2509 C C . ARG A 1 314 ? -26.026 -4.908 3.098 1.00 95.62 314 ARG A C 1
ATOM 2511 O O . ARG A 1 314 ? -26.258 -4.258 4.108 1.00 95.62 314 ARG A O 1
ATOM 2518 N N . LYS A 1 315 ? -25.162 -5.925 3.061 1.00 96.44 315 LYS A N 1
ATOM 2519 C CA . LYS A 1 315 ? -24.371 -6.404 4.197 1.00 96.44 315 LYS A CA 1
ATOM 2520 C C . LYS A 1 315 ? -22.892 -6.338 3.858 1.00 96.44 315 LYS A C 1
ATOM 2522 O O . LYS A 1 315 ? -22.497 -6.816 2.800 1.00 96.44 315 LYS A O 1
ATOM 2527 N N . ILE A 1 316 ? -22.080 -5.799 4.754 1.00 96.56 316 ILE A N 1
ATOM 2528 C CA . ILE A 1 316 ? -20.628 -5.693 4.582 1.00 96.56 316 ILE A CA 1
ATOM 2529 C C . ILE A 1 316 ? -19.896 -6.206 5.819 1.00 96.56 316 ILE A C 1
ATOM 2531 O O . ILE A 1 316 ? -20.440 -6.200 6.924 1.00 96.56 316 ILE A O 1
ATOM 2535 N N . GLU A 1 317 ? -18.664 -6.663 5.607 1.00 97.75 317 GLU A N 1
ATOM 2536 C CA . GLU A 1 317 ? -17.687 -6.952 6.655 1.00 97.75 317 GLU A CA 1
ATOM 2537 C C . GLU A 1 317 ? -16.393 -6.210 6.317 1.00 97.75 317 GLU A C 1
ATOM 2539 O O . GLU A 1 317 ? -15.964 -6.188 5.162 1.00 97.75 317 GLU A O 1
ATOM 2544 N N . LEU A 1 318 ? -15.794 -5.606 7.332 1.00 98.19 318 LEU A N 1
ATOM 2545 C CA . LEU A 1 318 ? -14.510 -4.931 7.282 1.00 98.19 318 LEU A CA 1
ATOM 2546 C C . LEU A 1 318 ? -13.661 -5.450 8.441 1.00 98.19 318 LEU A C 1
ATOM 2548 O O . LEU A 1 318 ? -14.105 -5.449 9.587 1.00 98.19 318 LEU A O 1
ATOM 2552 N N . VAL A 1 319 ? -12.448 -5.878 8.127 1.00 98.31 319 VAL A N 1
ATOM 2553 C CA . VAL A 1 319 ? -11.359 -6.196 9.044 1.00 98.31 319 VAL A CA 1
ATOM 2554 C C . VAL A 1 319 ? -10.143 -5.404 8.590 1.00 98.31 319 VAL A C 1
ATOM 2556 O O . VAL A 1 319 ? -9.820 -5.402 7.401 1.00 98.31 319 VAL A O 1
ATOM 2559 N N . ALA A 1 320 ? -9.484 -4.737 9.531 1.00 97.75 320 ALA A N 1
ATOM 2560 C CA . ALA A 1 320 ? -8.266 -3.982 9.274 1.00 97.75 320 ALA A CA 1
ATOM 2561 C C . ALA A 1 320 ? -7.365 -3.978 10.509 1.00 97.75 320 ALA A C 1
ATOM 2563 O O . ALA A 1 320 ? -7.854 -4.019 11.636 1.00 97.75 320 ALA A O 1
ATOM 2564 N N . VAL A 1 321 ? -6.054 -3.908 10.291 1.00 96.19 321 VAL A N 1
ATOM 2565 C CA . VAL A 1 321 ? -5.050 -3.723 11.356 1.00 96.19 321 VAL A CA 1
ATOM 2566 C C . VAL A 1 321 ? -4.338 -2.378 11.207 1.00 96.19 321 VAL A C 1
ATOM 2568 O O . VAL A 1 321 ? -4.005 -1.737 12.200 1.00 96.19 321 VAL A O 1
ATOM 2571 N N . ASP A 1 322 ? -4.156 -1.918 9.968 1.00 96.12 322 ASP A N 1
ATOM 2572 C CA . ASP A 1 322 ? -3.706 -0.567 9.648 1.00 96.12 322 ASP A CA 1
ATOM 2573 C C . ASP A 1 322 ? -4.926 0.340 9.421 1.00 96.12 322 ASP A C 1
ATOM 2575 O O . ASP A 1 322 ? -5.798 0.043 8.601 1.00 96.12 322 ASP A O 1
ATOM 2579 N N . LEU A 1 323 ? -4.994 1.459 10.148 1.00 97.31 323 LEU A N 1
ATOM 2580 C CA . LEU A 1 323 ? -6.094 2.417 10.031 1.00 97.31 323 LEU A CA 1
ATOM 2581 C C . LEU A 1 323 ? -6.158 3.048 8.630 1.00 97.31 323 LEU A C 1
ATOM 2583 O O . LEU A 1 323 ? -7.248 3.382 8.165 1.00 97.31 323 LEU A O 1
ATOM 2587 N N . ARG A 1 324 ? -5.019 3.179 7.936 1.00 95.88 324 ARG A N 1
ATOM 2588 C CA . ARG A 1 324 ? -4.958 3.690 6.557 1.00 95.88 324 ARG A CA 1
ATOM 2589 C C . ARG A 1 324 ? -5.737 2.812 5.576 1.00 95.88 324 ARG A C 1
ATOM 2591 O O . ARG A 1 324 ? -6.269 3.328 4.598 1.00 95.88 324 ARG A O 1
ATOM 2598 N N . GLU A 1 325 ? -5.847 1.519 5.872 1.00 96.06 325 GLU A N 1
ATOM 2599 C CA . GLU A 1 325 ? -6.504 0.511 5.031 1.00 96.06 325 GLU A CA 1
ATOM 2600 C C . GLU A 1 325 ? -7.935 0.183 5.484 1.00 96.06 325 GLU A C 1
ATOM 2602 O O . GLU A 1 325 ? -8.596 -0.686 4.916 1.00 96.06 325 GLU A O 1
ATOM 2607 N N . ALA A 1 326 ? -8.450 0.861 6.515 1.00 97.19 326 ALA A N 1
ATOM 2608 C CA . ALA A 1 326 ? -9.674 0.466 7.205 1.00 97.19 326 ALA A CA 1
ATOM 2609 C C . ALA A 1 326 ? -10.962 0.921 6.493 1.00 97.19 326 ALA A C 1
ATOM 2611 O O . ALA A 1 326 ? -11.797 1.630 7.060 1.00 97.19 326 ALA A O 1
ATOM 2612 N N . SER A 1 327 ? -11.152 0.496 5.242 1.00 96.25 327 SER A N 1
ATOM 2613 C CA . SER A 1 327 ? -12.371 0.749 4.471 1.00 96.25 327 SER A CA 1
ATOM 2614 C C . SER A 1 327 ? -12.800 -0.462 3.648 1.00 96.25 327 SER A C 1
ATOM 2616 O O . SER A 1 327 ? -11.970 -1.190 3.116 1.00 96.25 327 SER A O 1
ATOM 2618 N N . ASN A 1 328 ? -14.107 -0.690 3.526 1.00 96.06 328 ASN A N 1
ATOM 2619 C CA . ASN A 1 328 ? -14.644 -1.682 2.600 1.00 96.06 328 ASN A CA 1
ATOM 2620 C C . ASN A 1 328 ? -16.064 -1.309 2.163 1.00 96.06 328 ASN A C 1
ATOM 2622 O O . ASN A 1 328 ? -16.943 -1.067 2.994 1.00 96.06 328 ASN A O 1
ATOM 2626 N N . ALA A 1 329 ? -16.294 -1.313 0.848 1.00 94.75 329 ALA A N 1
ATOM 2627 C CA . ALA A 1 329 ? -17.548 -0.916 0.217 1.00 94.75 329 ALA A CA 1
ATOM 2628 C C . ALA A 1 329 ? -18.029 0.459 0.718 1.00 94.75 329 ALA A C 1
ATOM 2630 O O . ALA A 1 329 ? -17.437 1.472 0.369 1.00 94.75 329 ALA A O 1
ATOM 2631 N N . TRP A 1 330 ? -19.091 0.494 1.520 1.00 95.25 330 TRP A N 1
ATOM 2632 C CA . TRP A 1 330 ? -19.697 1.723 2.033 1.00 95.25 330 TRP A CA 1
ATOM 2633 C C . TRP A 1 330 ? -19.354 2.017 3.499 1.00 95.25 330 TRP A C 1
ATOM 2635 O O . TRP A 1 330 ? -20.011 2.850 4.114 1.00 95.25 330 TRP A O 1
ATOM 2645 N N . ALA A 1 331 ? -18.358 1.349 4.086 1.00 96.94 331 ALA A N 1
ATOM 2646 C CA . ALA A 1 331 ? -17.926 1.598 5.459 1.00 96.94 331 ALA A CA 1
ATOM 2647 C C . ALA A 1 331 ? -16.445 1.973 5.537 1.00 96.94 331 ALA A C 1
ATOM 2649 O O . ALA A 1 331 ? -15.607 1.405 4.833 1.00 96.94 331 ALA A O 1
ATOM 2650 N N . ARG A 1 332 ? -16.125 2.892 6.450 1.00 97.62 332 ARG A N 1
ATOM 2651 C CA . ARG A 1 332 ? -14.763 3.302 6.797 1.00 97.62 332 ARG A CA 1
ATOM 2652 C C . ARG A 1 332 ? -14.626 3.438 8.309 1.00 97.62 332 ARG A C 1
ATOM 2654 O O . ARG A 1 332 ? -15.474 4.057 8.946 1.00 97.62 332 ARG A O 1
ATOM 2661 N N . VAL A 1 333 ? -13.568 2.882 8.886 1.00 98.56 333 VAL A N 1
ATOM 2662 C CA . VAL A 1 333 ? -13.200 3.102 10.290 1.00 98.56 333 VAL A CA 1
ATOM 2663 C C . VAL A 1 333 ? -12.213 4.263 10.357 1.00 98.56 333 VAL A C 1
ATOM 2665 O O . VAL A 1 333 ? -11.223 4.288 9.637 1.00 98.56 333 VAL A O 1
ATOM 2668 N N . GLU A 1 334 ? -12.494 5.231 11.228 1.00 98.06 334 GLU A N 1
ATOM 2669 C CA . GLU A 1 334 ? -11.690 6.452 11.380 1.00 98.06 334 GLU A CA 1
ATOM 2670 C C . GLU A 1 334 ? -10.832 6.460 12.644 1.00 98.06 334 GLU A C 1
ATOM 2672 O O . GLU A 1 334 ? -9.934 7.291 12.752 1.00 98.06 334 GLU A O 1
ATOM 2677 N N . ALA A 1 335 ? -11.116 5.574 13.601 1.00 98.38 335 ALA A N 1
ATOM 2678 C CA . ALA A 1 335 ? -10.305 5.392 14.797 1.00 98.38 335 ALA A CA 1
ATOM 2679 C C . ALA A 1 335 ? -10.527 4.003 15.407 1.00 98.38 335 ALA A C 1
ATOM 2681 O O . ALA A 1 335 ? -11.666 3.531 15.509 1.00 98.38 335 ALA A O 1
ATOM 2682 N N . PHE A 1 336 ? -9.439 3.388 15.869 1.00 98.44 336 PHE A N 1
ATOM 2683 C CA . PHE A 1 336 ? -9.469 2.183 16.700 1.00 98.44 336 PHE A CA 1
ATOM 2684 C C . PHE A 1 336 ? -9.501 2.542 18.186 1.00 98.44 336 PHE A C 1
ATOM 2686 O O . PHE A 1 336 ? -9.085 3.635 18.577 1.00 98.44 336 PHE A O 1
ATOM 2693 N N . GLU A 1 337 ? -9.980 1.617 19.017 1.00 97.94 337 GLU A N 1
ATOM 2694 C CA . GLU A 1 337 ? -9.907 1.761 20.479 1.00 97.94 337 GLU A CA 1
ATOM 2695 C C . GLU A 1 337 ? -8.485 1.466 20.975 1.00 97.94 337 GLU A C 1
ATOM 2697 O O . GLU A 1 337 ? -7.960 2.160 21.843 1.00 97.94 337 GLU A O 1
ATOM 2702 N N . THR A 1 338 ? -7.849 0.459 20.377 1.00 97.12 338 THR A N 1
ATOM 2703 C CA . THR A 1 338 ? -6.497 -0.027 20.650 1.00 97.12 338 THR A CA 1
ATOM 2704 C C . THR A 1 338 ? -5.776 -0.261 19.322 1.00 97.12 338 THR A C 1
ATOM 2706 O O . THR A 1 338 ? -6.246 -0.998 18.456 1.00 97.12 338 THR A O 1
ATOM 2709 N N . TYR A 1 339 ? -4.632 0.400 19.147 1.00 97.19 339 TYR A N 1
ATOM 2710 C CA . TYR A 1 339 ? -3.779 0.262 17.964 1.00 97.19 339 TYR A CA 1
ATOM 2711 C C . TYR A 1 339 ? -2.785 -0.886 18.160 1.00 97.19 339 TYR A C 1
ATOM 2713 O O . TYR A 1 339 ? -2.395 -1.187 19.286 1.00 97.19 339 TYR A O 1
ATOM 2721 N N . GLY A 1 340 ? -2.361 -1.519 17.064 1.00 95.69 340 GLY A N 1
ATOM 2722 C CA . GLY A 1 340 ? -1.582 -2.761 17.132 1.00 95.69 340 GLY A CA 1
ATOM 2723 C C . GLY A 1 340 ? -2.440 -4.011 17.341 1.00 95.69 340 GLY A C 1
ATOM 2724 O O . GLY A 1 340 ? -1.919 -5.064 17.695 1.00 95.69 340 GLY A O 1
ATOM 2725 N N . GLU A 1 341 ? -3.748 -3.899 17.117 1.00 95.69 341 GLU A N 1
ATOM 2726 C CA . GLU A 1 341 ? -4.703 -5.002 17.122 1.00 95.69 341 GLU A CA 1
ATOM 2727 C C . GLU A 1 341 ? -5.657 -4.854 15.935 1.00 95.69 341 GLU A C 1
ATOM 2729 O O . GLU A 1 341 ? -5.886 -3.750 15.441 1.00 95.69 341 GLU A O 1
ATOM 2734 N N . SER A 1 342 ? -6.244 -5.962 15.481 1.00 96.69 342 SER A N 1
ATOM 2735 C CA . SER A 1 342 ? -7.263 -5.918 14.433 1.00 96.69 342 SER A CA 1
ATOM 2736 C C . SER A 1 342 ? -8.539 -5.240 14.932 1.00 96.69 342 SER A C 1
ATOM 2738 O O . SER A 1 342 ? -9.030 -5.557 16.019 1.00 96.69 342 SER A O 1
ATOM 2740 N N . ALA A 1 343 ? -9.130 -4.393 14.102 1.00 98.31 343 ALA A N 1
ATOM 2741 C CA . ALA A 1 343 ? -10.487 -3.898 14.251 1.00 98.31 343 ALA A CA 1
ATOM 2742 C C . ALA A 1 343 ? -11.421 -4.607 13.268 1.00 98.31 343 ALA A C 1
ATOM 2744 O O . ALA A 1 343 ? -11.014 -4.985 12.165 1.00 98.31 343 ALA A O 1
ATOM 2745 N N . SER A 1 344 ? -12.686 -4.776 13.655 1.00 98.50 344 SER A N 1
ATOM 2746 C CA . SER A 1 344 ? -13.711 -5.267 12.737 1.00 98.50 344 SER A CA 1
ATOM 2747 C C . SER A 1 344 ? -15.030 -4.518 12.855 1.00 98.50 344 SER A C 1
ATOM 2749 O O . SER A 1 344 ? -15.427 -4.069 13.931 1.00 98.50 344 SER A O 1
ATOM 2751 N N . LEU A 1 345 ? -15.707 -4.398 11.717 1.00 98.62 345 LEU A N 1
ATOM 2752 C CA . LEU A 1 345 ? -17.021 -3.793 11.576 1.00 98.62 345 LEU A CA 1
ATOM 2753 C C . LEU A 1 345 ? -17.863 -4.665 10.647 1.00 98.62 345 LEU A C 1
ATOM 2755 O O . LEU A 1 345 ? -17.442 -5.009 9.541 1.00 98.62 345 LEU A O 1
ATOM 2759 N N . ARG A 1 346 ? -19.075 -5.009 11.077 1.00 98.50 346 ARG A N 1
ATOM 2760 C CA . ARG A 1 346 ? -20.102 -5.594 10.209 1.00 98.50 346 ARG A CA 1
ATOM 2761 C C . ARG A 1 346 ? -21.279 -4.655 10.191 1.00 98.50 346 ARG A C 1
ATOM 2763 O O . ARG A 1 346 ? -21.717 -4.232 11.253 1.00 98.50 346 ARG A O 1
ATOM 2770 N N . ALA A 1 347 ? -21.791 -4.353 9.009 1.00 97.94 347 ALA A N 1
ATOM 2771 C CA . ALA A 1 347 ? -22.948 -3.485 8.890 1.00 97.94 347 ALA A CA 1
ATOM 2772 C C . ALA A 1 347 ? -23.972 -4.066 7.918 1.00 97.94 347 ALA A C 1
ATOM 2774 O O . ALA A 1 347 ? -23.607 -4.673 6.907 1.00 97.94 347 ALA A O 1
ATOM 2775 N N . GLN A 1 348 ? -25.254 -3.894 8.232 1.00 97.31 348 GLN A N 1
ATOM 2776 C CA . GLN A 1 348 ? -26.368 -4.412 7.448 1.00 97.31 348 GLN A CA 1
ATOM 2777 C C . GLN A 1 348 ? -27.500 -3.388 7.344 1.00 97.31 348 GLN A C 1
ATOM 2779 O O . GLN A 1 348 ? -27.972 -2.860 8.344 1.00 97.31 348 GLN A O 1
ATOM 2784 N N . ILE A 1 349 ? -27.963 -3.146 6.116 1.00 95.31 349 ILE A N 1
ATOM 2785 C CA . ILE A 1 349 ? -29.095 -2.265 5.813 1.00 95.31 349 ILE A CA 1
ATOM 2786 C C . ILE A 1 349 ? -30.389 -3.091 5.805 1.00 95.31 349 ILE A C 1
ATOM 2788 O O . ILE A 1 349 ? -30.639 -3.870 4.873 1.00 95.31 349 ILE A O 1
ATOM 2792 N N . GLY A 1 350 ? -31.203 -2.915 6.846 1.00 92.56 350 GLY A N 1
ATOM 2793 C CA . GLY A 1 350 ? -32.573 -3.415 6.949 1.00 92.56 350 GLY A CA 1
ATOM 2794 C C . GLY A 1 350 ? -33.593 -2.466 6.311 1.00 92.56 350 GLY A C 1
ATOM 2795 O O . GLY A 1 350 ? -33.240 -1.606 5.507 1.00 92.56 350 GLY A O 1
ATOM 2796 N N . ASP A 1 351 ? -34.872 -2.631 6.650 1.00 87.88 351 ASP A N 1
ATOM 2797 C CA . ASP A 1 351 ? -35.950 -1.793 6.097 1.00 87.88 351 ASP A CA 1
ATOM 2798 C C . ASP A 1 351 ? -36.111 -0.455 6.830 1.00 87.88 351 ASP A C 1
ATOM 2800 O O . ASP A 1 351 ? -36.441 0.550 6.203 1.00 87.88 351 ASP A O 1
ATOM 2804 N N . ASN A 1 352 ? -35.870 -0.443 8.145 1.00 89.50 352 ASN A N 1
ATOM 2805 C CA . ASN A 1 352 ? -36.005 0.734 9.016 1.00 89.50 352 ASN A CA 1
ATOM 2806 C C . ASN A 1 352 ? -34.763 0.988 9.882 1.00 89.50 352 ASN A C 1
ATOM 2808 O O . ASN A 1 352 ? -34.759 1.925 10.678 1.00 89.50 352 ASN A O 1
ATOM 2812 N N . ALA A 1 353 ? -33.726 0.159 9.754 1.00 94.25 353 ALA A N 1
ATOM 2813 C CA . ALA A 1 353 ? -32.519 0.263 10.557 1.00 94.25 353 ALA A CA 1
ATOM 2814 C C . ALA A 1 353 ? -31.260 -0.078 9.753 1.00 94.25 353 ALA A C 1
ATOM 2816 O O . ALA A 1 353 ? -31.301 -0.897 8.832 1.00 94.25 353 ALA A O 1
ATOM 2817 N N . ILE A 1 354 ? -30.141 0.529 10.139 1.00 95.81 354 ILE A N 1
ATOM 2818 C CA . ILE A 1 354 ? -28.796 0.068 9.807 1.00 95.81 354 ILE A CA 1
ATOM 2819 C C . ILE A 1 354 ? -28.198 -0.494 11.092 1.00 95.81 354 ILE A C 1
ATOM 2821 O O . ILE A 1 354 ? -27.986 0.238 12.059 1.00 95.81 354 ILE A O 1
ATOM 2825 N N . GLU A 1 355 ? -27.950 -1.797 11.098 1.00 98.06 355 GLU A N 1
ATOM 2826 C CA . GLU A 1 355 ? -27.358 -2.512 12.226 1.00 98.06 355 GLU A CA 1
ATOM 2827 C C . GLU A 1 355 ? -25.851 -2.613 12.029 1.00 98.06 355 GLU A C 1
ATOM 2829 O O . GLU A 1 355 ? -25.391 -2.980 10.946 1.00 98.06 355 GLU A O 1
ATOM 2834 N N . VAL A 1 356 ? -25.089 -2.287 13.070 1.00 98.62 356 VAL A N 1
ATOM 2835 C CA . VAL A 1 356 ? -23.629 -2.298 13.065 1.00 98.62 356 VAL A CA 1
ATOM 2836 C C . VAL A 1 356 ? -23.118 -3.061 14.282 1.00 98.62 356 VAL A C 1
ATOM 2838 O O . VAL A 1 356 ? -23.432 -2.719 15.420 1.00 98.62 356 VAL A O 1
ATOM 2841 N N . GLU A 1 357 ? -22.290 -4.071 14.047 1.00 98.75 357 GLU A N 1
ATOM 2842 C CA . GLU A 1 357 ? -21.498 -4.748 15.074 1.00 98.75 357 GLU A CA 1
ATOM 2843 C C . GLU A 1 357 ? -20.045 -4.310 14.936 1.00 98.75 357 GLU A C 1
ATOM 2845 O O . GLU A 1 357 ? -19.489 -4.343 13.833 1.00 98.75 357 GLU A O 1
ATOM 2850 N N . THR A 1 358 ? -19.416 -3.928 16.043 1.00 98.56 358 THR A N 1
ATOM 2851 C CA . THR A 1 358 ? -18.018 -3.504 16.050 1.00 98.56 358 THR A CA 1
ATOM 2852 C C . THR A 1 358 ? -17.179 -4.246 17.084 1.00 98.56 358 THR A C 1
ATOM 2854 O O . THR A 1 358 ? -17.650 -4.621 18.155 1.00 98.56 358 THR A O 1
ATOM 2857 N N . GLN A 1 359 ? -15.899 -4.425 16.766 1.00 98.62 359 GLN A N 1
ATOM 2858 C CA . GLN A 1 359 ? -14.860 -4.859 17.696 1.00 98.62 359 GLN A CA 1
ATOM 2859 C C . GLN A 1 359 ? -13.639 -3.961 17.499 1.00 98.62 359 GLN A C 1
ATOM 2861 O O . GLN A 1 359 ? -13.143 -3.862 16.377 1.00 98.62 359 GLN A O 1
ATOM 2866 N N . ASN A 1 360 ? -13.150 -3.340 18.577 1.00 98.38 360 ASN A N 1
ATOM 2867 C CA . ASN A 1 360 ? -12.006 -2.422 18.546 1.00 98.38 360 ASN A CA 1
ATOM 2868 C C . ASN A 1 360 ? -12.208 -1.223 17.581 1.00 98.38 360 ASN A C 1
ATOM 2870 O O . ASN A 1 360 ? -11.298 -0.807 16.867 1.00 98.38 360 ASN A O 1
ATOM 2874 N N . VAL A 1 361 ? -13.418 -0.652 17.546 1.00 98.69 361 VAL A N 1
ATOM 2875 C CA . VAL A 1 361 ? -13.754 0.515 16.707 1.00 98.69 361 VAL A CA 1
ATOM 2876 C C . VAL A 1 361 ? -14.246 1.649 17.595 1.00 98.69 361 VAL A C 1
ATOM 2878 O O . VAL A 1 361 ? -15.292 1.543 18.236 1.00 98.69 361 VAL A O 1
ATOM 2881 N N . ALA A 1 362 ? -13.515 2.761 17.582 1.00 98.38 362 ALA A N 1
ATOM 2882 C CA . ALA A 1 362 ? -13.870 3.970 18.317 1.00 98.38 362 ALA A CA 1
ATOM 2883 C C . ALA A 1 362 ? -14.703 4.946 17.471 1.00 98.38 362 ALA A C 1
ATOM 2885 O O . ALA A 1 362 ? -15.523 5.679 18.019 1.00 98.38 362 ALA A O 1
ATOM 2886 N N . ARG A 1 363 ? -14.510 4.957 16.144 1.00 98.56 363 ARG A N 1
ATOM 2887 C CA . ARG A 1 363 ? -15.239 5.830 15.210 1.00 98.56 363 ARG A CA 1
ATOM 2888 C C . ARG A 1 363 ? -15.352 5.205 13.827 1.00 98.56 363 ARG A C 1
ATOM 2890 O O . ARG A 1 363 ? -14.368 4.672 13.316 1.00 98.56 363 ARG A O 1
ATOM 2897 N N . PHE A 1 364 ? -16.514 5.331 13.193 1.00 98.50 364 PHE A N 1
ATOM 2898 C CA . PHE A 1 364 ? -16.719 4.916 11.805 1.00 98.50 364 PHE A CA 1
ATOM 2899 C C . PHE A 1 364 ? -17.598 5.896 11.026 1.00 98.50 364 PHE A C 1
ATOM 2901 O O . PHE A 1 364 ? -18.337 6.703 11.594 1.00 98.50 364 PHE A O 1
ATOM 2908 N N . ILE A 1 365 ? -17.519 5.787 9.702 1.00 97.56 365 ILE A N 1
ATOM 2909 C CA . ILE A 1 365 ? -18.359 6.486 8.737 1.00 97.56 365 ILE A CA 1
ATOM 2910 C C . ILE A 1 365 ? -18.997 5.456 7.806 1.00 97.56 365 ILE A C 1
ATOM 2912 O O . ILE A 1 365 ? -18.310 4.559 7.315 1.00 97.56 365 ILE A O 1
ATOM 2916 N N . LEU A 1 366 ? -20.299 5.594 7.558 1.00 96.56 366 LEU A N 1
ATOM 2917 C CA . LEU A 1 366 ? -21.044 4.796 6.588 1.00 96.56 366 LEU A CA 1
ATOM 2918 C C . LEU A 1 366 ? -21.606 5.686 5.478 1.00 96.56 366 LEU A C 1
ATOM 2920 O O . LEU A 1 366 ? -22.162 6.753 5.739 1.00 96.56 366 LEU A O 1
ATOM 2924 N N . GLU A 1 367 ? -21.527 5.197 4.248 1.00 94.94 367 GLU A N 1
ATOM 2925 C CA . GLU A 1 367 ? -22.067 5.823 3.038 1.00 94.94 367 GLU A CA 1
ATOM 2926 C C . GLU A 1 367 ? -23.022 4.848 2.331 1.00 94.94 367 GLU A C 1
ATOM 2928 O O . GLU A 1 367 ? -22.736 4.359 1.233 1.00 94.94 367 GLU A O 1
ATOM 2933 N N . PRO A 1 368 ? -24.140 4.477 2.986 1.00 93.12 368 PRO A N 1
ATOM 2934 C CA . PRO A 1 368 ? -25.008 3.406 2.514 1.00 93.12 368 PRO A CA 1
ATOM 2935 C C . PRO A 1 368 ? -25.544 3.685 1.096 1.00 93.12 368 PRO A C 1
ATOM 2937 O O . PRO A 1 368 ? -25.903 4.823 0.776 1.00 93.12 368 PRO A O 1
ATOM 2940 N N . PRO A 1 369 ? -25.663 2.658 0.228 1.00 92.31 369 PRO A N 1
ATOM 2941 C CA . PRO A 1 369 ? -26.171 2.849 -1.123 1.00 92.31 369 PRO A CA 1
ATOM 2942 C C . PRO A 1 369 ? -27.601 3.399 -1.120 1.00 92.31 369 PRO A C 1
ATOM 2944 O O . PRO A 1 369 ? -28.529 2.740 -0.648 1.00 92.31 369 PRO A O 1
ATOM 2947 N N . GLN A 1 370 ? -27.794 4.561 -1.748 1.00 88.69 370 GLN A N 1
ATOM 2948 C CA . GLN A 1 370 ? -29.079 5.277 -1.782 1.00 88.69 370 GLN A CA 1
ATOM 2949 C C . GLN A 1 370 ? -30.236 4.443 -2.349 1.00 88.69 370 GLN A C 1
ATOM 2951 O O . GLN A 1 370 ? -31.386 4.641 -1.983 1.00 88.69 370 GLN A O 1
ATOM 2956 N N . ARG A 1 371 ? -29.945 3.435 -3.183 1.00 90.50 371 ARG A N 1
ATOM 2957 C CA . ARG A 1 371 ? -30.952 2.505 -3.725 1.00 90.50 371 ARG A CA 1
ATOM 2958 C C . ARG A 1 371 ? -31.727 1.711 -2.665 1.00 90.50 371 ARG A C 1
ATOM 2960 O O . ARG A 1 371 ? -32.762 1.137 -2.991 1.00 90.50 371 ARG A O 1
ATOM 2967 N N . TYR A 1 372 ? -31.196 1.598 -1.448 1.00 91.00 372 TYR A N 1
ATOM 2968 C CA . TYR A 1 372 ? -31.845 0.892 -0.340 1.00 91.00 372 TYR A CA 1
ATOM 2969 C C . TYR A 1 372 ? -32.534 1.830 0.644 1.00 91.00 372 TYR A C 1
ATOM 2971 O O . TYR A 1 372 ? -33.171 1.356 1.578 1.00 91.00 372 TYR A O 1
ATOM 2979 N N . LEU A 1 373 ? -32.414 3.136 0.433 1.00 86.69 373 LEU A N 1
ATOM 2980 C CA . LEU A 1 373 ? -32.894 4.158 1.342 1.00 86.69 373 LEU A CA 1
ATOM 2981 C C . LEU A 1 373 ? -34.032 4.924 0.662 1.00 86.69 373 LEU A C 1
ATOM 2983 O O . LEU A 1 373 ? -34.022 5.123 -0.553 1.00 86.69 373 LEU A O 1
ATOM 2987 N N . ARG A 1 374 ? -35.043 5.335 1.429 1.00 82.69 374 ARG A N 1
ATOM 2988 C CA . ARG A 1 374 ? -36.167 6.124 0.905 1.00 82.69 374 ARG A CA 1
ATOM 2989 C C . ARG A 1 374 ? -36.045 7.563 1.383 1.00 82.69 374 ARG A C 1
ATOM 2991 O O . ARG A 1 374 ? -35.876 7.807 2.575 1.00 82.69 374 ARG A O 1
ATOM 2998 N N . ALA A 1 375 ? -36.176 8.511 0.459 1.00 79.25 375 ALA A N 1
ATOM 2999 C CA . ALA A 1 375 ? -36.189 9.930 0.796 1.00 79.25 375 ALA A CA 1
ATOM 3000 C C . ALA A 1 375 ? -37.294 10.235 1.825 1.00 79.25 375 ALA A C 1
ATOM 3002 O O . ALA A 1 375 ? -38.438 9.808 1.658 1.00 79.25 375 ALA A O 1
ATOM 3003 N N . GLY A 1 376 ? -36.942 10.954 2.894 1.00 78.56 376 GLY A N 1
ATOM 3004 C CA . GLY A 1 376 ? -37.862 11.326 3.975 1.00 78.56 376 GLY A CA 1
ATOM 3005 C C . GLY A 1 376 ? -38.185 10.211 4.981 1.00 78.56 376 GLY A C 1
ATOM 3006 O O . GLY A 1 376 ? -38.870 10.477 5.968 1.00 78.56 376 GLY A O 1
ATOM 3007 N N . GLN A 1 377 ? -37.696 8.981 4.780 1.00 81.88 377 GLN A N 1
ATOM 3008 C CA . GLN A 1 377 ? -37.807 7.915 5.776 1.00 81.88 377 GLN A CA 1
ATOM 3009 C C . GLN A 1 377 ? -36.677 8.056 6.798 1.00 81.88 377 GLN A C 1
ATOM 3011 O O . GLN A 1 377 ? -35.506 7.962 6.442 1.00 81.88 377 GLN A O 1
ATOM 3016 N N . LYS A 1 378 ? -37.026 8.238 8.076 1.00 85.69 378 LYS A N 1
ATOM 3017 C CA . LYS A 1 378 ? -36.047 8.134 9.163 1.00 85.69 378 LYS A CA 1
ATOM 3018 C C . LYS A 1 378 ? -35.626 6.681 9.358 1.00 85.69 378 LYS A C 1
ATOM 3020 O O . LYS A 1 378 ? -36.470 5.785 9.299 1.00 85.69 378 LYS A O 1
ATOM 3025 N N . ILE A 1 379 ? -34.336 6.468 9.592 1.00 90.62 379 ILE A N 1
ATOM 3026 C CA . ILE A 1 379 ? -33.742 5.144 9.788 1.00 90.62 379 ILE A CA 1
ATOM 3027 C C . ILE A 1 379 ? -33.012 5.124 11.133 1.00 90.62 379 ILE A C 1
ATOM 3029 O O . ILE A 1 379 ? -32.248 6.045 11.435 1.00 90.62 379 ILE A O 1
ATOM 3033 N N . SER A 1 380 ? -33.217 4.070 11.924 1.00 94.56 380 SER A N 1
ATOM 3034 C CA . SER A 1 380 ? -32.463 3.837 13.159 1.00 94.56 380 SER A CA 1
ATOM 3035 C C . SER A 1 380 ? -31.039 3.383 12.838 1.00 94.56 380 SER A C 1
ATOM 3037 O O . SER A 1 380 ? -30.846 2.396 12.131 1.00 94.56 380 SER A O 1
ATOM 3039 N N . LEU A 1 381 ? -30.026 4.031 13.401 1.00 96.00 381 LEU A N 1
ATOM 3040 C CA . LEU A 1 381 ? -28.690 3.449 13.503 1.00 96.00 381 LEU A CA 1
ATOM 3041 C C . LEU A 1 381 ? -28.612 2.654 14.805 1.00 96.00 381 LEU A C 1
ATOM 3043 O O . LEU A 1 381 ? -28.749 3.231 15.883 1.00 96.00 381 LEU A O 1
ATOM 3047 N N . VAL A 1 382 ? -28.362 1.352 14.713 1.00 97.88 382 VAL A N 1
ATOM 3048 C CA . VAL A 1 382 ? -28.200 0.466 15.871 1.00 97.88 382 VAL A CA 1
ATOM 3049 C C . VAL A 1 382 ? -26.758 -0.016 15.906 1.00 97.88 382 VAL A C 1
ATOM 3051 O O . VAL A 1 382 ? -26.322 -0.705 14.990 1.00 97.88 382 VAL A O 1
ATOM 3054 N N . VAL A 1 383 ? -26.014 0.331 16.954 1.00 98.25 383 VAL A N 1
ATOM 3055 C CA . VAL A 1 383 ? -24.611 -0.070 17.124 1.00 98.25 383 VAL A CA 1
ATOM 3056 C C . VAL A 1 383 ? -24.499 -0.978 18.339 1.00 98.25 383 VAL A C 1
ATOM 3058 O O . VAL A 1 383 ? -24.894 -0.598 19.438 1.00 98.25 383 VAL A O 1
ATOM 3061 N N . ASN A 1 384 ? -23.977 -2.191 18.144 1.00 97.69 384 ASN A N 1
ATOM 3062 C CA . ASN A 1 384 ? -23.827 -3.213 19.186 1.00 97.69 384 ASN A CA 1
ATOM 3063 C C . ASN A 1 384 ? -25.133 -3.474 19.966 1.00 97.69 384 ASN A C 1
ATOM 3065 O O . ASN A 1 384 ? -25.130 -3.619 21.186 1.00 97.69 384 ASN A O 1
ATOM 3069 N N . GLY A 1 385 ? -26.262 -3.498 19.248 1.00 96.94 385 GLY A N 1
ATOM 3070 C CA . GLY A 1 385 ? -27.596 -3.732 19.811 1.00 96.94 385 GLY A CA 1
ATOM 3071 C C . GLY A 1 385 ? -28.252 -2.518 20.480 1.00 96.94 385 GLY A C 1
ATOM 3072 O O . GLY A 1 385 ? -29.372 -2.643 20.967 1.00 96.94 385 GLY A O 1
ATOM 3073 N N . VAL A 1 386 ? -27.601 -1.350 20.491 1.00 96.62 386 VAL A N 1
ATOM 3074 C CA . VAL A 1 386 ? -28.130 -0.114 21.088 1.00 96.62 386 VAL A CA 1
ATOM 3075 C C . VAL A 1 386 ? -28.474 0.891 19.993 1.00 96.62 386 VAL A C 1
ATOM 3077 O O . VAL A 1 386 ? -27.660 1.157 19.109 1.00 96.62 386 VAL A O 1
ATOM 3080 N N . GLU A 1 387 ? -29.673 1.471 20.044 1.00 96.69 387 GLU A N 1
ATOM 3081 C CA . GLU A 1 387 ? -30.048 2.566 19.145 1.00 96.69 387 GLU A CA 1
ATOM 3082 C C . GLU A 1 387 ? -29.188 3.800 19.443 1.00 96.69 387 GLU A C 1
ATOM 3084 O O . GLU A 1 387 ? -29.262 4.387 20.521 1.00 96.69 387 GLU A O 1
ATOM 3089 N N . ALA A 1 388 ? -28.344 4.170 18.482 1.00 94.06 388 ALA A N 1
ATOM 3090 C CA . ALA A 1 388 ? -27.401 5.271 18.602 1.00 94.06 388 ALA A CA 1
ATOM 3091 C C . ALA A 1 388 ? -27.981 6.592 18.077 1.00 94.06 388 ALA A C 1
ATOM 3093 O O . ALA A 1 388 ? -27.679 7.651 18.622 1.00 94.06 388 ALA A O 1
ATOM 3094 N N . ALA A 1 389 ? -28.788 6.544 17.011 1.00 91.44 389 ALA A N 1
ATOM 3095 C CA . ALA A 1 389 ? -29.386 7.731 16.402 1.00 91.44 389 ALA A CA 1
ATOM 3096 C C . ALA A 1 389 ? -30.579 7.397 15.491 1.00 91.44 389 ALA A C 1
ATOM 3098 O O . ALA A 1 389 ? -30.684 6.292 14.963 1.00 91.44 389 ALA A O 1
ATOM 3099 N N . GLN A 1 390 ? -31.415 8.406 15.234 1.00 89.75 390 GLN A N 1
ATOM 3100 C CA . GLN A 1 390 ? -32.395 8.437 14.143 1.00 89.75 390 GLN A CA 1
ATOM 3101 C C . GLN A 1 390 ? -31.886 9.376 13.054 1.00 89.75 390 GLN A C 1
ATOM 3103 O O . GLN A 1 390 ? -31.662 10.559 13.318 1.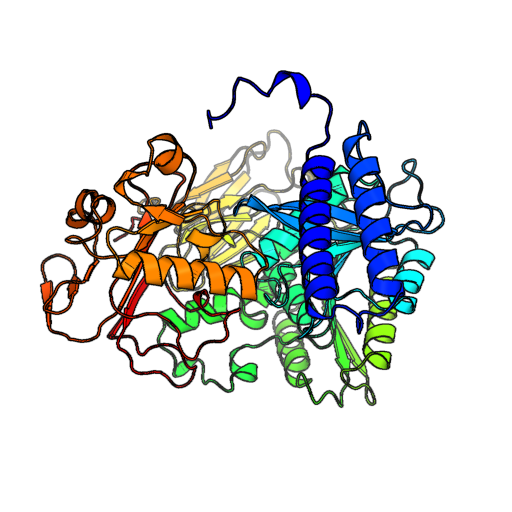00 89.75 390 GLN A O 1
ATOM 3108 N N . LEU A 1 391 ? -31.700 8.862 11.843 1.00 84.06 391 LEU A N 1
ATOM 3109 C CA . LEU A 1 391 ? -30.962 9.552 10.788 1.00 84.06 391 LEU A CA 1
ATOM 3110 C C . LEU A 1 391 ? -31.819 9.767 9.541 1.00 84.06 391 LEU A C 1
ATOM 3112 O O . LEU A 1 391 ? -32.689 8.953 9.222 1.00 84.06 391 LEU A O 1
ATOM 3116 N N . ASP A 1 392 ? -31.535 10.858 8.828 1.00 77.44 392 ASP A N 1
ATOM 3117 C CA . ASP A 1 392 ? -31.953 11.028 7.438 1.00 77.44 392 ASP A CA 1
ATOM 3118 C C . ASP A 1 392 ? -30.897 10.365 6.528 1.00 77.44 392 ASP A C 1
ATOM 3120 O O . ASP A 1 392 ? -29.721 10.740 6.589 1.00 77.44 392 ASP A O 1
ATOM 3124 N N . PRO A 1 393 ? -31.274 9.378 5.697 1.00 67.56 393 PRO A N 1
ATOM 3125 C CA . PRO A 1 393 ? -30.344 8.626 4.857 1.00 67.56 393 PRO A CA 1
ATOM 3126 C C . PRO A 1 393 ? -29.646 9.430 3.752 1.00 67.56 393 PRO A C 1
ATOM 3128 O O . PRO A 1 393 ? -28.772 8.887 3.072 1.00 67.56 393 PRO A O 1
ATOM 3131 N N . ALA A 1 394 ? -30.019 10.693 3.530 1.00 70.19 394 ALA A N 1
ATOM 3132 C CA . ALA A 1 394 ? -29.423 11.523 2.486 1.00 70.19 394 ALA A CA 1
ATOM 3133 C C . ALA A 1 394 ? -27.952 11.920 2.751 1.00 70.19 394 ALA A C 1
ATOM 3135 O O . ALA A 1 394 ? -27.320 12.505 1.873 1.00 70.19 394 ALA A O 1
ATOM 3136 N N . SER A 1 395 ? -27.403 11.633 3.938 1.00 72.50 395 SER A N 1
ATOM 3137 C CA . SER A 1 395 ? -26.066 12.078 4.369 1.00 72.50 395 SER A CA 1
ATOM 3138 C C . SER A 1 395 ? -25.165 10.917 4.798 1.00 72.50 395 SER A C 1
ATOM 3140 O O . SER A 1 395 ? -25.652 9.857 5.194 1.00 72.50 395 SER A O 1
ATOM 3142 N N . SER A 1 396 ? -23.844 11.129 4.774 1.00 90.06 396 SER A N 1
ATOM 3143 C CA . SER A 1 396 ? -22.886 10.209 5.399 1.00 90.06 396 SER A CA 1
ATOM 3144 C C . SER A 1 396 ? -23.192 10.076 6.894 1.00 90.06 396 SER A C 1
ATOM 3146 O O . SER A 1 396 ? -23.409 11.069 7.591 1.00 90.06 396 SER A O 1
ATOM 3148 N N . ILE A 1 397 ? -23.201 8.842 7.389 1.00 92.88 397 ILE A N 1
ATOM 3149 C CA . ILE A 1 397 ? -23.523 8.519 8.777 1.00 92.88 397 ILE A CA 1
ATOM 3150 C C . ILE A 1 397 ? -22.221 8.425 9.553 1.00 92.88 397 ILE A C 1
ATOM 3152 O O . ILE A 1 397 ? -21.372 7.604 9.220 1.00 92.88 397 ILE A O 1
ATOM 3156 N N . VAL A 1 398 ? -22.073 9.235 10.596 1.00 95.25 398 VAL A N 1
ATOM 3157 C CA . VAL A 1 398 ? -20.899 9.213 11.473 1.00 95.25 398 VAL A CA 1
ATOM 3158 C C . VAL A 1 398 ? -21.325 8.714 12.843 1.00 95.25 398 VAL A C 1
ATOM 3160 O O . VAL A 1 398 ? -22.300 9.204 13.409 1.00 95.25 398 VAL A O 1
ATOM 3163 N N . TRP A 1 399 ? -20.578 7.753 13.374 1.00 97.06 399 TRP A N 1
ATOM 3164 C CA . TRP A 1 399 ? -20.725 7.292 14.746 1.00 97.06 399 TRP A CA 1
ATOM 3165 C C . TRP A 1 399 ? -19.371 7.290 15.438 1.00 97.06 399 TRP A C 1
ATOM 3167 O O . TRP A 1 399 ? -18.361 6.901 14.847 1.00 97.06 399 TRP A O 1
ATOM 3177 N N . GLU A 1 400 ? -19.366 7.689 16.703 1.00 97.38 400 GLU A N 1
ATOM 3178 C CA . GLU A 1 400 ? -18.191 7.675 17.561 1.00 97.38 400 GLU A CA 1
ATOM 3179 C C . GLU A 1 400 ? -18.572 7.361 19.005 1.00 97.38 400 GLU A C 1
ATOM 3181 O O . GLU A 1 400 ? -19.667 7.694 19.465 1.00 97.38 400 GLU A O 1
ATOM 3186 N N . LYS A 1 401 ? -17.651 6.718 19.725 1.00 96.19 401 LYS A N 1
ATOM 3187 C CA . LYS A 1 401 ? -17.743 6.593 21.180 1.00 96.19 401 LYS A CA 1
ATOM 3188 C C . LYS A 1 401 ? -17.474 7.944 21.839 1.00 96.19 401 LYS A C 1
ATOM 3190 O O . LYS A 1 401 ? -16.672 8.734 21.350 1.00 96.19 401 LYS A O 1
ATOM 3195 N N . SER A 1 402 ? -18.085 8.180 22.997 1.00 94.94 402 SER A N 1
ATOM 3196 C CA . SER A 1 402 ? -17.898 9.422 23.761 1.00 94.94 402 SER A CA 1
ATOM 3197 C C . SER A 1 402 ? -16.453 9.658 24.215 1.00 94.94 402 SER A C 1
ATOM 3199 O O . SER A 1 402 ? -16.053 10.798 24.419 1.00 94.94 402 SER A O 1
ATOM 3201 N N . ASP A 1 403 ? -15.677 8.589 24.391 1.00 95.56 403 ASP A N 1
ATOM 3202 C CA . ASP A 1 403 ? -14.270 8.593 24.796 1.00 95.56 403 ASP A CA 1
ATOM 3203 C C . ASP A 1 403 ? -13.307 8.325 23.621 1.00 95.56 403 ASP A C 1
ATOM 3205 O O . ASP A 1 403 ? -12.130 8.019 23.834 1.00 95.56 403 ASP A O 1
ATOM 3209 N N . ALA A 1 404 ? -13.785 8.435 22.374 1.00 96.94 404 ALA A N 1
ATOM 3210 C CA . ALA A 1 404 ? -12.977 8.160 21.194 1.00 96.94 404 ALA A CA 1
ATOM 3211 C C . ALA A 1 404 ? -11.744 9.078 21.118 1.00 96.94 404 ALA A C 1
ATOM 3213 O O . ALA A 1 404 ? -11.827 10.305 21.198 1.00 96.94 404 ALA A O 1
ATOM 3214 N N . LYS A 1 405 ? -10.575 8.468 20.906 1.00 97.19 405 LYS A N 1
ATOM 3215 C CA . LYS A 1 405 ? -9.296 9.169 20.753 1.00 97.19 405 LYS A CA 1
ATOM 3216 C C . LYS A 1 405 ? -9.019 9.419 19.269 1.00 97.19 405 LYS A C 1
ATOM 3218 O O . LYS A 1 405 ? -8.706 8.487 18.532 1.00 97.19 405 LYS A O 1
ATOM 3223 N N . LEU A 1 406 ? -9.161 10.672 18.832 1.00 96.19 406 LEU A N 1
ATOM 3224 C CA . LEU A 1 406 ? -9.210 11.063 17.409 1.00 96.19 406 LEU A CA 1
ATOM 3225 C C . LEU A 1 406 ? -7.967 11.830 16.918 1.00 96.19 406 LEU A C 1
ATOM 3227 O O . LEU A 1 406 ? -7.981 12.471 15.866 1.00 96.19 406 LEU A O 1
ATOM 3231 N N . GLY A 1 407 ? -6.873 11.801 17.678 1.00 95.25 407 GLY A N 1
ATOM 3232 C CA . GLY A 1 407 ? -5.583 12.351 17.258 1.00 95.25 407 GLY A CA 1
ATOM 3233 C C . GLY A 1 407 ? -4.950 11.602 16.075 1.00 95.25 407 GLY A C 1
ATOM 3234 O O . GLY A 1 407 ? -4.239 12.215 15.276 1.00 95.25 407 GLY A O 1
ATOM 3235 N N . LYS A 1 408 ? -5.199 10.305 15.906 1.00 97.00 408 LYS A N 1
ATOM 3236 C CA . LYS A 1 408 ? -4.848 9.542 14.702 1.00 97.00 408 LYS A CA 1
ATOM 3237 C C . LYS A 1 408 ? -5.996 9.563 13.701 1.00 97.00 408 LYS A C 1
ATOM 3239 O O . LYS A 1 408 ? -7.160 9.566 14.080 1.00 97.00 408 LYS A O 1
ATOM 3244 N N . THR A 1 409 ? -5.646 9.576 12.421 1.00 94.81 409 THR A N 1
ATOM 3245 C CA . THR A 1 409 ? -6.589 9.483 11.299 1.00 94.81 409 THR A CA 1
ATOM 3246 C C . THR A 1 409 ? -6.020 8.530 10.244 1.00 94.81 409 THR A C 1
ATOM 3248 O O . THR A 1 409 ? -4.813 8.278 10.264 1.00 94.81 409 THR A O 1
ATOM 3251 N N . PRO A 1 410 ? -6.812 8.035 9.276 1.00 92.81 410 PRO A N 1
ATOM 3252 C CA . PRO A 1 410 ? -6.275 7.195 8.198 1.00 92.81 410 PRO A CA 1
ATOM 3253 C C . PRO A 1 410 ? -5.128 7.849 7.411 1.00 92.81 410 PRO A C 1
ATOM 3255 O O . PRO A 1 410 ? -4.188 7.178 7.003 1.00 92.81 410 PRO A O 1
ATOM 3258 N N . ALA A 1 411 ? -5.162 9.177 7.248 1.00 89.56 411 ALA A N 1
ATOM 3259 C CA . ALA A 1 411 ? -4.089 9.939 6.601 1.00 89.56 411 ALA A CA 1
ATOM 3260 C C . ALA A 1 411 ? -2.904 10.255 7.537 1.00 89.56 411 ALA A C 1
ATOM 3262 O O . ALA A 1 411 ? -1.856 10.705 7.085 1.00 89.56 411 ALA A O 1
ATOM 3263 N N . ARG A 1 412 ? -3.073 10.074 8.851 1.00 92.19 412 ARG A N 1
ATOM 3264 C CA . ARG A 1 412 ? -2.084 10.405 9.880 1.00 92.19 412 ARG A CA 1
ATOM 3265 C C . ARG A 1 412 ? -2.132 9.360 10.990 1.00 92.19 412 ARG A C 1
ATOM 3267 O O . ARG A 1 412 ? -2.692 9.588 12.065 1.00 92.19 412 ARG A O 1
ATOM 3274 N N . CYS A 1 413 ? -1.526 8.220 10.716 1.00 95.75 413 CYS A N 1
ATOM 3275 C CA . CYS A 1 413 ? -1.306 7.132 11.655 1.00 95.75 413 CYS A CA 1
ATOM 3276 C C . CYS A 1 413 ? 0.017 6.441 11.306 1.00 95.75 413 CYS A C 1
ATOM 3278 O O . CYS A 1 413 ? 0.526 6.603 10.195 1.00 95.75 413 CYS A O 1
ATOM 3280 N N . GLY A 1 414 ? 0.589 5.705 12.259 1.00 95.31 414 GLY A N 1
ATOM 3281 C CA . GLY A 1 414 ? 1.569 4.686 11.904 1.00 95.31 414 GLY A CA 1
ATOM 3282 C C . GLY A 1 414 ? 0.877 3.414 11.395 1.00 95.31 414 GLY A C 1
ATOM 3283 O O . GLY A 1 414 ? -0.340 3.441 11.187 1.00 95.31 414 GLY A O 1
ATOM 3284 N N . PRO A 1 415 ? 1.607 2.311 11.178 1.00 97.25 415 PRO A N 1
ATOM 3285 C CA . PRO A 1 415 ? 3.027 2.093 11.493 1.00 97.25 415 PRO A CA 1
ATOM 3286 C C . PRO A 1 415 ? 3.999 2.955 10.670 1.00 97.25 415 PRO A C 1
ATOM 3288 O O . PRO A 1 415 ? 3.588 3.663 9.752 1.00 97.25 415 PRO A O 1
ATOM 3291 N N . PHE A 1 416 ? 5.302 2.907 10.980 1.00 98.00 416 PHE A N 1
ATOM 3292 C CA . PHE A 1 416 ? 6.325 3.793 10.394 1.00 98.00 416 PHE A CA 1
ATOM 3293 C C . PHE A 1 416 ? 6.274 3.902 8.862 1.00 98.00 416 PHE A C 1
ATOM 3295 O O . PHE A 1 416 ? 6.415 5.000 8.319 1.00 98.00 416 PHE A O 1
ATOM 3302 N N . LYS A 1 417 ? 5.990 2.791 8.166 1.00 95.94 417 LYS A N 1
ATOM 3303 C CA . LYS A 1 417 ? 5.808 2.737 6.705 1.00 95.94 417 LYS A CA 1
ATOM 3304 C C . LYS A 1 417 ? 4.823 3.778 6.158 1.00 95.94 417 LYS A C 1
ATOM 3306 O O . LYS A 1 417 ? 5.029 4.289 5.060 1.00 95.94 417 LYS A O 1
ATOM 3311 N N . ASN A 1 418 ? 3.807 4.176 6.926 1.00 97.00 418 ASN A N 1
ATOM 3312 C CA . ASN A 1 418 ? 2.820 5.169 6.496 1.00 97.00 418 ASN A CA 1
ATOM 3313 C C . ASN A 1 418 ? 3.419 6.572 6.317 1.00 97.00 418 ASN A C 1
ATOM 3315 O O . ASN A 1 418 ? 2.919 7.339 5.495 1.00 97.00 418 ASN A O 1
ATOM 3319 N N . ALA A 1 419 ? 4.544 6.891 6.969 1.00 97.25 419 ALA A N 1
ATOM 3320 C CA . ALA A 1 419 ? 5.269 8.137 6.716 1.00 97.25 419 ALA A CA 1
ATOM 3321 C C . ALA A 1 419 ? 5.925 8.182 5.320 1.00 97.25 419 ALA A C 1
ATOM 3323 O O . ALA A 1 419 ? 6.201 9.275 4.822 1.00 97.25 419 ALA A O 1
ATOM 3324 N N . LEU A 1 420 ? 6.139 7.023 4.684 1.00 96.56 420 LEU A N 1
ATOM 3325 C CA . LEU A 1 420 ? 6.802 6.876 3.381 1.00 96.56 420 LEU A CA 1
ATOM 3326 C C . LEU A 1 420 ? 5.822 6.839 2.197 1.00 96.56 420 LEU A C 1
ATOM 3328 O O . LEU A 1 420 ? 6.242 6.841 1.041 1.00 96.56 420 LEU A O 1
ATOM 3332 N N . ARG A 1 421 ? 4.516 6.786 2.476 1.00 95.62 421 ARG A N 1
ATOM 3333 C CA . ARG A 1 421 ? 3.454 6.636 1.466 1.00 95.62 421 ARG A CA 1
ATOM 3334 C C . ARG A 1 421 ? 2.853 7.962 0.997 1.00 95.62 421 ARG A C 1
ATOM 3336 O O . ARG A 1 421 ? 2.113 7.999 0.020 1.00 95.62 421 ARG A O 1
ATOM 3343 N N . ASP A 1 422 ? 3.200 9.057 1.662 1.00 95.50 422 ASP A N 1
ATOM 3344 C CA . ASP A 1 422 ? 2.892 10.429 1.246 1.00 95.50 422 ASP A CA 1
ATOM 3345 C C . ASP A 1 422 ? 4.198 11.163 0.915 1.00 95.50 422 ASP A C 1
ATOM 3347 O O . ASP A 1 422 ? 5.269 10.643 1.227 1.00 95.50 422 ASP A O 1
ATOM 3351 N N . PRO A 1 423 ? 4.167 12.357 0.287 1.00 96.88 423 PRO A N 1
ATOM 3352 C CA . PRO A 1 423 ? 5.401 13.053 -0.059 1.00 96.88 423 PRO A CA 1
ATOM 3353 C C . PRO A 1 423 ? 6.300 13.225 1.162 1.00 96.88 423 PRO A C 1
ATOM 3355 O O . PRO A 1 423 ? 5.847 13.752 2.179 1.00 96.88 423 PRO A O 1
ATOM 3358 N N . PHE A 1 424 ? 7.564 12.808 1.061 1.00 98.12 424 PHE A N 1
ATOM 3359 C CA . PHE A 1 424 ? 8.509 12.845 2.175 1.00 98.12 424 PHE A CA 1
ATOM 3360 C C . PHE A 1 424 ? 9.887 13.396 1.785 1.00 98.12 424 PHE A C 1
ATOM 3362 O O . PHE A 1 424 ? 10.280 13.384 0.618 1.00 98.12 424 PHE A O 1
ATOM 3369 N N . LEU A 1 425 ? 10.622 13.885 2.787 1.00 98.75 425 LEU A N 1
ATOM 3370 C CA . LEU A 1 425 ? 12.012 14.332 2.680 1.00 98.75 425 LEU A CA 1
ATOM 3371 C C . LEU A 1 425 ? 12.873 13.627 3.725 1.00 98.75 425 LEU A C 1
ATOM 3373 O O . LEU A 1 425 ? 12.439 13.428 4.859 1.00 98.75 425 LEU A O 1
ATOM 3377 N N . LEU A 1 426 ? 14.113 13.316 3.359 1.00 98.81 426 LEU A N 1
ATOM 3378 C CA . LEU A 1 426 ? 15.131 12.832 4.286 1.00 98.81 426 LEU A CA 1
ATOM 3379 C C . LEU A 1 426 ? 15.919 14.026 4.818 1.00 98.81 426 LEU A C 1
ATOM 3381 O O . LEU A 1 426 ? 16.457 14.814 4.038 1.00 98.81 426 LEU A O 1
ATOM 3385 N N . VAL A 1 427 ? 15.988 14.174 6.137 1.00 98.88 427 VAL A N 1
ATOM 3386 C CA . VAL A 1 427 ? 16.545 15.366 6.776 1.00 98.88 427 VAL A CA 1
ATOM 3387 C C . VAL A 1 427 ? 17.620 14.986 7.777 1.00 98.88 427 VAL A C 1
ATOM 3389 O O . VAL A 1 427 ? 17.322 14.376 8.800 1.00 98.88 427 VAL A O 1
ATOM 3392 N N . TYR A 1 428 ? 18.860 15.389 7.522 1.00 98.81 428 TYR A N 1
ATOM 3393 C CA . TYR A 1 428 ? 19.978 15.107 8.421 1.00 98.81 428 TYR A CA 1
ATOM 3394 C C . TYR A 1 428 ? 20.423 16.344 9.202 1.00 98.81 428 TYR A C 1
ATOM 3396 O O . TYR A 1 428 ? 20.361 17.469 8.701 1.00 98.81 428 TYR A O 1
ATOM 3404 N N . GLY A 1 429 ? 20.882 16.125 10.433 1.00 97.94 429 GLY A N 1
ATOM 3405 C CA . GLY A 1 429 ? 21.432 17.173 11.292 1.00 97.94 429 GLY A CA 1
ATOM 3406 C C . GLY A 1 429 ? 22.964 17.237 11.316 1.00 97.94 429 GLY A C 1
ATOM 3407 O O . GLY A 1 429 ? 23.538 18.316 11.432 1.00 97.94 429 GLY A O 1
ATOM 3408 N N . ASP A 1 430 ? 23.621 16.091 11.139 1.00 98.19 430 ASP A N 1
ATOM 3409 C CA . ASP A 1 430 ? 25.069 15.909 11.234 1.00 98.19 430 ASP A CA 1
ATOM 3410 C C . ASP A 1 430 ? 25.602 14.944 10.159 1.00 98.19 430 ASP A C 1
ATOM 3412 O O . ASP A 1 430 ? 24.863 14.450 9.305 1.00 98.19 430 ASP A O 1
ATOM 3416 N N . GLU A 1 431 ? 26.907 14.674 10.189 1.00 98.38 431 GLU A N 1
ATOM 3417 C CA . GLU A 1 431 ? 27.576 13.821 9.203 1.00 98.38 431 GLU A CA 1
ATOM 3418 C C . GLU A 1 431 ? 27.106 12.361 9.256 1.00 98.38 431 GLU A C 1
ATOM 3420 O O . GLU A 1 431 ? 26.860 11.755 8.212 1.00 98.38 431 GLU A O 1
ATOM 3425 N N . LYS A 1 432 ? 26.905 11.799 10.456 1.00 97.62 432 LYS A N 1
ATOM 3426 C CA . LYS A 1 432 ? 26.366 10.439 10.593 1.00 97.62 432 LYS A CA 1
ATOM 3427 C C . LYS A 1 432 ? 24.954 10.361 10.008 1.00 97.62 432 LYS A C 1
ATOM 3429 O O . LYS A 1 432 ? 24.677 9.483 9.195 1.00 97.62 432 LYS A O 1
ATOM 3434 N N . GLY A 1 433 ? 24.077 11.297 10.371 1.00 98.56 433 GLY A N 1
ATOM 3435 C CA . GLY A 1 433 ? 22.726 11.376 9.830 1.00 98.56 433 GLY A CA 1
ATOM 3436 C C . GLY A 1 433 ? 22.715 11.579 8.315 1.00 98.56 433 GLY A C 1
ATOM 3437 O O . GLY A 1 433 ? 21.834 11.054 7.640 1.00 98.56 433 GLY A O 1
ATOM 3438 N N . ARG A 1 434 ? 23.703 12.291 7.755 1.00 98.75 434 ARG A N 1
ATOM 3439 C CA . ARG A 1 434 ? 23.863 12.451 6.303 1.00 98.75 434 ARG A CA 1
ATOM 3440 C C . ARG A 1 434 ? 24.162 11.116 5.625 1.00 98.75 434 ARG A C 1
ATOM 3442 O O . ARG A 1 434 ? 23.550 10.818 4.602 1.00 98.75 434 ARG A O 1
ATOM 3449 N N . ILE A 1 435 ? 25.070 10.323 6.193 1.00 98.69 435 ILE A N 1
ATOM 3450 C CA . ILE A 1 435 ? 25.412 8.978 5.703 1.00 98.69 435 ILE A CA 1
ATOM 3451 C C . ILE A 1 435 ? 24.187 8.059 5.778 1.00 98.69 435 ILE A C 1
ATOM 3453 O O . ILE A 1 435 ? 23.856 7.397 4.795 1.00 98.69 435 ILE A O 1
ATOM 3457 N N . ASP A 1 436 ? 23.464 8.077 6.897 1.00 98.44 436 ASP A N 1
ATOM 3458 C CA . ASP A 1 436 ? 22.243 7.287 7.085 1.00 98.44 436 ASP A CA 1
ATOM 3459 C C . ASP A 1 436 ? 21.133 7.701 6.098 1.00 98.44 436 ASP A C 1
ATOM 3461 O O . ASP A 1 436 ? 20.484 6.848 5.492 1.00 98.44 436 ASP A O 1
ATOM 3465 N N . ALA A 1 437 ? 20.949 9.001 5.851 1.00 98.69 437 ALA A N 1
ATOM 3466 C CA . ALA A 1 437 ? 20.005 9.497 4.849 1.00 98.69 437 ALA A CA 1
ATOM 3467 C C . ALA A 1 437 ? 20.404 9.088 3.418 1.00 98.69 437 ALA A C 1
ATOM 3469 O O . ALA A 1 437 ? 19.547 8.732 2.609 1.00 98.69 437 ALA A O 1
ATOM 3470 N N . GLN A 1 438 ? 21.700 9.097 3.090 1.00 98.69 438 GLN A N 1
ATOM 3471 C CA . GLN A 1 438 ? 22.202 8.614 1.798 1.00 98.69 438 GLN A CA 1
ATOM 3472 C C . GLN A 1 438 ? 21.976 7.116 1.624 1.00 98.69 438 GLN A C 1
ATOM 3474 O O . GLN A 1 438 ? 21.534 6.682 0.558 1.00 98.69 438 GLN A O 1
ATOM 3479 N N . ARG A 1 439 ? 22.220 6.340 2.682 1.00 97.88 439 ARG A N 1
ATOM 3480 C CA . ARG A 1 439 ? 21.922 4.913 2.705 1.00 97.88 439 ARG A CA 1
ATOM 3481 C C . ARG A 1 439 ? 20.432 4.655 2.503 1.00 97.88 439 ARG A C 1
ATOM 3483 O O . ARG A 1 439 ? 20.088 3.847 1.645 1.00 97.88 439 ARG A O 1
ATOM 3490 N N . PHE A 1 440 ? 19.560 5.384 3.205 1.00 98.31 440 PHE A N 1
ATOM 3491 C CA . PHE A 1 440 ? 18.112 5.307 2.992 1.00 98.31 440 PHE A CA 1
ATOM 3492 C C . PHE A 1 440 ? 17.766 5.547 1.523 1.00 98.31 440 PHE A C 1
ATOM 3494 O O . PHE A 1 440 ? 17.046 4.758 0.921 1.00 98.31 440 PHE A O 1
ATOM 3501 N N . ALA A 1 441 ? 18.266 6.638 0.935 1.00 98.31 441 ALA A N 1
ATOM 3502 C CA . ALA A 1 441 ? 17.932 7.007 -0.436 1.00 98.31 441 ALA A CA 1
ATOM 3503 C C . ALA A 1 441 ? 18.395 5.960 -1.457 1.00 98.31 441 ALA A C 1
ATOM 3505 O O . ALA A 1 441 ? 17.672 5.678 -2.414 1.00 98.31 441 ALA A O 1
ATOM 3506 N N . LEU A 1 442 ? 19.571 5.364 -1.240 1.00 97.50 442 LEU A N 1
ATOM 3507 C CA . LEU A 1 442 ? 20.081 4.276 -2.069 1.00 97.50 442 LEU A CA 1
ATOM 3508 C C . LEU A 1 442 ? 19.188 3.036 -1.968 1.00 97.50 442 LEU A C 1
ATOM 3510 O O . LEU A 1 442 ? 18.774 2.498 -2.993 1.00 97.50 442 LEU A O 1
ATOM 3514 N N . GLU A 1 443 ? 18.860 2.612 -0.750 1.00 96.94 443 GLU A N 1
ATOM 3515 C CA . GLU A 1 443 ? 18.004 1.450 -0.505 1.00 96.94 443 GLU A CA 1
ATOM 3516 C C . GLU A 1 443 ? 16.586 1.671 -1.064 1.00 96.94 443 GLU A C 1
ATOM 3518 O O . GLU A 1 443 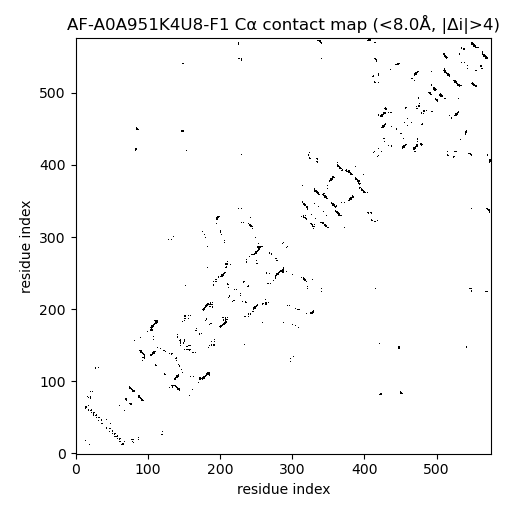? 16.044 0.791 -1.730 1.00 96.94 443 GLU A O 1
ATOM 3523 N N . TRP A 1 444 ? 16.023 2.876 -0.910 1.00 97.19 444 TRP A N 1
ATOM 3524 C CA . TRP A 1 444 ? 14.743 3.267 -1.510 1.00 97.19 444 TRP A CA 1
ATOM 3525 C C . TRP A 1 444 ? 14.780 3.201 -3.039 1.00 97.19 444 TRP A C 1
ATOM 3527 O O . TRP A 1 444 ? 13.844 2.701 -3.667 1.00 97.19 444 TRP A O 1
ATOM 3537 N N . LYS A 1 445 ? 15.870 3.670 -3.661 1.00 95.69 445 LYS A N 1
ATOM 3538 C CA . LYS A 1 445 ? 16.046 3.574 -5.113 1.00 95.69 445 LYS A CA 1
ATOM 3539 C C . LYS A 1 445 ? 16.137 2.115 -5.564 1.00 95.69 445 LYS A C 1
ATOM 3541 O O . LYS A 1 445 ? 15.510 1.761 -6.559 1.00 95.69 445 LYS A O 1
ATOM 3546 N N . GLN A 1 446 ? 16.881 1.280 -4.840 1.00 94.62 446 GLN A N 1
ATOM 3547 C CA . GLN A 1 446 ? 17.064 -0.140 -5.157 1.00 94.62 446 GLN A CA 1
ATOM 3548 C C . GLN A 1 446 ? 15.758 -0.933 -5.060 1.00 94.62 446 GLN A C 1
ATOM 3550 O O . GLN A 1 446 ? 15.471 -1.736 -5.946 1.00 94.62 446 GLN A O 1
ATOM 3555 N N . SER A 1 447 ? 14.957 -0.703 -4.018 1.00 93.69 447 SER A N 1
ATOM 3556 C CA . SER A 1 447 ? 13.719 -1.452 -3.806 1.00 93.69 447 SER A CA 1
ATOM 3557 C C . SER A 1 447 ? 12.540 -0.937 -4.619 1.00 93.69 447 SER A C 1
ATOM 3559 O O . SER A 1 447 ? 11.678 -1.734 -4.968 1.00 93.69 447 SER A O 1
ATOM 3561 N N . SER A 1 448 ? 12.494 0.362 -4.940 1.00 94.50 448 SER A N 1
ATOM 3562 C CA . SER A 1 448 ? 11.282 0.983 -5.494 1.00 94.50 448 SER A CA 1
ATOM 3563 C C . SER A 1 448 ? 11.479 1.807 -6.771 1.00 94.50 448 SER A C 1
ATOM 3565 O O . SER A 1 448 ? 10.515 2.329 -7.323 1.00 94.50 448 SER A O 1
ATOM 3567 N N . ASP A 1 449 ? 12.713 1.998 -7.252 1.00 95.88 449 ASP A N 1
ATOM 3568 C CA . ASP A 1 449 ? 13.050 3.032 -8.250 1.00 95.88 449 ASP A CA 1
ATOM 3569 C C . ASP A 1 449 ? 12.566 4.449 -7.898 1.00 95.88 449 ASP A C 1
ATOM 3571 O O . ASP A 1 449 ? 12.490 5.320 -8.777 1.00 95.88 449 ASP A O 1
ATOM 3575 N N . GLY A 1 450 ? 12.269 4.680 -6.622 1.00 94.38 450 GLY A N 1
ATOM 3576 C CA . GLY A 1 450 ? 11.789 5.937 -6.092 1.00 94.38 450 GLY A CA 1
ATOM 3577 C C . GLY A 1 450 ? 12.864 7.011 -5.966 1.00 94.38 450 GLY A C 1
ATOM 3578 O O . GLY A 1 450 ? 14.055 6.779 -6.199 1.00 94.38 450 GLY A O 1
ATOM 3579 N N . THR A 1 451 ? 12.435 8.204 -5.566 1.00 93.12 451 THR A N 1
ATOM 3580 C CA . THR A 1 451 ? 13.308 9.364 -5.354 1.00 93.12 451 THR A CA 1
ATOM 3581 C C . THR A 1 451 ? 13.152 9.855 -3.922 1.00 93.12 451 THR A C 1
ATOM 3583 O O . THR A 1 451 ? 12.139 10.434 -3.569 1.00 93.12 451 THR A O 1
ATOM 3586 N N . ALA A 1 452 ? 14.167 9.660 -3.082 1.00 95.38 452 ALA A N 1
ATOM 3587 C CA . ALA A 1 452 ? 14.159 10.181 -1.717 1.00 95.38 452 ALA A CA 1
ATOM 3588 C C . ALA A 1 452 ? 15.069 11.414 -1.632 1.00 95.38 452 ALA A C 1
ATOM 3590 O O . ALA A 1 452 ? 16.294 11.300 -1.607 1.00 95.38 452 ALA A O 1
ATOM 3591 N N . THR A 1 453 ? 14.471 12.608 -1.642 1.00 97.69 453 THR A N 1
ATOM 3592 C CA . THR A 1 453 ? 15.234 13.866 -1.620 1.00 97.69 453 THR A CA 1
ATOM 3593 C C . THR A 1 453 ? 15.848 14.094 -0.239 1.00 97.69 453 THR A C 1
ATOM 3595 O O . THR A 1 453 ? 15.137 14.075 0.765 1.00 97.69 453 THR A O 1
ATOM 3598 N N . ILE A 1 454 ? 17.157 14.352 -0.202 1.00 98.56 454 ILE A N 1
ATOM 3599 C CA . ILE A 1 454 ? 17.923 14.607 1.024 1.00 98.56 454 ILE A CA 1
ATOM 3600 C C . ILE A 1 454 ? 18.146 16.113 1.193 1.00 98.56 454 ILE A C 1
ATOM 3602 O O . ILE A 1 454 ? 18.541 16.792 0.244 1.00 98.56 454 ILE A O 1
ATOM 3606 N N . LYS A 1 455 ? 17.940 16.630 2.407 1.00 98.75 455 LYS A N 1
ATOM 3607 C CA . LYS A 1 455 ? 18.253 18.013 2.794 1.00 98.75 455 LYS A CA 1
ATOM 3608 C C . LYS A 1 455 ? 18.941 18.061 4.156 1.00 98.75 455 LYS A C 1
ATOM 3610 O O . LYS A 1 455 ? 18.652 17.249 5.032 1.00 98.75 455 LYS A O 1
ATOM 3615 N N . ALA A 1 456 ? 19.812 19.048 4.358 1.00 98.75 456 ALA A N 1
ATOM 3616 C CA . ALA A 1 456 ? 20.264 19.379 5.706 1.00 98.75 456 ALA A CA 1
ATOM 3617 C C . ALA A 1 456 ? 19.108 20.012 6.496 1.00 98.75 456 ALA A C 1
ATOM 3619 O O . ALA A 1 456 ? 18.302 20.756 5.931 1.00 98.75 456 ALA A O 1
ATOM 3620 N N . ALA A 1 457 ? 19.044 19.785 7.807 1.00 98.56 457 ALA A N 1
ATOM 3621 C CA . ALA A 1 457 ? 18.012 20.360 8.670 1.00 98.56 457 ALA A CA 1
ATOM 3622 C C . ALA A 1 457 ? 17.967 21.899 8.596 1.00 98.56 457 ALA A C 1
ATOM 3624 O O . ALA A 1 457 ? 16.890 22.490 8.607 1.00 98.56 457 ALA A O 1
ATOM 3625 N N . THR A 1 458 ? 19.123 22.547 8.417 1.00 97.50 458 THR A N 1
ATOM 3626 C CA . THR A 1 458 ? 19.258 24.006 8.242 1.00 97.50 458 THR A CA 1
ATOM 3627 C C . THR A 1 458 ? 18.682 24.535 6.924 1.00 97.50 458 THR A C 1
ATOM 3629 O O . THR A 1 458 ? 18.491 25.740 6.782 1.00 97.50 458 THR A O 1
ATOM 3632 N N . GLN A 1 459 ? 18.398 23.657 5.960 1.00 98.38 459 GLN A N 1
ATOM 3633 C CA . GLN A 1 459 ? 17.827 23.998 4.653 1.00 98.38 459 GLN A CA 1
ATOM 3634 C C . GLN A 1 459 ? 16.318 23.729 4.577 1.00 98.38 459 GLN A C 1
ATOM 3636 O O . GLN A 1 459 ? 15.701 23.983 3.541 1.00 98.38 459 GLN A O 1
ATOM 3641 N N . ILE A 1 460 ? 15.716 23.192 5.642 1.00 98.56 460 ILE A N 1
ATOM 3642 C CA . ILE A 1 460 ? 14.283 22.913 5.679 1.00 98.56 460 ILE A CA 1
ATOM 3643 C C . ILE A 1 460 ? 13.506 24.219 5.788 1.00 98.56 460 ILE A C 1
ATOM 3645 O O . ILE A 1 460 ? 13.626 24.977 6.748 1.00 98.56 460 ILE A O 1
ATOM 3649 N N . SER A 1 461 ? 12.677 24.460 4.779 1.00 98.19 461 SER A N 1
ATOM 3650 C CA . SER A 1 461 ? 11.859 25.662 4.660 1.00 98.19 461 SER A CA 1
ATOM 3651 C C . SER A 1 461 ? 10.454 25.473 5.248 1.00 98.19 461 SER A C 1
ATOM 3653 O O . SER A 1 461 ? 9.981 24.351 5.442 1.00 98.19 461 SER A O 1
ATOM 3655 N N . THR A 1 462 ? 9.721 26.569 5.475 1.00 97.56 462 THR A N 1
ATOM 3656 C CA . THR A 1 462 ? 8.299 26.505 5.865 1.00 97.56 462 THR A CA 1
ATOM 3657 C C . THR A 1 462 ? 7.444 25.731 4.848 1.00 97.56 462 THR A C 1
ATOM 3659 O O . THR A 1 462 ? 6.634 24.901 5.265 1.00 97.56 462 THR A O 1
ATOM 3662 N N . PRO A 1 463 ? 7.617 25.906 3.517 1.00 98.19 463 PRO A N 1
ATOM 3663 C CA . PRO A 1 463 ? 6.979 25.028 2.542 1.00 98.19 463 PRO A CA 1
ATOM 3664 C C . PRO A 1 463 ? 7.338 23.548 2.704 1.00 98.19 463 PRO A C 1
ATOM 3666 O O . PRO A 1 463 ? 6.456 22.717 2.508 1.00 98.19 463 PRO A O 1
ATOM 3669 N N . ASP A 1 464 ? 8.572 23.196 3.066 1.00 98.31 464 ASP A N 1
ATOM 3670 C CA . ASP A 1 464 ? 8.931 21.790 3.285 1.00 98.31 464 ASP A CA 1
ATOM 3671 C C . ASP A 1 464 ? 8.135 21.207 4.463 1.00 98.31 464 ASP A C 1
ATOM 3673 O O . ASP A 1 464 ? 7.408 20.229 4.287 1.00 98.31 464 ASP A O 1
ATOM 3677 N N . LYS A 1 465 ? 8.163 21.891 5.617 1.00 97.69 465 LYS A N 1
ATOM 3678 C CA . LYS A 1 465 ? 7.396 21.534 6.826 1.00 97.69 465 LYS A CA 1
ATOM 3679 C C . LYS A 1 465 ? 5.887 21.393 6.560 1.00 97.69 465 LYS A C 1
ATOM 3681 O O . LYS A 1 465 ? 5.221 20.558 7.166 1.00 97.69 465 LYS A O 1
ATOM 3686 N N . ALA A 1 466 ? 5.335 22.192 5.644 1.00 96.69 466 ALA A N 1
ATOM 3687 C CA . ALA A 1 466 ? 3.915 22.153 5.305 1.00 96.69 466 ALA A CA 1
ATOM 3688 C C . ALA A 1 466 ? 3.537 21.047 4.303 1.00 96.69 466 ALA A C 1
ATOM 3690 O O . ALA A 1 466 ? 2.406 20.562 4.331 1.00 96.69 466 ALA A O 1
ATOM 3691 N N . ASN A 1 467 ? 4.422 20.682 3.371 1.00 96.50 467 ASN A N 1
ATOM 3692 C CA . ASN A 1 467 ? 4.047 19.848 2.221 1.00 96.50 467 ASN A CA 1
ATOM 3693 C C . ASN A 1 467 ? 4.606 18.422 2.271 1.00 96.50 467 ASN A C 1
ATOM 3695 O O . ASN A 1 467 ? 4.138 17.603 1.485 1.00 96.50 467 ASN A O 1
ATOM 3699 N N . PHE A 1 468 ? 5.533 18.118 3.179 1.00 98.25 468 PHE A N 1
ATOM 3700 C CA . PHE A 1 468 ? 6.179 16.811 3.249 1.00 98.25 468 PHE A CA 1
ATOM 3701 C C . PHE A 1 468 ? 6.121 16.216 4.651 1.00 98.25 468 PHE A C 1
ATOM 3703 O O . PHE A 1 468 ? 6.165 16.932 5.652 1.00 98.25 468 PHE A O 1
ATOM 3710 N N . ASN A 1 469 ? 6.074 14.890 4.709 1.00 98.50 469 ASN A N 1
ATOM 3711 C CA . ASN A 1 469 ? 6.518 14.155 5.878 1.00 98.50 469 ASN A CA 1
ATOM 3712 C C . ASN A 1 469 ? 8.040 14.313 6.001 1.00 98.50 469 ASN A C 1
ATOM 3714 O O . ASN A 1 469 ? 8.757 14.251 5.000 1.00 98.50 469 ASN A O 1
ATOM 3718 N N . LEU A 1 470 ? 8.553 14.532 7.209 1.00 98.69 470 LEU A N 1
ATOM 3719 C CA . LEU A 1 470 ? 9.994 14.710 7.417 1.00 98.69 470 LEU A CA 1
ATOM 3720 C C . LEU A 1 470 ? 10.573 13.485 8.121 1.00 98.69 470 LEU A C 1
ATOM 3722 O O . LEU A 1 470 ? 10.218 13.209 9.264 1.00 98.69 470 LEU A O 1
ATOM 3726 N N . ILE A 1 471 ? 11.465 12.762 7.445 1.00 98.81 471 ILE A N 1
ATOM 3727 C CA . ILE A 1 471 ? 12.218 11.645 8.020 1.00 98.81 471 ILE A CA 1
ATOM 3728 C C . ILE A 1 471 ? 13.535 12.206 8.559 1.00 98.81 471 ILE A C 1
ATOM 3730 O O . ILE A 1 471 ? 14.454 12.515 7.801 1.00 98.81 471 ILE A O 1
ATOM 3734 N N . LEU A 1 472 ? 13.586 12.415 9.869 1.00 98.81 472 LEU A N 1
ATOM 3735 C CA . LEU A 1 472 ? 14.648 13.093 10.597 1.00 98.81 472 LEU A CA 1
ATOM 3736 C C . LEU A 1 472 ? 15.709 12.089 11.064 1.00 98.81 472 LEU A C 1
ATOM 3738 O O . LEU A 1 472 ? 15.416 11.173 11.830 1.00 98.81 472 LEU A O 1
ATOM 3742 N N . PHE A 1 473 ? 16.955 12.298 10.646 1.00 98.81 473 PHE A N 1
ATOM 3743 C CA . PHE A 1 473 ? 18.117 11.514 11.061 1.00 98.81 473 PHE A CA 1
ATOM 3744 C C . PHE A 1 473 ? 18.936 12.276 12.103 1.00 98.81 473 PHE A C 1
ATOM 3746 O O . PHE A 1 473 ? 19.237 13.461 11.911 1.00 98.81 473 PHE A O 1
ATOM 3753 N N . GLY A 1 474 ? 19.318 11.590 13.181 1.00 97.94 474 GLY A N 1
ATOM 3754 C CA . GLY A 1 474 ? 20.135 12.142 14.269 1.00 97.94 474 GLY A CA 1
ATOM 3755 C C . GLY A 1 474 ? 19.466 12.032 15.638 1.00 97.94 474 GLY A C 1
ATOM 3756 O O . GLY A 1 474 ? 18.558 11.227 15.827 1.00 97.94 474 GLY A O 1
ATOM 3757 N N . THR A 1 475 ? 19.919 12.831 16.600 1.00 97.38 475 THR A N 1
ATOM 3758 C CA . THR A 1 475 ? 19.341 12.946 17.951 1.00 97.38 475 THR A CA 1
ATOM 3759 C C . THR A 1 475 ? 18.944 14.394 18.239 1.00 97.38 475 THR A C 1
ATOM 3761 O O . THR A 1 475 ? 19.167 15.283 17.415 1.00 97.38 475 THR A O 1
ATOM 3764 N N . ARG A 1 476 ? 18.406 14.660 19.436 1.00 96.56 476 ARG A N 1
ATOM 3765 C CA . ARG A 1 476 ? 18.180 16.020 19.950 1.00 96.56 476 ARG A CA 1
ATOM 3766 C C . ARG A 1 476 ? 19.423 16.913 19.843 1.00 96.56 476 ARG A C 1
ATOM 3768 O O . ARG A 1 476 ? 19.298 18.096 19.565 1.00 96.56 476 ARG A O 1
ATOM 3775 N N . GLN A 1 477 ? 20.619 16.370 20.061 1.00 97.06 477 GLN A N 1
ATOM 3776 C CA . GLN A 1 477 ? 21.863 17.146 20.039 1.00 97.06 477 GLN A CA 1
ATOM 3777 C C . GLN A 1 477 ? 22.346 17.435 18.618 1.00 97.06 477 GLN A C 1
ATOM 3779 O O . GLN A 1 477 ? 23.050 18.420 18.408 1.00 97.06 477 GLN A O 1
ATOM 3784 N N . THR A 1 478 ? 22.001 16.579 17.653 1.00 98.06 478 THR A N 1
ATOM 3785 C CA . THR A 1 478 ? 22.592 16.641 16.313 1.00 98.06 478 THR A CA 1
ATOM 3786 C C . THR A 1 478 ? 21.636 17.141 15.243 1.00 98.06 478 THR A C 1
ATOM 3788 O O . THR A 1 478 ? 22.098 17.678 14.244 1.00 98.06 478 THR A O 1
ATOM 3791 N N . ASN A 1 479 ? 20.319 17.043 15.445 1.00 98.56 479 ASN A N 1
ATOM 3792 C CA . ASN A 1 479 ? 19.317 17.529 14.502 1.00 98.56 479 ASN A CA 1
ATOM 3793 C C . ASN A 1 479 ? 18.429 18.615 15.140 1.00 98.56 479 ASN A C 1
ATOM 3795 O O . ASN A 1 479 ? 17.624 18.301 16.021 1.00 98.56 479 ASN A O 1
ATOM 3799 N N . PRO A 1 480 ? 18.503 19.881 14.679 1.00 98.12 480 PRO A N 1
ATOM 3800 C CA . PRO A 1 480 ? 17.764 20.986 15.288 1.00 98.12 480 PRO A CA 1
ATOM 3801 C C . PRO A 1 480 ? 16.241 20.840 15.169 1.00 98.12 480 PRO A C 1
ATOM 3803 O O . PRO A 1 480 ? 15.525 21.369 16.011 1.00 98.12 480 PRO A O 1
ATOM 3806 N N . LEU A 1 481 ? 15.730 20.101 14.174 1.00 98.25 481 LEU A N 1
ATOM 3807 C CA . LEU A 1 481 ? 14.292 19.829 14.069 1.00 98.25 481 LEU A CA 1
ATOM 3808 C C . LEU A 1 481 ? 13.827 18.767 15.066 1.00 98.25 481 LEU A C 1
ATOM 3810 O O . LEU A 1 481 ? 12.683 18.826 15.499 1.00 98.25 481 LEU A O 1
ATOM 3814 N N . ILE A 1 482 ? 14.695 17.818 15.439 1.00 98.12 482 ILE A N 1
ATOM 3815 C CA . ILE A 1 482 ? 14.417 16.901 16.554 1.00 98.12 482 ILE A CA 1
ATOM 3816 C C . ILE A 1 482 ? 14.484 17.687 17.866 1.00 98.12 482 ILE A C 1
ATOM 3818 O O . ILE A 1 482 ? 13.595 17.551 18.697 1.00 98.12 482 ILE A O 1
ATOM 3822 N N . ALA A 1 483 ? 15.486 18.556 18.032 1.00 97.56 483 ALA A N 1
ATOM 3823 C CA . ALA A 1 483 ? 15.619 19.406 19.215 1.00 97.56 483 ALA A CA 1
ATOM 3824 C C . ALA A 1 483 ? 14.374 20.275 19.466 1.00 97.56 483 ALA A C 1
ATOM 3826 O O . ALA A 1 483 ? 13.924 20.355 20.605 1.00 97.56 483 ALA A O 1
ATOM 3827 N N . GLU A 1 484 ? 13.807 20.864 18.403 1.00 96.62 484 GLU A N 1
ATOM 3828 C CA . GLU A 1 484 ? 12.595 21.705 18.431 1.00 96.62 484 GLU A CA 1
ATOM 3829 C C . GLU A 1 484 ? 11.384 20.991 19.054 1.00 96.62 484 GLU A C 1
ATOM 3831 O O . GLU A 1 484 ? 10.532 21.648 19.640 1.00 96.62 484 GLU A O 1
ATOM 3836 N N . ILE A 1 485 ? 11.308 19.661 18.940 1.00 95.69 485 ILE A N 1
ATOM 3837 C CA . ILE A 1 485 ? 10.112 18.874 19.288 1.00 95.69 485 ILE A CA 1
ATOM 3838 C C . ILE A 1 485 ? 10.359 17.861 20.410 1.00 95.69 485 ILE A C 1
ATOM 3840 O O . ILE A 1 485 ? 9.440 17.164 20.825 1.00 95.69 485 ILE A O 1
ATOM 3844 N N . ALA A 1 486 ? 11.600 17.721 20.874 1.00 94.06 486 ALA A N 1
ATOM 3845 C CA . ALA A 1 486 ? 12.020 16.597 21.707 1.00 94.06 486 ALA A CA 1
ATOM 3846 C C . ALA A 1 486 ? 11.377 16.556 23.106 1.00 94.06 486 ALA A C 1
ATOM 3848 O O . ALA A 1 486 ? 11.331 15.490 23.723 1.00 94.06 486 ALA A O 1
ATOM 3849 N N . ASP A 1 487 ? 10.854 17.682 23.597 1.00 92.75 487 ASP A N 1
ATOM 3850 C CA . ASP A 1 487 ? 10.080 17.718 24.846 1.00 92.75 487 ASP A CA 1
ATOM 3851 C C . ASP A 1 487 ? 8.667 17.135 24.679 1.00 92.75 487 ASP A C 1
ATOM 3853 O O . ASP A 1 487 ? 8.119 16.595 25.637 1.00 92.75 487 ASP A O 1
ATOM 3857 N N . ASP A 1 488 ? 8.118 17.154 23.460 1.00 92.75 488 ASP A N 1
ATOM 3858 C CA . ASP A 1 488 ? 6.819 16.552 23.130 1.00 92.75 488 ASP A CA 1
ATOM 3859 C C . ASP A 1 488 ? 6.935 15.075 22.724 1.00 92.75 488 ASP A C 1
ATOM 3861 O O . ASP A 1 488 ? 5.924 14.374 22.605 1.00 92.75 488 ASP A O 1
ATOM 3865 N N . LEU A 1 489 ? 8.153 14.595 22.451 1.00 94.44 489 LEU A N 1
ATOM 3866 C CA . LEU A 1 489 ? 8.376 13.217 22.033 1.00 94.44 489 LEU A CA 1
ATOM 3867 C C . LEU A 1 489 ? 8.252 12.262 23.229 1.00 94.44 489 LEU A C 1
ATOM 3869 O O . LEU A 1 489 ? 8.894 12.472 24.263 1.00 94.44 489 LEU A O 1
ATOM 3873 N N . PRO A 1 490 ? 7.504 11.153 23.085 1.00 93.12 490 PRO A N 1
ATOM 3874 C CA . PRO A 1 490 ? 7.352 10.170 24.154 1.00 93.12 490 PRO A CA 1
ATOM 3875 C C . PRO A 1 490 ? 8.638 9.368 24.370 1.00 93.12 490 PRO A C 1
ATOM 3877 O O . PRO A 1 490 ? 8.831 8.797 25.446 1.00 93.12 490 PRO A O 1
ATOM 3880 N N . LEU A 1 491 ? 9.501 9.320 23.350 1.00 94.12 491 LEU A N 1
ATOM 3881 C CA . LEU A 1 491 ? 10.735 8.559 23.339 1.00 94.12 491 LEU A CA 1
ATOM 3882 C C . LEU A 1 491 ? 11.840 9.294 22.569 1.00 94.12 491 LEU A C 1
ATOM 3884 O O . LEU A 1 491 ? 11.605 9.805 21.474 1.00 94.12 491 LEU A O 1
ATOM 3888 N N . GLU A 1 492 ? 13.056 9.304 23.114 1.00 95.12 492 GLU A N 1
ATOM 3889 C CA . GLU A 1 492 ? 14.255 9.775 22.412 1.00 95.12 492 GLU A CA 1
ATOM 3890 C C . GLU A 1 492 ? 15.492 8.945 22.773 1.00 95.12 492 GLU A C 1
ATOM 3892 O O . GLU A 1 492 ? 15.602 8.411 23.876 1.00 95.12 492 GLU A O 1
ATOM 3897 N N . LEU A 1 493 ? 16.447 8.862 21.846 1.00 96.69 493 LEU A N 1
ATOM 3898 C CA . LEU A 1 493 ? 17.761 8.278 22.110 1.00 96.69 493 LEU A CA 1
ATOM 3899 C C . LEU A 1 493 ? 18.658 9.301 22.827 1.00 96.69 493 LEU A C 1
ATOM 3901 O O . LEU A 1 493 ? 18.730 10.458 22.404 1.00 96.69 493 LEU A O 1
ATOM 3905 N N . THR A 1 494 ? 19.376 8.867 23.864 1.00 94.38 494 THR A N 1
ATOM 3906 C CA . THR A 1 494 ? 20.357 9.675 24.608 1.00 94.38 494 THR A CA 1
ATOM 3907 C C . THR A 1 494 ? 21.751 9.034 24.529 1.00 94.38 494 THR A C 1
ATOM 3909 O O . THR A 1 494 ? 21.866 7.874 24.129 1.00 94.38 494 THR A O 1
ATOM 3912 N N . PRO A 1 495 ? 22.837 9.745 24.888 1.00 90.69 495 PRO A N 1
ATOM 3913 C CA . PRO A 1 495 ? 24.178 9.152 24.902 1.00 90.69 495 PRO A CA 1
ATOM 3914 C C . PRO A 1 495 ? 24.314 7.923 25.820 1.00 90.69 495 PRO A C 1
ATOM 3916 O O . PRO A 1 495 ? 25.124 7.042 25.548 1.00 90.69 495 PRO A O 1
ATOM 3919 N N . GLU A 1 496 ? 23.522 7.853 26.891 1.00 91.94 496 GLU A N 1
ATOM 3920 C CA . GLU A 1 496 ? 23.562 6.789 27.901 1.00 91.94 496 GLU A CA 1
ATOM 3921 C C . GLU A 1 496 ? 22.542 5.663 27.655 1.00 91.94 496 GLU A C 1
ATOM 3923 O O . GLU A 1 496 ? 22.514 4.697 28.420 1.00 91.94 496 GLU A O 1
ATOM 3928 N N . GLY A 1 497 ? 21.687 5.782 26.634 1.00 95.31 497 GLY A N 1
ATOM 3929 C CA . GLY A 1 497 ? 20.620 4.826 26.343 1.00 95.31 497 GLY A CA 1
ATOM 3930 C C . GLY A 1 497 ? 19.425 5.487 25.662 1.00 95.31 497 GLY A C 1
ATOM 3931 O O . GLY A 1 497 ? 19.558 6.075 24.592 1.00 95.31 497 GLY A O 1
ATOM 3932 N N . TYR A 1 498 ? 18.236 5.381 26.252 1.00 96.31 498 TYR A N 1
ATOM 3933 C CA . TYR A 1 498 ? 17.047 6.071 25.748 1.00 96.31 498 TYR A CA 1
ATOM 3934 C C . TYR A 1 498 ? 16.165 6.594 26.883 1.00 96.31 498 TYR A C 1
ATOM 3936 O O . TYR A 1 498 ? 16.147 6.051 27.990 1.00 96.31 498 TYR A O 1
ATOM 3944 N N . ARG A 1 499 ? 15.421 7.664 26.602 1.00 94.75 499 ARG A N 1
ATOM 3945 C CA . ARG A 1 499 ? 14.446 8.261 27.515 1.00 94.75 499 ARG A CA 1
ATOM 3946 C C . ARG A 1 499 ? 13.036 7.943 27.035 1.00 94.75 499 ARG A C 1
ATOM 3948 O O . ARG A 1 499 ? 12.739 8.140 25.862 1.00 94.75 499 ARG A O 1
ATOM 3955 N N . ARG A 1 500 ? 12.170 7.503 27.950 1.00 90.62 500 ARG A N 1
ATOM 3956 C CA . ARG A 1 500 ? 10.725 7.318 27.758 1.00 90.62 500 ARG A CA 1
ATOM 3957 C C . ARG A 1 500 ? 9.970 8.132 28.806 1.00 90.62 500 ARG A C 1
ATOM 3959 O O . ARG A 1 500 ? 9.997 7.796 29.993 1.00 90.62 500 ARG A O 1
ATOM 3966 N N . GLY A 1 501 ? 9.296 9.198 28.379 1.00 85.81 501 GLY A N 1
ATOM 3967 C CA . GLY A 1 501 ? 8.737 10.192 29.301 1.00 85.81 501 GLY A CA 1
ATOM 3968 C C . GLY A 1 501 ? 9.823 10.736 30.237 1.00 85.81 501 GLY A C 1
ATOM 3969 O O . GLY A 1 501 ? 10.820 11.291 29.776 1.00 85.81 501 GLY A O 1
ATOM 3970 N N . GLU A 1 502 ? 9.659 10.530 31.543 1.00 85.50 502 GLU A N 1
ATOM 3971 C CA . GLU A 1 502 ? 10.625 10.943 32.576 1.00 85.50 502 GLU A CA 1
ATOM 3972 C C . GLU A 1 502 ? 11.671 9.867 32.919 1.00 85.50 502 GLU A C 1
ATOM 3974 O O . GLU A 1 502 ? 12.600 10.121 33.685 1.00 85.50 502 GLU A O 1
ATOM 3979 N N . LYS A 1 503 ? 11.534 8.646 32.388 1.00 90.06 503 LYS A N 1
ATOM 3980 C CA . LYS A 1 503 ? 12.421 7.525 32.718 1.00 90.06 503 LYS A CA 1
ATOM 3981 C C . LYS A 1 503 ? 13.563 7.429 31.717 1.00 90.06 503 LYS A C 1
ATOM 3983 O O . LYS A 1 503 ? 13.320 7.415 30.514 1.00 90.06 503 LYS A O 1
ATOM 3988 N N . THR A 1 504 ? 14.781 7.257 32.216 1.00 92.12 504 THR A N 1
ATOM 3989 C CA . THR A 1 504 ? 15.951 6.917 31.398 1.00 92.12 504 THR A CA 1
ATOM 3990 C C . THR A 1 504 ? 16.303 5.453 31.604 1.00 92.12 504 THR A C 1
ATOM 3992 O O . THR A 1 504 ? 16.429 4.990 32.738 1.00 92.12 504 THR A O 1
ATOM 3995 N N . VAL A 1 505 ? 16.468 4.728 30.503 1.00 94.81 505 VAL A N 1
ATOM 3996 C CA . VAL A 1 505 ? 16.908 3.336 30.487 1.00 94.81 505 VAL A CA 1
ATOM 3997 C C . VAL A 1 505 ? 18.304 3.302 29.886 1.00 94.81 505 VAL A C 1
ATOM 3999 O O . VAL A 1 505 ? 18.510 3.746 28.756 1.00 94.81 505 VAL A O 1
ATOM 4002 N N . ALA A 1 506 ? 19.264 2.799 30.659 1.00 94.12 506 ALA A N 1
ATOM 4003 C CA . ALA A 1 506 ? 20.646 2.705 30.219 1.00 94.12 506 ALA A CA 1
ATOM 4004 C C . ALA A 1 506 ? 20.806 1.640 29.125 1.00 94.12 506 ALA A C 1
ATOM 4006 O O . ALA A 1 506 ? 20.216 0.561 29.201 1.00 94.12 506 ALA A O 1
ATOM 4007 N N . GLY A 1 507 ? 21.642 1.924 28.133 1.00 93.25 507 GLY A N 1
ATOM 4008 C CA . GLY A 1 507 ? 21.956 0.991 27.061 1.00 93.25 507 GLY A CA 1
ATOM 4009 C C . GLY A 1 507 ? 23.014 1.545 26.118 1.00 93.25 507 GLY A C 1
ATOM 4010 O O . GLY A 1 507 ? 23.292 2.739 26.098 1.00 93.25 507 GLY A O 1
ATOM 4011 N N . GLN A 1 508 ? 23.626 0.663 25.337 1.00 92.75 508 GLN A N 1
ATOM 4012 C CA . GLN A 1 508 ? 24.634 1.019 24.339 1.00 92.75 508 GLN A CA 1
ATOM 4013 C C . GLN A 1 508 ? 24.256 0.399 23.000 1.00 92.75 508 GLN A C 1
ATOM 4015 O O . GLN A 1 508 ? 23.535 -0.597 22.970 1.00 92.75 508 GLN A O 1
ATOM 4020 N N . ASN A 1 509 ? 24.752 0.982 21.904 1.00 92.62 509 ASN A N 1
ATOM 4021 C CA . ASN A 1 509 ? 24.505 0.496 20.543 1.00 92.62 509 ASN A CA 1
ATOM 4022 C C . ASN A 1 509 ? 23.007 0.279 20.275 1.00 92.62 509 ASN A C 1
ATOM 4024 O O . ASN A 1 509 ? 22.586 -0.775 19.798 1.00 92.62 509 ASN A O 1
ATOM 4028 N N . LEU A 1 510 ? 22.197 1.275 20.635 1.00 97.56 510 LEU A N 1
ATOM 4029 C CA . LEU A 1 510 ? 20.757 1.244 20.423 1.00 97.56 510 LEU A CA 1
ATOM 4030 C C . LEU A 1 510 ? 20.377 2.025 19.166 1.00 97.56 510 LEU A C 1
ATOM 4032 O O . LEU A 1 510 ? 21.030 2.997 18.777 1.00 97.56 510 LEU A O 1
ATOM 4036 N N . GLY A 1 511 ? 19.290 1.604 18.536 1.00 97.81 511 GLY A N 1
ATOM 4037 C CA . GLY A 1 511 ? 18.583 2.364 17.517 1.00 97.81 511 GLY A CA 1
ATOM 4038 C C . GLY A 1 511 ? 17.173 2.709 17.976 1.00 97.81 511 GLY A C 1
ATOM 4039 O O . GLY A 1 511 ? 16.557 1.967 18.739 1.00 97.81 511 GLY A O 1
ATOM 4040 N N . VAL A 1 512 ? 16.667 3.840 17.488 1.00 98.12 512 VAL A N 1
ATOM 4041 C CA . VAL A 1 512 ? 15.267 4.246 17.636 1.00 98.12 512 VAL A CA 1
ATOM 4042 C C . VAL A 1 512 ? 14.684 4.493 16.254 1.00 98.12 512 VAL A C 1
ATOM 4044 O O . VAL A 1 512 ? 15.252 5.245 15.451 1.00 98.12 512 VAL A O 1
ATOM 4047 N N . ARG A 1 513 ? 13.537 3.874 15.979 1.00 98.31 513 ARG A N 1
ATOM 4048 C CA . ARG A 1 513 ? 12.644 4.273 14.888 1.00 98.31 513 ARG A CA 1
ATOM 4049 C C . ARG A 1 513 ? 11.309 4.672 15.486 1.00 98.31 513 ARG A C 1
ATOM 4051 O O . ARG A 1 513 ? 10.805 3.972 16.356 1.00 98.31 513 ARG A O 1
ATOM 4058 N N . MET A 1 514 ? 10.760 5.798 15.048 1.00 98.25 514 MET A N 1
ATOM 4059 C CA . MET A 1 514 ? 9.459 6.269 15.520 1.00 98.25 514 MET A CA 1
ATOM 4060 C C . MET A 1 514 ? 8.751 7.073 14.438 1.00 98.25 514 MET A C 1
ATOM 4062 O O . MET A 1 514 ? 9.385 7.875 13.761 1.00 98.25 514 MET A O 1
ATOM 4066 N N . VAL A 1 515 ? 7.445 6.890 14.282 1.00 98.19 515 VAL A N 1
ATOM 4067 C CA . VAL A 1 515 ? 6.578 7.792 13.524 1.00 98.19 515 VAL A CA 1
ATOM 4068 C C . VAL A 1 515 ? 5.727 8.597 14.491 1.00 98.19 515 VAL A C 1
ATOM 4070 O O . VAL A 1 515 ? 5.204 8.077 15.474 1.00 98.19 515 VAL A O 1
ATOM 4073 N N . TRP A 1 516 ? 5.599 9.889 14.221 1.00 97.38 516 TRP A N 1
ATOM 4074 C CA . TRP A 1 516 ? 4.895 10.817 15.092 1.00 97.38 516 TRP A CA 1
ATOM 4075 C C . TRP A 1 516 ? 4.104 11.846 14.290 1.00 97.38 516 TRP A C 1
ATOM 4077 O O . TRP A 1 516 ? 4.358 12.076 13.103 1.00 97.38 516 TRP A O 1
ATOM 4087 N N . LYS A 1 517 ? 3.134 12.491 14.940 1.00 96.25 517 LYS A N 1
ATOM 4088 C CA . LYS A 1 517 ? 2.405 13.623 14.358 1.00 96.25 517 LYS A CA 1
ATOM 4089 C C . LYS A 1 517 ? 3.365 14.788 14.102 1.00 96.25 517 LYS A C 1
ATOM 4091 O O . LYS A 1 517 ? 4.158 15.150 14.968 1.00 96.25 517 LYS A O 1
ATOM 4096 N N . SER A 1 518 ? 3.280 15.402 12.923 1.00 95.88 518 SER A N 1
ATOM 4097 C CA . SER A 1 518 ? 4.047 16.618 12.652 1.00 95.88 518 SER A CA 1
ATOM 4098 C C . SER A 1 518 ? 3.485 17.795 13.461 1.00 95.88 518 SER A C 1
ATOM 4100 O O . SER A 1 518 ? 2.281 18.058 13.370 1.00 95.88 518 SER A O 1
ATOM 4102 N N . PRO A 1 519 ? 4.319 18.551 14.201 1.00 95.06 519 PRO A N 1
ATOM 4103 C CA . PRO A 1 519 ? 3.871 19.772 14.871 1.00 95.06 519 PRO A CA 1
ATOM 4104 C C . PRO A 1 519 ? 3.701 20.946 13.898 1.00 95.06 519 PRO A C 1
ATOM 4106 O O . PRO A 1 519 ? 3.094 21.955 14.245 1.00 95.06 519 PRO A O 1
ATOM 4109 N N . TRP A 1 520 ? 4.205 20.824 12.665 1.00 95.38 520 TRP A N 1
ATOM 4110 C CA . TRP A 1 520 ? 4.179 21.909 11.681 1.00 95.38 520 TRP A CA 1
ATOM 4111 C C . TRP A 1 520 ? 2.993 21.840 10.718 1.00 95.38 520 TRP A C 1
ATOM 4113 O O . TRP A 1 520 ? 2.606 22.860 10.149 1.00 95.38 520 TRP A O 1
ATOM 4123 N N . ASN A 1 521 ? 2.410 20.656 10.513 1.00 94.25 521 ASN A N 1
ATOM 4124 C CA . ASN A 1 521 ? 1.178 20.501 9.747 1.00 94.25 521 ASN A CA 1
ATOM 4125 C C . ASN A 1 521 ? 0.380 19.287 10.234 1.00 94.25 521 ASN A C 1
ATOM 4127 O O . ASN A 1 521 ? 0.853 18.154 10.190 1.00 94.25 521 ASN A O 1
ATOM 4131 N N . ALA A 1 522 ? -0.882 19.518 10.598 1.00 91.38 522 ALA A N 1
ATOM 4132 C CA . ALA A 1 522 ? -1.796 18.478 11.052 1.00 91.38 522 ALA A CA 1
ATOM 4133 C C . ALA A 1 522 ? -2.074 17.373 10.011 1.00 91.38 522 ALA A C 1
ATOM 4135 O O . ALA A 1 522 ? -2.541 16.309 10.394 1.00 91.38 522 ALA A O 1
ATOM 4136 N N . ALA A 1 523 ? -1.787 17.576 8.727 1.00 91.00 523 ALA A N 1
ATOM 4137 C CA . ALA A 1 523 ? -1.908 16.554 7.686 1.00 91.00 523 ALA A CA 1
ATOM 4138 C C . ALA A 1 523 ? -0.607 15.764 7.436 1.00 91.00 523 ALA A C 1
ATOM 4140 O O . ALA A 1 523 ? -0.556 14.978 6.494 1.00 91.00 523 ALA A O 1
ATOM 4141 N N . ARG A 1 524 ? 0.463 16.003 8.210 1.00 95.94 524 ARG A N 1
ATOM 4142 C CA . ARG A 1 524 ? 1.788 15.403 7.991 1.00 95.94 524 ARG A CA 1
ATOM 4143 C C . ARG A 1 524 ? 2.268 14.583 9.182 1.00 95.94 524 ARG A C 1
ATOM 4145 O O . ARG A 1 524 ? 1.853 14.785 10.326 1.00 95.94 524 ARG A O 1
ATOM 4152 N N . LEU A 1 525 ? 3.182 13.670 8.883 1.00 97.94 525 LEU A N 1
ATOM 4153 C CA . LEU A 1 525 ? 3.910 12.840 9.834 1.00 97.94 525 LEU A CA 1
ATOM 4154 C C . LEU A 1 525 ? 5.382 13.256 9.887 1.00 97.94 525 LEU A C 1
ATOM 4156 O O . LEU A 1 525 ? 5.913 13.884 8.969 1.00 97.94 525 LEU A O 1
ATOM 4160 N N . ILE A 1 526 ? 6.054 12.871 10.961 1.00 97.88 526 ILE A N 1
ATOM 4161 C CA . ILE A 1 526 ? 7.512 12.833 11.032 1.00 97.88 526 ILE A CA 1
ATOM 4162 C C . ILE A 1 526 ? 7.953 11.396 11.288 1.00 97.88 526 ILE A C 1
ATOM 4164 O O . ILE A 1 526 ? 7.279 10.662 12.008 1.00 97.88 526 ILE A O 1
ATOM 4168 N N . GLY A 1 527 ? 9.076 11.003 10.701 1.00 98.38 527 GLY A N 1
ATOM 4169 C CA . GLY A 1 527 ? 9.793 9.782 11.051 1.00 98.38 527 GLY A CA 1
ATOM 4170 C C . GLY A 1 527 ? 11.074 10.156 11.784 1.00 98.38 527 GLY A C 1
ATOM 4171 O O . GLY A 1 527 ? 11.748 11.093 11.377 1.00 98.38 527 GLY A O 1
ATOM 4172 N N . ILE A 1 528 ? 11.427 9.452 12.851 1.00 98.56 528 ILE A N 1
ATOM 4173 C CA . ILE A 1 528 ? 12.676 9.637 13.589 1.00 98.56 528 ILE A CA 1
ATOM 4174 C C . ILE A 1 528 ? 13.545 8.409 13.377 1.00 98.56 528 ILE A C 1
ATOM 4176 O O . ILE A 1 528 ? 13.110 7.286 13.623 1.00 98.56 528 ILE A O 1
ATOM 4180 N N . CYS A 1 529 ? 14.774 8.646 12.930 1.00 98.56 529 CYS A N 1
ATOM 4181 C CA . CYS A 1 529 ? 15.805 7.648 12.691 1.00 98.56 529 CYS A CA 1
ATOM 4182 C C . CYS A 1 529 ? 17.054 8.012 13.506 1.00 98.56 529 CYS A C 1
ATOM 4184 O O . CYS A 1 529 ? 17.920 8.758 13.042 1.00 98.56 529 CYS A O 1
ATOM 4186 N N . SER A 1 530 ? 17.152 7.483 14.726 1.00 98.12 530 SER A N 1
ATOM 4187 C CA . SER A 1 530 ? 18.277 7.734 15.638 1.00 98.12 530 SER A CA 1
ATOM 4188 C C . SER A 1 530 ? 19.085 6.462 15.894 1.00 98.12 530 SER A C 1
ATOM 4190 O O . SER A 1 530 ? 18.543 5.355 15.876 1.00 98.12 530 SER A O 1
ATOM 4192 N N . GLY A 1 531 ? 20.380 6.620 16.175 1.00 96.88 531 GLY A N 1
ATOM 4193 C CA . GLY A 1 531 ? 21.250 5.520 16.601 1.00 96.88 531 GLY A CA 1
ATOM 4194 C C . GLY A 1 531 ? 21.609 4.542 15.483 1.00 96.88 531 GLY A C 1
ATOM 4195 O O . GLY A 1 531 ? 21.945 4.962 14.371 1.00 96.88 531 GLY A O 1
ATOM 4196 N N . ASN A 1 532 ? 21.588 3.247 15.792 1.00 96.00 532 ASN A N 1
ATOM 4197 C CA . ASN A 1 532 ? 21.972 2.187 14.860 1.00 96.00 532 ASN A CA 1
ATOM 4198 C C . ASN A 1 532 ? 21.104 2.152 13.593 1.00 96.00 532 ASN A C 1
ATOM 4200 O O . ASN A 1 532 ? 19.936 2.558 13.586 1.00 96.00 532 ASN A O 1
ATOM 4204 N N . TRP A 1 533 ? 21.665 1.634 12.499 1.00 96.56 533 TRP A N 1
ATOM 4205 C CA . TRP A 1 533 ? 20.888 1.354 11.293 1.00 96.56 533 TRP A CA 1
ATOM 4206 C C . TRP A 1 533 ? 19.908 0.196 11.538 1.00 96.56 533 TRP A C 1
ATOM 4208 O O . TRP A 1 533 ? 20.182 -0.688 12.345 1.00 96.56 533 TRP A O 1
ATOM 4218 N N . TRP A 1 534 ? 18.744 0.231 10.889 1.00 96.75 534 TRP A N 1
ATOM 4219 C CA . TRP A 1 534 ? 17.700 -0.787 11.043 1.00 96.75 534 TRP A CA 1
ATOM 4220 C C . TRP A 1 534 ? 17.786 -1.806 9.906 1.00 96.75 534 TRP A C 1
ATOM 4222 O O . TRP A 1 534 ? 17.972 -1.427 8.748 1.00 96.75 534 TRP A O 1
ATOM 4232 N N . GLY A 1 535 ? 17.589 -3.083 10.226 1.00 95.69 535 GLY A N 1
ATOM 4233 C CA . GLY A 1 535 ? 17.345 -4.129 9.242 1.00 95.69 535 GLY A CA 1
ATOM 4234 C C . GLY A 1 535 ? 18.549 -4.423 8.356 1.00 95.69 535 GLY A C 1
ATOM 4235 O O . GLY A 1 535 ? 18.406 -4.487 7.137 1.00 95.69 535 GLY A O 1
ATOM 4236 N N . GLU A 1 536 ? 19.740 -4.578 8.943 1.00 94.06 536 GLU A N 1
ATOM 4237 C CA . GLU A 1 536 ? 20.954 -4.974 8.204 1.00 94.06 536 GLU A CA 1
ATOM 4238 C C . GLU A 1 536 ? 20.775 -6.301 7.457 1.00 94.06 536 GLU A C 1
ATOM 4240 O O . GLU A 1 536 ? 21.246 -6.446 6.332 1.00 94.06 536 GLU A O 1
ATOM 4245 N N . LYS A 1 537 ? 20.057 -7.251 8.066 1.00 94.06 537 LYS A N 1
ATOM 4246 C CA . LYS A 1 537 ? 19.775 -8.567 7.480 1.00 94.06 537 LYS A CA 1
ATOM 4247 C C . LYS A 1 537 ? 18.460 -8.630 6.701 1.00 94.06 537 LYS A C 1
ATOM 4249 O O . LYS A 1 537 ? 18.199 -9.629 6.040 1.00 94.06 537 LYS A O 1
ATOM 4254 N N . LEU A 1 538 ? 17.643 -7.576 6.754 1.00 94.69 538 LEU A N 1
ATOM 4255 C CA . LEU A 1 538 ? 16.365 -7.554 6.052 1.00 94.69 538 LEU A CA 1
ATOM 4256 C C . LEU A 1 538 ? 16.569 -7.319 4.552 1.00 94.69 538 LEU A C 1
ATOM 4258 O O . LEU A 1 538 ? 17.400 -6.488 4.160 1.00 94.69 538 LEU A O 1
ATOM 4262 N N . PRO A 1 539 ? 15.766 -7.972 3.698 1.00 93.12 539 PRO A N 1
ATOM 4263 C CA . PRO A 1 539 ? 15.778 -7.684 2.278 1.00 93.12 539 PRO A CA 1
ATOM 4264 C C . PRO A 1 539 ? 15.329 -6.235 2.040 1.00 93.12 539 PRO A C 1
ATOM 4266 O O . PRO A 1 539 ? 14.420 -5.714 2.692 1.00 93.12 539 PRO A O 1
ATOM 4269 N N . VAL A 1 540 ? 15.987 -5.559 1.096 1.00 93.00 540 VAL A N 1
ATOM 4270 C CA . VAL A 1 540 ? 15.840 -4.108 0.885 1.00 93.00 540 VAL A CA 1
ATOM 4271 C C . VAL A 1 540 ? 14.403 -3.674 0.562 1.00 93.00 540 VAL A C 1
ATOM 4273 O O . VAL A 1 540 ? 14.006 -2.555 0.881 1.00 93.00 540 VAL A O 1
ATOM 4276 N N . ASN A 1 541 ? 13.606 -4.561 -0.035 1.00 91.62 541 ASN A N 1
ATOM 4277 C CA . ASN A 1 541 ? 12.211 -4.331 -0.410 1.00 91.62 541 ASN A CA 1
ATOM 4278 C C . ASN A 1 541 ? 11.197 -4.503 0.733 1.00 91.62 541 ASN A C 1
ATOM 4280 O O . ASN A 1 541 ? 10.080 -4.029 0.571 1.00 91.62 541 ASN A O 1
ATOM 4284 N N . HIS A 1 542 ? 11.589 -5.078 1.877 1.00 91.81 542 HIS A N 1
ATOM 4285 C CA . HIS A 1 542 ? 10.728 -5.242 3.065 1.00 91.81 542 HIS A CA 1
ATOM 4286 C C . HIS A 1 542 ? 11.320 -4.620 4.332 1.00 91.81 542 HIS A C 1
ATOM 4288 O O . HIS A 1 542 ? 10.885 -4.887 5.453 1.00 91.81 542 HIS A O 1
ATOM 4294 N N . LYS A 1 543 ? 12.353 -3.786 4.177 1.00 92.81 543 LYS A N 1
ATOM 4295 C CA . LYS A 1 543 ? 13.121 -3.266 5.310 1.00 92.81 543 LYS A CA 1
ATOM 4296 C C . LYS A 1 543 ? 12.271 -2.450 6.285 1.00 92.81 543 LYS A C 1
ATOM 4298 O O . LYS A 1 543 ? 12.544 -2.466 7.479 1.00 92.81 543 LYS A O 1
ATOM 4303 N N . TRP A 1 544 ? 11.248 -1.753 5.800 1.00 93.50 544 TRP A N 1
ATOM 4304 C CA . TRP A 1 544 ? 10.446 -0.820 6.600 1.00 93.50 544 TRP A CA 1
ATOM 4305 C C . TRP A 1 544 ? 9.100 -1.404 7.056 1.00 93.50 544 TRP A C 1
ATOM 4307 O O . TRP A 1 544 ? 8.332 -0.710 7.722 1.00 93.50 544 TRP A O 1
ATOM 4317 N N . ASP A 1 545 ? 8.832 -2.671 6.735 1.00 92.94 545 ASP A N 1
ATOM 4318 C CA . ASP A 1 545 ? 7.528 -3.319 6.921 1.00 92.94 545 ASP A CA 1
ATOM 4319 C C . ASP A 1 545 ? 7.226 -3.594 8.398 1.00 92.94 545 ASP A C 1
ATOM 4321 O O . ASP A 1 545 ? 6.095 -3.434 8.856 1.00 92.94 545 ASP A O 1
ATOM 4325 N N . LEU A 1 546 ? 8.260 -3.988 9.149 1.00 94.62 546 LEU A N 1
ATOM 4326 C CA . LEU A 1 546 ? 8.152 -4.515 10.512 1.00 94.62 546 LEU A CA 1
ATOM 4327 C C . LEU A 1 546 ? 8.558 -3.497 11.588 1.00 94.62 546 LEU A C 1
ATOM 4329 O O . LEU A 1 546 ? 9.077 -3.860 12.643 1.00 94.62 546 LEU A O 1
ATOM 4333 N N . ILE A 1 547 ? 8.299 -2.214 11.327 1.00 97.75 547 ILE A N 1
ATOM 4334 C CA . ILE A 1 547 ? 8.482 -1.129 12.295 1.00 97.75 547 ILE A CA 1
ATOM 4335 C C . ILE A 1 547 ? 7.094 -0.612 12.706 1.00 97.75 547 ILE A C 1
ATOM 4337 O O . ILE A 1 547 ? 6.395 -0.054 11.855 1.00 97.75 547 ILE A O 1
ATOM 4341 N N . PRO A 1 548 ? 6.678 -0.763 13.980 1.00 98.19 548 PRO A N 1
ATOM 4342 C CA . PRO A 1 548 ? 5.399 -0.241 14.462 1.00 98.19 548 PRO A CA 1
ATOM 4343 C C . PRO A 1 548 ? 5.476 1.290 14.623 1.00 98.19 548 PRO A C 1
ATOM 4345 O O . PRO A 1 548 ? 6.252 1.953 13.931 1.00 98.19 548 PRO A O 1
ATOM 4348 N N . ASP A 1 549 ? 4.673 1.902 15.496 1.00 98.44 549 ASP A N 1
ATOM 4349 C CA . ASP A 1 549 ? 4.779 3.354 15.676 1.00 98.44 549 ASP A CA 1
ATOM 4350 C C . ASP A 1 549 ? 6.109 3.764 16.299 1.00 98.44 549 ASP A C 1
ATOM 4352 O O . ASP A 1 549 ? 6.637 4.819 15.959 1.00 98.44 549 ASP A O 1
ATOM 4356 N N . TYR A 1 550 ? 6.651 2.945 17.200 1.00 98.12 550 TYR A N 1
ATOM 4357 C CA . TYR A 1 550 ? 7.977 3.140 17.766 1.00 98.12 550 TYR A CA 1
ATOM 4358 C C . TYR A 1 550 ? 8.654 1.811 18.089 1.00 98.12 550 TYR A C 1
ATOM 4360 O O . TYR A 1 550 ? 8.008 0.846 18.493 1.00 98.12 550 TYR A O 1
ATOM 4368 N N . ILE A 1 551 ? 9.976 1.782 17.958 1.00 98.25 551 ILE A N 1
ATOM 4369 C CA . ILE A 1 551 ? 10.821 0.660 18.355 1.00 98.25 551 ILE A CA 1
ATOM 4370 C C . ILE A 1 551 ? 12.183 1.167 18.829 1.00 98.25 551 ILE A C 1
ATOM 4372 O O . ILE A 1 551 ? 12.827 1.983 18.166 1.00 98.25 551 ILE A O 1
ATOM 4376 N N . VAL A 1 552 ? 12.616 0.647 19.973 1.00 98.25 552 VAL A N 1
ATOM 4377 C CA . VAL A 1 552 ? 13.985 0.690 20.484 1.00 98.25 552 VAL A CA 1
ATOM 4378 C C . VAL A 1 552 ? 14.581 -0.695 20.302 1.00 98.25 552 VAL A C 1
ATOM 4380 O O . VAL A 1 552 ? 14.000 -1.681 20.758 1.00 98.25 552 VAL A O 1
ATOM 4383 N N . TYR A 1 553 ? 15.728 -0.787 19.645 1.00 97.81 553 TYR A N 1
ATOM 4384 C CA . TYR A 1 553 ? 16.327 -2.069 19.274 1.00 97.81 553 TYR A CA 1
ATOM 4385 C C . TYR A 1 553 ? 17.847 -2.054 19.420 1.00 97.81 553 TYR A C 1
ATOM 4387 O O . TYR A 1 553 ? 18.473 -0.992 19.401 1.00 97.81 553 TYR A O 1
ATOM 4395 N N . SER A 1 554 ? 18.430 -3.241 19.563 1.00 96.00 554 SER A N 1
ATOM 4396 C CA . SER A 1 554 ? 19.881 -3.453 19.569 1.00 96.00 554 SER A CA 1
ATOM 4397 C C . SER A 1 554 ? 20.398 -3.878 18.190 1.00 96.00 554 SER A C 1
ATOM 4399 O O . SER A 1 554 ? 19.649 -4.026 17.226 1.00 96.00 554 SER A O 1
ATOM 4401 N N . ASP A 1 555 ? 21.704 -4.088 18.074 1.00 93.19 555 ASP A N 1
ATOM 4402 C CA . ASP A 1 555 ? 22.339 -4.671 16.887 1.00 93.19 555 ASP A CA 1
ATOM 4403 C C . ASP A 1 555 ? 22.123 -6.191 16.732 1.00 93.19 555 ASP A C 1
ATOM 4405 O O . ASP A 1 555 ? 22.494 -6.760 15.704 1.00 93.19 555 ASP A O 1
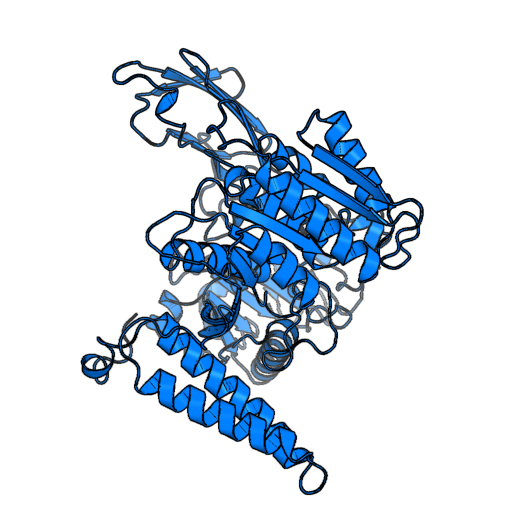ATOM 4409 N N . GLN A 1 556 ? 21.501 -6.847 17.718 1.00 95.00 556 GLN A N 1
ATOM 4410 C CA . GLN A 1 556 ? 21.133 -8.260 17.644 1.00 95.00 556 GLN A CA 1
ATOM 4411 C C . GLN A 1 556 ? 19.947 -8.466 16.700 1.00 95.00 556 GLN A C 1
ATOM 4413 O O . GLN A 1 556 ? 19.201 -7.527 16.421 1.00 95.00 556 GLN A O 1
ATOM 4418 N N . THR A 1 557 ? 19.773 -9.692 16.207 1.00 94.12 557 THR A N 1
ATOM 4419 C CA . THR A 1 557 ? 18.701 -10.040 15.264 1.00 94.12 557 THR A CA 1
ATOM 4420 C C . THR A 1 557 ? 17.850 -11.196 15.766 1.00 94.12 557 THR A C 1
ATOM 4422 O O . THR A 1 557 ? 18.394 -12.200 16.230 1.00 94.12 557 THR A O 1
ATOM 4425 N N . ASP A 1 558 ? 16.539 -11.071 15.592 1.00 91.44 558 ASP A N 1
ATOM 4426 C CA . ASP A 1 558 ? 15.547 -12.112 15.851 1.00 91.44 558 ASP A CA 1
ATOM 4427 C C . ASP A 1 558 ? 15.546 -13.181 14.735 1.00 91.44 558 ASP A C 1
ATOM 4429 O O . ASP A 1 558 ? 16.266 -13.085 13.741 1.00 91.44 558 ASP A O 1
ATOM 4433 N N . ALA A 1 559 ? 14.719 -14.222 14.894 1.00 86.31 559 ALA A N 1
ATOM 4434 C CA . ALA A 1 559 ? 14.608 -15.340 13.947 1.00 86.31 559 ALA A CA 1
ATOM 4435 C C . ALA A 1 559 ? 14.064 -14.952 12.556 1.00 86.31 559 ALA A C 1
ATOM 4437 O O . ALA A 1 559 ? 14.213 -15.718 11.610 1.00 86.31 559 ALA A O 1
ATOM 4438 N N . ASP A 1 560 ? 13.423 -13.790 12.446 1.00 86.62 560 ASP A N 1
ATOM 4439 C CA . ASP A 1 560 ? 12.901 -13.204 11.206 1.00 86.62 560 ASP A CA 1
ATOM 4440 C C . ASP A 1 560 ? 13.853 -12.149 10.607 1.00 86.62 560 ASP A C 1
ATOM 4442 O O . ASP A 1 560 ? 13.434 -11.333 9.788 1.00 86.62 560 ASP A O 1
ATOM 4446 N N . ASP A 1 561 ? 15.114 -12.131 11.056 1.00 91.88 561 ASP A N 1
ATOM 4447 C CA . ASP A 1 561 ? 16.174 -11.198 10.653 1.00 91.88 561 ASP A CA 1
ATOM 4448 C C . ASP A 1 561 ? 15.932 -9.715 11.003 1.00 91.88 561 ASP A C 1
ATOM 4450 O O . ASP A 1 561 ? 16.781 -8.860 10.716 1.00 91.88 561 ASP A O 1
ATOM 4454 N N . THR A 1 562 ? 14.826 -9.382 11.679 1.00 94.00 562 THR A N 1
ATOM 4455 C CA . THR A 1 562 ? 14.624 -8.040 12.251 1.00 94.00 562 THR A CA 1
ATOM 4456 C C . THR A 1 562 ? 15.575 -7.801 13.418 1.00 94.00 562 THR A C 1
ATOM 4458 O O . THR A 1 562 ? 16.037 -8.745 14.059 1.00 94.00 562 THR A O 1
ATOM 4461 N N . ASN A 1 563 ? 15.879 -6.538 13.730 1.00 96.50 563 ASN A N 1
ATOM 4462 C CA . ASN A 1 563 ? 16.636 -6.245 14.942 1.00 96.50 563 ASN A CA 1
ATOM 4463 C C . ASN A 1 563 ? 15.828 -6.606 16.197 1.00 96.50 563 ASN A C 1
ATOM 4465 O O . ASN A 1 563 ? 14.626 -6.341 16.263 1.00 96.50 563 ASN A O 1
ATOM 4469 N N . SER A 1 564 ? 16.504 -7.132 17.217 1.00 95.88 564 SER A N 1
ATOM 4470 C CA . SER A 1 564 ? 15.875 -7.483 18.487 1.00 95.88 564 SER A CA 1
ATOM 4471 C C . SER A 1 564 ? 15.384 -6.232 19.212 1.00 95.88 564 SER A C 1
ATOM 4473 O O . SER A 1 564 ? 16.159 -5.331 19.552 1.00 95.88 564 SER A O 1
ATOM 4475 N N . ALA A 1 565 ? 14.076 -6.184 19.455 1.00 96.88 565 ALA A N 1
ATOM 4476 C CA . ALA A 1 565 ? 13.430 -5.079 20.145 1.00 96.88 565 ALA A CA 1
ATOM 4477 C C . ALA A 1 565 ? 13.668 -5.159 21.660 1.00 96.88 565 ALA A C 1
ATOM 4479 O O . ALA A 1 565 ? 13.389 -6.179 22.289 1.00 96.88 565 ALA A O 1
ATOM 4480 N N . LEU A 1 566 ? 14.116 -4.055 22.256 1.00 95.50 566 LEU A N 1
ATOM 4481 C CA . LEU A 1 566 ? 14.053 -3.841 23.705 1.00 95.50 566 LEU A CA 1
ATOM 4482 C C . LEU A 1 566 ? 12.647 -3.382 24.097 1.00 95.50 566 LEU A C 1
ATOM 4484 O O . LEU A 1 566 ? 12.106 -3.788 25.121 1.00 95.50 566 LEU A O 1
ATOM 4488 N N . GLU A 1 567 ? 12.059 -2.535 23.257 1.00 95.31 567 GLU A N 1
ATOM 4489 C CA . GLU A 1 567 ? 10.724 -1.995 23.441 1.00 95.31 567 GLU A CA 1
ATOM 4490 C C . GLU A 1 567 ? 10.143 -1.635 22.076 1.00 95.31 567 GLU A C 1
ATOM 4492 O O . GLU A 1 567 ? 10.827 -1.033 21.255 1.00 95.31 567 GLU A O 1
ATOM 4497 N N . ALA A 1 568 ? 8.893 -2.000 21.812 1.00 97.44 568 ALA A N 1
ATOM 4498 C CA . ALA A 1 568 ? 8.218 -1.644 20.572 1.00 97.44 568 ALA A CA 1
ATOM 4499 C C . ALA A 1 568 ? 6.707 -1.626 20.777 1.00 97.44 568 ALA A C 1
ATOM 4501 O O . ALA A 1 568 ? 6.172 -2.416 21.562 1.00 97.44 568 ALA A O 1
ATOM 4502 N N . GLY A 1 569 ? 6.009 -0.754 20.057 1.00 97.31 569 GLY A N 1
ATOM 4503 C CA . GLY A 1 569 ? 4.565 -0.668 20.188 1.00 97.31 569 GLY A CA 1
ATOM 4504 C C . GLY A 1 569 ? 3.913 0.386 19.315 1.00 97.31 569 GLY A C 1
ATOM 4505 O O . GLY A 1 569 ? 4.523 0.980 18.425 1.00 97.31 569 GLY A O 1
ATOM 4506 N N . PHE A 1 570 ? 2.631 0.587 19.595 1.00 97.94 570 PHE A N 1
ATOM 4507 C CA . PHE A 1 570 ? 1.771 1.549 18.928 1.00 97.94 570 PHE A CA 1
ATOM 4508 C C . PHE A 1 570 ? 1.297 2.577 19.947 1.00 97.94 570 PHE A C 1
ATOM 4510 O O . PHE A 1 570 ? 0.971 2.217 21.079 1.00 97.94 570 PHE A O 1
ATOM 4517 N N . PHE A 1 571 ? 1.247 3.841 19.545 1.00 97.06 571 PHE A N 1
ATOM 4518 C CA . PHE A 1 571 ? 0.610 4.879 20.344 1.00 97.06 571 PHE A CA 1
ATOM 4519 C C . PHE A 1 571 ? -0.906 4.724 20.301 1.00 97.06 571 PHE A C 1
ATOM 4521 O O . PHE A 1 571 ? -1.466 4.189 19.337 1.00 97.06 571 PHE A O 1
ATOM 4528 N N . ASP A 1 572 ? -1.598 5.248 21.302 1.00 96.00 572 ASP A N 1
ATOM 4529 C CA . ASP A 1 572 ? -3.054 5.295 21.257 1.00 96.00 572 ASP A CA 1
ATOM 4530 C C . ASP A 1 572 ? -3.580 6.314 20.221 1.00 96.00 572 ASP A C 1
ATOM 4532 O O . ASP A 1 572 ? -2.830 6.981 19.494 1.00 96.00 572 ASP A O 1
ATOM 4536 N N . GLY A 1 573 ? -4.905 6.449 20.138 1.00 96.62 573 GLY A N 1
ATOM 4537 C CA . GLY A 1 573 ? -5.538 7.394 19.221 1.00 96.62 573 GLY A CA 1
ATOM 4538 C C . GLY A 1 573 ? -5.196 8.865 19.485 1.00 96.62 573 GLY A C 1
ATOM 4539 O O . GLY A 1 573 ? -5.433 9.678 18.607 1.00 96.62 573 GLY A O 1
ATOM 4540 N N . ASN A 1 574 ? -4.619 9.236 20.630 1.00 95.50 574 ASN A N 1
ATOM 4541 C CA . ASN A 1 574 ? -4.167 10.595 20.950 1.00 95.50 574 ASN A CA 1
ATOM 4542 C C . ASN A 1 574 ? -2.654 10.782 20.792 1.00 95.50 574 ASN A C 1
ATOM 4544 O O . ASN A 1 574 ? -2.154 11.881 21.056 1.00 95.50 574 ASN A O 1
ATOM 4548 N N . TRP A 1 575 ? -1.954 9.764 20.281 1.00 95.12 575 TRP A N 1
ATOM 4549 C CA . TRP A 1 575 ? -0.497 9.707 20.253 1.00 95.12 575 TRP A CA 1
ATOM 4550 C C . TRP A 1 575 ? 0.086 9.704 21.673 1.00 95.12 575 TRP A C 1
ATOM 4552 O O . TRP A 1 575 ? 0.894 10.568 21.990 1.00 95.12 575 TRP A O 1
ATOM 4562 N N . GLN A 1 576 ? -0.373 8.808 22.550 1.00 91.38 576 GLN A N 1
ATOM 4563 C CA . GLN A 1 576 ? 0.231 8.561 23.869 1.00 91.38 576 GLN A CA 1
ATOM 4564 C C . GLN A 1 576 ? 0.827 7.162 23.970 1.00 91.38 576 GLN A C 1
ATOM 4566 O O . GLN A 1 576 ? 0.260 6.237 23.336 1.00 91.38 576 GLN A O 1
#

Radius of gyration: 24.66 Å; Cα contacts (8 Å, |Δi|>4): 1264; chains: 1; bounding box: 71×64×66 Å

Foldseek 3Di:
DDDDPPCVVPCPFADQFLVLVLLLLVVLLVVLVVVCVVCPPNRDPVSVVVSVVSVVVSVCSVPDGDDDADDPQQKGKIWHQAQLRHTWIKMKHFAPPFDLVAAFAEEEEEEAADPPDDSNRHRDADPLLSVLLNPLGYIYMYGSLQHLLLCPQLSVVRSVVSVVVCVVPGRHDQLRYEYEYAASSLLNQLQSCLLEVLSHQETERELYAQAPCVVLVHDLVPDDLLQNLLRLQRHNQNSVLQQQQYEYEYEYECAEPPRHCVRSVNSVVSCVVNVGHYHYYYHDHDYRDDVRVSVSSSVVSVVSVVRDRRDQDQKGKFKHQQLLSGDHRFKHAWFFQFHSDIKMKIWGQDLAEIEIEIDRGFKMKGLGDCVSADQPRWHFYAYPNRGPDTDGNPDIDIDGDPPTQALAGSLRFDDPSSLVNHNAEQEEQDDVSVVLQVVLQVLCCVRRVGGHHYDYLVPQDLVNLARHAYAYEEFLVRHVQCVVCVLVDQKTADPQGIDGNPDDDGDPQKWKWAKAQRPSYSSYIYIYTYGDDWQPPNDSSCRSSSGGRMFIFHPPADSSSGGHTPDHDGAHSNRD